Protein AF-A0A955AD64-F1 (afdb_monomer)

Structure (mmCIF, N/CA/C/O backbone):
data_AF-A0A955AD64-F1
#
_entry.id   AF-A0A955AD64-F1
#
loop_
_atom_site.group_PDB
_atom_site.id
_atom_site.type_symbol
_atom_site.label_atom_id
_atom_site.label_alt_id
_atom_site.label_comp_id
_atom_site.label_asym_id
_atom_site.label_entity_id
_atom_site.label_seq_id
_atom_site.pdbx_PDB_ins_code
_atom_site.Cartn_x
_atom_site.Cartn_y
_atom_site.Cartn_z
_atom_site.occupancy
_atom_site.B_iso_or_equiv
_atom_site.auth_seq_id
_atom_site.auth_comp_id
_atom_site.auth_asym_id
_atom_site.auth_atom_id
_atom_site.pdbx_PDB_model_num
ATOM 1 N N . MET A 1 1 ? -24.633 -19.913 -5.197 1.00 89.38 1 MET A N 1
ATOM 2 C CA . MET A 1 1 ? -23.916 -19.640 -3.929 1.00 89.38 1 MET A CA 1
ATOM 3 C C . MET A 1 1 ? -23.085 -20.818 -3.408 1.00 89.38 1 MET A C 1
ATOM 5 O O . MET A 1 1 ? -21.893 -20.613 -3.233 1.00 89.38 1 MET A O 1
ATOM 9 N N . GLN A 1 2 ? -23.619 -22.040 -3.221 1.00 94.00 2 GLN A N 1
ATOM 10 C CA . GLN A 1 2 ? -22.854 -23.173 -2.640 1.00 94.00 2 GLN A CA 1
ATOM 11 C C . GLN A 1 2 ? -21.481 -23.424 -3.293 1.00 94.00 2 GLN A C 1
ATOM 13 O O . GLN A 1 2 ? -20.473 -23.498 -2.600 1.00 94.00 2 GLN A O 1
ATOM 18 N N . ALA A 1 3 ? -21.430 -23.500 -4.629 1.00 95.69 3 ALA A N 1
ATOM 19 C CA . ALA A 1 3 ? -20.186 -23.744 -5.362 1.00 95.69 3 ALA A CA 1
ATOM 20 C C . ALA A 1 3 ? -19.136 -22.639 -5.137 1.00 95.69 3 ALA A C 1
ATOM 22 O O . ALA A 1 3 ? -17.955 -22.935 -4.972 1.00 95.69 3 ALA A O 1
ATOM 23 N N . ILE A 1 4 ? -19.573 -21.377 -5.058 1.00 96.75 4 ILE A N 1
ATOM 24 C CA . ILE A 1 4 ? -18.703 -20.229 -4.759 1.00 96.75 4 ILE A CA 1
ATOM 25 C C . ILE A 1 4 ? -18.163 -20.346 -3.334 1.00 96.75 4 ILE A C 1
ATOM 27 O O . ILE A 1 4 ? -16.969 -20.168 -3.123 1.00 96.75 4 ILE A O 1
ATOM 31 N N . ALA A 1 5 ? -19.009 -20.709 -2.369 1.00 96.12 5 ALA A N 1
ATOM 32 C CA . ALA A 1 5 ? -18.597 -20.883 -0.980 1.00 96.12 5 ALA A CA 1
ATOM 33 C C . ALA A 1 5 ? -17.554 -22.008 -0.831 1.00 96.12 5 ALA A C 1
ATOM 35 O O . ALA A 1 5 ? -16.532 -21.841 -0.163 1.00 96.12 5 ALA A O 1
ATOM 36 N N . THR A 1 6 ? -17.748 -23.133 -1.526 1.00 96.12 6 THR A N 1
ATOM 37 C CA . THR A 1 6 ? -16.769 -24.231 -1.582 1.00 96.12 6 THR A CA 1
ATOM 38 C C . THR A 1 6 ? -15.455 -23.809 -2.246 1.00 96.12 6 THR A C 1
ATOM 40 O O . THR A 1 6 ? -14.378 -24.136 -1.734 1.00 96.12 6 THR A O 1
ATOM 43 N N . ALA A 1 7 ? -15.518 -23.065 -3.353 1.00 97.25 7 ALA A N 1
ATOM 44 C CA . ALA A 1 7 ? -14.338 -22.541 -4.035 1.00 97.25 7 ALA A CA 1
ATOM 45 C C . ALA A 1 7 ? -13.564 -21.552 -3.151 1.00 97.25 7 ALA A C 1
ATOM 47 O O . ALA A 1 7 ? -12.343 -21.657 -3.040 1.00 97.25 7 ALA A O 1
ATOM 48 N N . LEU A 1 8 ? -14.271 -20.658 -2.456 1.00 95.88 8 LEU A N 1
ATOM 49 C CA . LEU A 1 8 ? -13.690 -19.693 -1.529 1.00 95.88 8 LEU A CA 1
ATOM 50 C C . LEU A 1 8 ? -12.982 -20.392 -0.363 1.00 95.88 8 LEU A C 1
ATOM 52 O O . LEU A 1 8 ? -11.832 -20.076 -0.073 1.00 95.88 8 LEU A O 1
ATOM 56 N N . ARG A 1 9 ? -13.609 -21.403 0.254 1.00 95.56 9 ARG A N 1
ATOM 57 C CA . ARG A 1 9 ? -12.956 -22.222 1.292 1.00 95.56 9 ARG A CA 1
ATOM 58 C C . ARG A 1 9 ? -11.695 -22.896 0.771 1.00 95.56 9 ARG A C 1
ATOM 60 O O . ARG A 1 9 ? -10.662 -22.842 1.429 1.00 95.56 9 ARG A O 1
ATOM 67 N N . SER A 1 10 ? -11.761 -23.490 -0.418 1.00 95.88 10 SER A N 1
ATOM 68 C CA . SER A 1 10 ? -10.614 -24.162 -1.038 1.00 95.88 10 SER A CA 1
ATOM 69 C C . SER A 1 10 ? -9.471 -23.183 -1.326 1.00 95.88 10 SER A C 1
ATOM 71 O O . SER A 1 10 ? -8.306 -23.502 -1.077 1.00 95.88 10 SER A O 1
ATOM 73 N N . TYR A 1 11 ? -9.798 -21.969 -1.779 1.00 95.62 11 TYR A N 1
ATOM 74 C CA . TYR A 1 11 ? -8.839 -20.879 -1.936 1.00 95.62 11 TYR A CA 1
ATOM 75 C C . TYR A 1 11 ? -8.204 -20.513 -0.593 1.00 95.62 11 TYR A C 1
ATOM 77 O O . TYR A 1 11 ? -6.979 -20.485 -0.491 1.00 95.62 11 TYR A O 1
ATOM 85 N N . VAL A 1 12 ? -9.005 -20.273 0.448 1.00 94.56 12 VAL A N 1
ATOM 86 C CA . VAL A 1 12 ? -8.507 -19.881 1.776 1.00 94.56 12 VAL A CA 1
ATOM 87 C C . VAL A 1 12 ? -7.628 -20.973 2.381 1.00 94.56 12 VAL A C 1
ATOM 89 O O . VAL A 1 12 ? -6.550 -20.673 2.885 1.00 94.56 12 VAL A O 1
ATOM 92 N N . THR A 1 13 ? -8.027 -22.243 2.281 1.00 91.94 13 THR A N 1
ATOM 93 C CA . THR A 1 13 ? -7.224 -23.383 2.748 1.00 91.94 13 THR A CA 1
ATOM 94 C C . THR A 1 13 ? -5.881 -23.464 2.027 1.00 91.94 13 THR A C 1
ATOM 96 O O . THR A 1 13 ? -4.865 -23.718 2.667 1.00 91.94 13 THR A O 1
ATOM 99 N N . LYS A 1 14 ? -5.853 -23.230 0.711 1.00 93.00 14 LYS A N 1
ATOM 100 C CA . LYS A 1 14 ? -4.620 -23.310 -0.081 1.00 93.00 14 LYS A CA 1
ATOM 101 C C . LYS A 1 14 ? -3.698 -22.104 0.112 1.00 93.00 14 LYS A C 1
ATOM 103 O O . LYS A 1 14 ? -2.484 -22.276 0.113 1.00 93.00 14 LYS A O 1
ATOM 108 N N . ASN A 1 15 ? -4.253 -20.900 0.248 1.00 90.00 15 ASN A N 1
ATOM 109 C CA . ASN A 1 15 ? -3.486 -19.648 0.250 1.00 90.00 15 ASN A CA 1
ATOM 110 C C . ASN A 1 15 ? -3.310 -19.034 1.649 1.00 90.00 15 ASN A C 1
ATOM 112 O O . ASN A 1 15 ? -2.595 -18.046 1.790 1.00 90.00 15 ASN A O 1
ATOM 116 N N . GLY A 1 16 ? -3.975 -19.571 2.679 1.00 91.06 16 GLY A N 1
ATOM 117 C CA . GLY A 1 16 ? -3.935 -19.060 4.056 1.00 91.06 16 GLY A CA 1
ATOM 118 C C . GLY A 1 16 ? -4.632 -17.707 4.262 1.00 91.06 16 GLY A C 1
ATOM 119 O O . GLY A 1 16 ? -4.536 -17.123 5.341 1.00 91.06 16 GLY A O 1
ATOM 120 N N . ARG A 1 17 ? -5.323 -17.195 3.239 1.00 92.56 17 ARG A N 1
ATOM 121 C CA . ARG A 1 17 ? -5.925 -15.856 3.187 1.00 92.56 17 ARG A CA 1
ATOM 122 C C . ARG A 1 17 ? -7.170 -15.845 2.305 1.00 92.56 17 ARG A C 1
ATOM 124 O O . ARG A 1 17 ? -7.273 -16.655 1.384 1.00 92.56 17 ARG A O 1
ATOM 131 N N . PHE A 1 18 ? -8.074 -14.904 2.549 1.00 92.38 18 PHE A N 1
ATOM 132 C CA . PHE A 1 18 ? -9.140 -14.566 1.609 1.00 92.38 18 PHE A CA 1
ATOM 133 C C . PHE A 1 18 ? -8.551 -13.951 0.323 1.00 92.38 18 PHE A C 1
ATOM 135 O O . PHE A 1 18 ? -7.449 -13.379 0.357 1.00 92.38 18 PHE A O 1
ATOM 142 N N . PRO A 1 19 ? -9.236 -14.094 -0.826 1.00 92.12 19 PRO A N 1
ATOM 143 C CA . PRO A 1 19 ? -8.871 -13.362 -2.033 1.00 92.12 19 PRO A CA 1
ATOM 144 C C . PRO A 1 19 ? -8.978 -11.851 -1.785 1.00 92.12 19 PRO A C 1
ATOM 146 O O . PRO A 1 19 ? -9.781 -11.395 -0.973 1.00 92.12 19 PRO A O 1
ATOM 149 N N . THR A 1 20 ? -8.145 -11.070 -2.468 1.00 89.19 20 THR A N 1
ATOM 150 C CA . THR A 1 20 ? -8.294 -9.609 -2.506 1.00 89.19 20 THR A CA 1
ATOM 151 C C . THR A 1 20 ? -9.495 -9.254 -3.376 1.00 89.19 20 THR A C 1
ATOM 153 O O . THR A 1 20 ? -9.855 -10.039 -4.245 1.00 89.19 20 THR A O 1
ATOM 156 N N . ALA A 1 21 ? -10.117 -8.085 -3.188 1.00 86.19 21 ALA A N 1
ATOM 157 C CA . ALA A 1 21 ? -11.249 -7.662 -4.029 1.00 86.19 21 ALA A CA 1
ATOM 158 C C . ALA A 1 21 ? -10.854 -7.593 -5.512 1.00 86.19 21 ALA A C 1
ATOM 160 O O . ALA A 1 21 ? -11.634 -7.940 -6.405 1.00 86.19 21 ALA A O 1
ATOM 161 N N . TRP A 1 22 ? -9.595 -7.230 -5.756 1.00 88.81 22 TRP A N 1
ATOM 162 C CA . TRP A 1 22 ? -8.979 -7.266 -7.067 1.00 88.81 22 TRP A CA 1
ATOM 163 C C . TRP A 1 22 ? -7.514 -7.676 -7.016 1.00 88.81 22 TRP A C 1
ATOM 165 O O . TRP A 1 22 ? -6.819 -7.463 -6.016 1.00 88.81 22 TRP A O 1
ATOM 175 N N . THR A 1 23 ? -7.021 -8.218 -8.125 1.00 86.38 23 THR A N 1
ATOM 176 C CA . THR A 1 23 ? -5.586 -8.240 -8.408 1.00 86.38 23 THR A CA 1
ATOM 177 C C . THR A 1 23 ? -5.122 -6.836 -8.774 1.00 86.38 23 THR A C 1
ATOM 179 O O . THR A 1 23 ? -5.902 -6.015 -9.256 1.00 86.38 23 THR A O 1
ATOM 182 N N . LYS A 1 24 ? -3.842 -6.539 -8.556 1.00 80.88 24 LYS A N 1
ATOM 183 C CA . LYS A 1 24 ? -3.245 -5.265 -8.960 1.00 80.88 24 LYS A CA 1
ATOM 184 C C . LYS A 1 24 ? -1.957 -5.469 -9.731 1.00 80.88 24 LYS A C 1
ATOM 186 O O . LYS A 1 24 ? -1.219 -6.421 -9.472 1.00 80.88 24 LYS A O 1
ATOM 191 N N . ASN A 1 25 ? -1.656 -4.535 -10.624 1.00 74.19 25 ASN A N 1
ATOM 192 C CA . ASN A 1 25 ? -0.320 -4.453 -11.197 1.00 74.19 25 ASN A CA 1
ATOM 193 C C . ASN A 1 25 ? 0.673 -3.847 -10.187 1.00 74.19 25 ASN A C 1
ATOM 195 O O . ASN A 1 25 ? 0.325 -3.432 -9.077 1.00 74.19 25 ASN A O 1
ATOM 199 N N . ARG A 1 26 ? 1.945 -3.768 -10.587 1.00 56.78 26 ARG A N 1
ATOM 200 C CA . ARG A 1 26 ? 3.026 -3.221 -9.750 1.00 56.78 26 ARG A CA 1
ATOM 201 C C . ARG A 1 26 ? 2.852 -1.733 -9.410 1.00 56.78 26 ARG A C 1
ATOM 203 O O . ARG A 1 26 ? 3.474 -1.275 -8.460 1.00 56.78 26 ARG A O 1
ATOM 210 N N . LEU A 1 27 ? 2.013 -1.007 -10.153 1.00 50.25 27 LEU A N 1
ATOM 211 C CA . LEU A 1 27 ? 1.676 0.402 -9.920 1.00 50.25 27 LEU A CA 1
ATOM 212 C C . LEU A 1 27 ? 0.470 0.575 -8.979 1.00 50.25 27 LEU A C 1
ATOM 214 O O . LEU A 1 27 ? 0.069 1.702 -8.703 1.00 50.25 27 LEU A O 1
ATOM 218 N N . GLY A 1 28 ? -0.116 -0.522 -8.487 1.00 62.97 28 GLY A N 1
ATOM 219 C CA . GLY A 1 28 ? -1.285 -0.485 -7.609 1.00 62.97 28 GLY A CA 1
ATOM 220 C C . GLY A 1 28 ? -2.625 -0.383 -8.336 1.00 62.97 28 GLY A C 1
ATOM 221 O O . GLY A 1 28 ? -3.652 -0.269 -7.674 1.00 62.97 28 GLY A O 1
ATOM 222 N N . GLN A 1 29 ? -2.647 -0.442 -9.671 1.00 75.44 29 GLN A N 1
ATOM 223 C CA . GLN A 1 29 ? -3.891 -0.335 -10.435 1.00 75.44 29 GLN A CA 1
ATOM 224 C C . GLN A 1 29 ? -4.688 -1.646 -10.352 1.00 75.44 29 GLN A C 1
ATOM 226 O O . GLN A 1 29 ? -4.092 -2.702 -10.582 1.00 75.44 29 GLN A O 1
ATOM 231 N N . PRO A 1 30 ? -6.003 -1.598 -10.061 1.00 83.94 30 PRO A N 1
ATOM 232 C CA . PRO A 1 30 ? -6.880 -2.767 -10.090 1.00 83.94 30 PRO A CA 1
ATOM 233 C C . PRO A 1 30 ? -6.927 -3.406 -11.479 1.00 83.94 30 PRO A C 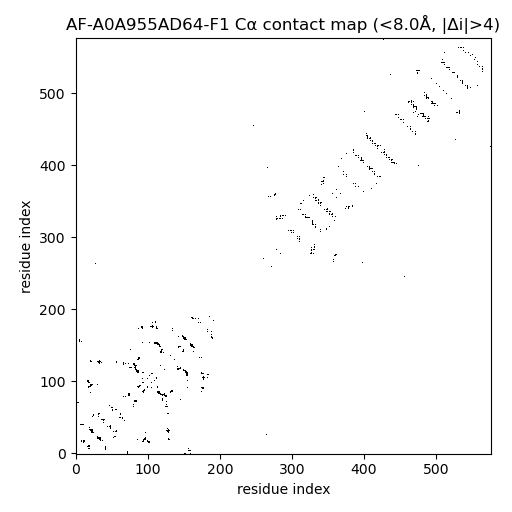1
ATOM 235 O O . PRO A 1 30 ? -7.071 -2.701 -12.477 1.00 83.94 30 PRO A O 1
ATOM 238 N N . LEU A 1 31 ? -6.839 -4.733 -11.538 1.00 92.12 31 LEU A N 1
ATOM 239 C CA . LEU A 1 31 ? -6.848 -5.494 -12.783 1.00 92.12 31 LEU A CA 1
ATOM 240 C C . LEU A 1 31 ? -8.118 -6.339 -12.909 1.00 92.12 31 LEU A C 1
ATOM 242 O O . LEU A 1 31 ? -9.046 -5.949 -13.617 1.00 92.12 31 LEU A O 1
ATOM 246 N N . LEU A 1 32 ? -8.181 -7.468 -12.199 1.00 93.62 32 LEU A N 1
ATOM 247 C CA . LEU A 1 32 ? -9.251 -8.462 -12.303 1.00 93.62 32 LEU A CA 1
ATOM 248 C C . LEU A 1 32 ? -9.930 -8.679 -10.951 1.00 93.62 32 LEU A C 1
ATOM 250 O O . LEU A 1 32 ? -9.285 -8.618 -9.908 1.00 93.62 32 LEU A O 1
ATOM 254 N N . SER A 1 33 ? -11.229 -8.969 -10.975 1.00 94.31 33 SER A N 1
ATOM 255 C CA . SER A 1 33 ? -12.006 -9.332 -9.784 1.00 94.31 33 SER A CA 1
ATOM 256 C C . SER A 1 33 ? -11.543 -10.647 -9.144 1.00 94.31 33 SER A C 1
ATOM 258 O O . SER A 1 33 ? -11.161 -11.590 -9.843 1.00 94.31 33 SER A O 1
ATOM 260 N N . TRP A 1 34 ? -11.731 -10.768 -7.825 1.00 94.00 34 TRP A N 1
ATOM 261 C CA . TRP A 1 34 ? -11.655 -12.032 -7.075 1.00 94.00 34 TRP A CA 1
ATOM 262 C C . TRP A 1 34 ? -12.422 -13.193 -7.727 1.00 94.00 34 TRP A C 1
ATOM 264 O O . TRP A 1 34 ? -12.023 -14.354 -7.609 1.00 94.00 34 TRP A O 1
ATOM 274 N N . ARG A 1 35 ? -13.508 -12.898 -8.455 1.00 95.38 35 ARG A N 1
ATOM 275 C CA . ARG A 1 35 ? -14.304 -13.906 -9.170 1.00 95.38 35 ARG A CA 1
ATOM 276 C C . ARG A 1 35 ? -13.475 -14.667 -10.204 1.00 95.38 35 ARG A C 1
ATOM 278 O O . ARG A 1 35 ? -13.696 -15.866 -10.391 1.00 95.38 35 ARG A O 1
ATOM 285 N N . VAL A 1 36 ? -12.506 -13.990 -10.830 1.00 95.75 36 VAL A N 1
ATOM 286 C CA . VAL A 1 36 ? -11.557 -14.580 -11.784 1.00 95.75 36 VAL A CA 1
ATOM 287 C C . VAL A 1 36 ? -10.531 -15.448 -11.053 1.00 95.75 36 VAL A C 1
ATOM 289 O O . VAL A 1 36 ? -10.261 -16.563 -11.490 1.00 95.75 36 VAL A O 1
ATOM 292 N N . GLU A 1 37 ? -10.022 -15.010 -9.896 1.00 93.12 37 GLU A N 1
ATOM 293 C CA . GLU A 1 37 ? -9.097 -15.809 -9.072 1.00 93.12 37 GLU A CA 1
ATOM 294 C C . GLU A 1 37 ? -9.699 -17.138 -8.584 1.00 93.12 37 GLU A C 1
ATOM 296 O O . GLU A 1 37 ? -8.968 -18.109 -8.372 1.00 93.12 37 GLU A O 1
ATOM 301 N N . LEU A 1 38 ? -11.023 -17.209 -8.416 1.00 96.44 38 LEU A N 1
ATOM 302 C CA . LEU A 1 38 ? -11.706 -18.436 -8.001 1.00 96.44 38 LEU A CA 1
ATOM 303 C C . LEU A 1 38 ? -11.948 -19.441 -9.136 1.00 96.44 38 LEU A C 1
ATOM 305 O O . LEU A 1 38 ? -12.275 -20.592 -8.843 1.00 96.44 38 LEU A O 1
ATOM 309 N N . LEU A 1 39 ? -11.763 -19.071 -10.410 1.00 97.00 39 LEU A N 1
ATOM 310 C CA . LEU A 1 39 ? -12.039 -19.958 -11.550 1.00 97.00 39 LEU A CA 1
ATOM 311 C C . LEU A 1 39 ? -11.355 -21.336 -11.453 1.00 97.00 39 LEU A C 1
ATOM 313 O O . LEU A 1 39 ? -12.047 -22.333 -11.675 1.00 97.00 39 LEU A O 1
ATOM 317 N N . PRO A 1 40 ? -10.067 -21.460 -11.065 1.00 97.38 40 PRO A N 1
ATOM 318 C CA . PRO A 1 40 ? -9.423 -22.767 -10.907 1.00 97.38 40 PRO A CA 1
ATOM 319 C C . PRO A 1 40 ? -10.110 -23.665 -9.868 1.00 97.38 40 PRO A C 1
ATOM 321 O O . PRO A 1 40 ? -10.189 -24.879 -10.044 1.00 97.38 40 PRO A O 1
ATOM 324 N N . TYR A 1 41 ? -10.650 -23.067 -8.803 1.00 96.75 41 TYR A N 1
ATOM 325 C CA . TYR A 1 41 ? -11.342 -23.764 -7.712 1.00 96.75 41 TYR A CA 1
ATOM 326 C C . TYR A 1 41 ? -12.797 -24.104 -8.058 1.00 96.75 41 TYR A C 1
ATOM 328 O O . TYR A 1 41 ? -13.401 -24.954 -7.411 1.00 96.75 41 TYR A O 1
ATOM 336 N N . LEU A 1 42 ? -13.340 -23.468 -9.098 1.00 96.12 42 LEU A N 1
ATOM 337 C CA . LEU A 1 42 ? -14.640 -23.764 -9.700 1.00 96.12 42 LEU A CA 1
ATOM 338 C C . LEU A 1 42 ? -14.536 -24.759 -10.871 1.00 96.12 42 LEU A C 1
ATOM 340 O O . LEU A 1 42 ? -15.539 -25.061 -11.507 1.00 96.12 42 LEU A O 1
ATOM 344 N N . GLY A 1 43 ? -13.334 -25.262 -11.179 1.00 95.25 43 GLY A N 1
ATOM 345 C CA . GLY A 1 43 ? -13.094 -26.190 -12.290 1.00 95.25 43 GLY A CA 1
ATOM 346 C C . GLY A 1 43 ? -12.876 -25.519 -13.652 1.00 95.25 43 GLY A C 1
ATOM 347 O O . GLY A 1 43 ? -12.687 -26.208 -14.650 1.00 95.25 43 GLY A O 1
ATOM 348 N N . HIS A 1 44 ? -12.820 -24.188 -13.713 1.00 96.25 44 HIS A N 1
ATOM 349 C CA . HIS A 1 44 ? -12.666 -23.407 -14.943 1.00 96.25 44 HIS A CA 1
ATOM 350 C C . HIS A 1 44 ? -11.197 -23.052 -15.250 1.00 96.25 44 HIS A C 1
ATOM 352 O O . HIS A 1 44 ? -10.880 -21.913 -15.592 1.00 96.25 44 HIS A O 1
ATOM 358 N N . ASN A 1 45 ? -10.285 -24.025 -15.143 1.00 95.19 45 ASN A N 1
ATOM 359 C CA . ASN A 1 45 ? -8.845 -23.815 -15.371 1.00 95.19 45 ASN A CA 1
ATOM 360 C C . ASN A 1 45 ? -8.533 -23.304 -16.787 1.00 95.19 45 ASN A C 1
ATOM 362 O O . ASN A 1 45 ? -7.705 -22.413 -16.954 1.00 95.19 45 ASN A O 1
ATOM 366 N N . GLU A 1 46 ? -9.220 -23.833 -17.802 1.00 95.75 46 GLU A N 1
ATOM 367 C CA . GLU A 1 46 ? -9.022 -23.418 -19.196 1.00 95.75 46 GLU A CA 1
ATOM 368 C C . GLU A 1 46 ? -9.476 -21.981 -19.451 1.00 95.75 46 GLU A C 1
ATOM 370 O O . GLU A 1 46 ? -8.838 -21.266 -20.217 1.00 95.75 46 GLU A O 1
ATOM 375 N N . LEU A 1 47 ? -10.568 -21.549 -18.814 1.00 94.50 47 LEU A N 1
ATOM 376 C CA . LEU A 1 47 ? -11.038 -20.170 -18.914 1.00 94.50 47 LEU A CA 1
ATOM 377 C C . LEU A 1 47 ? -10.096 -19.226 -18.162 1.00 94.50 47 LEU A C 1
ATOM 379 O O . LEU A 1 47 ? -9.743 -18.180 -18.695 1.00 94.50 47 LEU A O 1
ATOM 383 N N . TYR A 1 48 ? -9.648 -19.617 -16.965 1.00 96.50 48 TYR A N 1
ATOM 384 C CA . TYR A 1 48 ? -8.666 -18.854 -16.194 1.00 96.50 48 TYR A CA 1
ATOM 385 C C . TYR A 1 48 ? -7.378 -18.616 -16.990 1.00 96.50 48 TYR A C 1
ATOM 387 O O . TYR A 1 48 ? -6.902 -17.490 -17.059 1.00 96.50 48 TYR A O 1
ATOM 395 N N . ALA A 1 49 ? -6.865 -19.648 -17.666 1.00 94.88 49 ALA A N 1
ATOM 396 C CA . ALA A 1 49 ? -5.650 -19.564 -18.477 1.00 94.88 49 ALA A CA 1
ATOM 397 C C . ALA A 1 49 ? -5.762 -18.631 -19.699 1.00 94.88 49 ALA A C 1
ATOM 399 O O . ALA A 1 49 ? -4.742 -18.303 -20.299 1.00 94.88 49 ALA A O 1
ATOM 400 N N . ARG A 1 50 ? -6.976 -18.218 -20.093 1.00 96.12 50 ARG A N 1
ATOM 401 C CA . ARG A 1 50 ? -7.189 -17.260 -21.192 1.00 96.12 50 ARG A CA 1
ATOM 402 C C . ARG A 1 50 ? -7.105 -15.803 -20.742 1.00 96.12 50 ARG A C 1
ATOM 404 O O . ARG A 1 50 ? -6.928 -14.944 -21.600 1.00 96.12 50 ARG A O 1
ATOM 411 N N . PHE A 1 51 ? -7.261 -15.520 -19.447 1.00 95.06 51 PHE A N 1
ATOM 412 C CA . PHE A 1 51 ? -7.174 -14.156 -18.928 1.00 95.06 51 PHE A CA 1
ATOM 413 C C . PHE A 1 51 ? -5.733 -13.648 -18.949 1.00 95.06 51 PHE A C 1
ATOM 415 O O . PHE A 1 51 ? -4.818 -14.332 -18.490 1.00 95.06 51 PHE A O 1
ATOM 422 N N . GLN A 1 52 ? -5.555 -12.410 -19.407 1.00 94.19 52 GLN A N 1
ATOM 423 C CA . GLN A 1 52 ? -4.309 -11.667 -19.245 1.00 94.19 52 GLN A CA 1
ATOM 424 C C . GLN A 1 52 ? -4.300 -11.064 -17.841 1.00 94.19 52 GLN A C 1
ATOM 426 O O . GLN A 1 52 ? -4.949 -10.051 -17.575 1.00 94.19 52 GLN A O 1
ATOM 431 N N . THR A 1 53 ? -3.642 -11.748 -16.902 1.00 87.88 53 THR A N 1
ATOM 432 C CA . THR A 1 53 ? -3.709 -11.425 -15.463 1.00 87.88 53 THR A CA 1
ATOM 433 C C . THR A 1 53 ? -2.995 -10.135 -15.062 1.00 87.88 53 THR A C 1
ATOM 435 O O . THR A 1 53 ? -3.145 -9.688 -13.926 1.00 87.88 53 THR A O 1
ATOM 438 N N . ASP A 1 54 ? -2.207 -9.564 -15.967 1.00 84.75 54 ASP A N 1
ATOM 439 C CA . ASP A 1 54 ? -1.482 -8.299 -15.851 1.00 84.75 54 ASP A CA 1
ATOM 440 C C . ASP A 1 54 ? -2.192 -7.123 -16.548 1.00 84.75 54 ASP A C 1
ATOM 442 O O . ASP A 1 54 ? -1.783 -5.971 -16.379 1.00 84.75 54 ASP A O 1
ATOM 446 N N . GLU A 1 55 ? -3.286 -7.392 -17.262 1.00 88.12 55 GLU A N 1
ATOM 447 C CA . GLU A 1 55 ? -4.130 -6.396 -17.917 1.00 88.12 55 GLU A CA 1
ATOM 448 C C . GLU A 1 55 ? -5.431 -6.147 -17.136 1.00 88.12 55 GLU A C 1
ATOM 450 O O . GLU A 1 55 ? -5.920 -7.032 -16.424 1.00 88.12 55 GLU A O 1
ATOM 455 N N . PRO A 1 56 ? -6.035 -4.950 -17.254 1.00 92.75 56 PRO A N 1
ATOM 456 C CA . PRO A 1 56 ? -7.314 -4.675 -16.619 1.00 92.75 56 PRO A CA 1
ATOM 457 C C . PRO A 1 56 ? -8.447 -5.503 -17.236 1.00 92.75 56 PRO A C 1
ATOM 459 O O . PRO A 1 56 ? -8.361 -6.000 -18.361 1.00 92.75 56 PRO A O 1
ATOM 462 N N . TRP A 1 57 ? -9.534 -5.654 -16.484 1.00 93.81 57 TRP A N 1
ATOM 463 C CA . TRP A 1 57 ? -10.723 -6.409 -16.891 1.00 93.81 57 TRP A CA 1
ATOM 464 C C . TRP A 1 57 ? -11.352 -5.939 -18.215 1.00 93.81 57 TRP A C 1
ATOM 466 O O . TRP A 1 57 ? -12.008 -6.736 -18.886 1.00 93.81 57 TRP A O 1
ATOM 476 N N . ASP A 1 58 ? -11.175 -4.664 -18.570 1.00 91.06 58 ASP A N 1
ATOM 477 C CA . ASP A 1 58 ? -11.699 -4.006 -19.768 1.00 91.06 58 ASP A CA 1
ATOM 478 C C . ASP A 1 58 ? -10.660 -3.860 -20.889 1.00 91.06 58 ASP A C 1
ATOM 480 O O . ASP A 1 58 ? -10.919 -3.182 -21.885 1.00 91.06 58 ASP A O 1
ATOM 484 N N . SER A 1 59 ? -9.505 -4.528 -20.782 1.00 91.94 59 SER A N 1
ATOM 485 C CA . SER A 1 59 ? -8.593 -4.651 -21.919 1.00 91.94 59 SER A CA 1
ATOM 486 C C . SER A 1 59 ? -9.280 -5.389 -23.075 1.00 91.94 59 SER A C 1
ATOM 488 O O . SER A 1 59 ? -10.110 -6.264 -22.826 1.00 91.94 59 SER A O 1
ATOM 490 N N . PRO A 1 60 ? -8.936 -5.126 -24.349 1.00 93.06 60 PRO A N 1
ATOM 491 C CA . PRO A 1 60 ? -9.558 -5.829 -25.473 1.00 93.06 60 PRO A CA 1
ATOM 492 C C . PRO A 1 60 ? -9.483 -7.363 -25.366 1.00 93.06 60 PRO A C 1
ATOM 494 O O . PRO A 1 60 ? -10.422 -8.054 -25.765 1.00 93.06 60 PRO A O 1
ATOM 497 N N . ALA A 1 61 ? -8.394 -7.898 -24.796 1.00 90.69 61 ALA A N 1
ATOM 498 C CA . ALA A 1 61 ? -8.214 -9.332 -24.581 1.00 90.69 61 ALA A CA 1
ATOM 499 C C . ALA A 1 61 ? -9.154 -9.876 -23.492 1.00 90.69 61 ALA A C 1
ATOM 501 O O . ALA A 1 61 ? -9.862 -10.857 -23.724 1.00 90.69 61 ALA A O 1
ATOM 502 N N . ASN A 1 62 ? -9.208 -9.222 -22.327 1.00 95.12 62 ASN A N 1
ATOM 503 C CA . ASN A 1 62 ? -10.038 -9.660 -21.204 1.00 95.12 62 ASN A CA 1
ATOM 504 C C . ASN A 1 62 ? -11.529 -9.372 -21.431 1.00 95.12 62 ASN A C 1
ATOM 506 O O . ASN A 1 62 ? -12.381 -10.182 -21.060 1.00 95.12 62 ASN A O 1
ATOM 510 N N . GLN A 1 63 ? -11.859 -8.275 -22.114 1.00 92.75 63 GLN A N 1
ATOM 511 C CA . GLN A 1 63 ? -13.228 -7.877 -22.429 1.00 92.75 63 GLN A CA 1
ATOM 512 C C . GLN A 1 63 ? -13.934 -8.913 -23.320 1.00 92.75 63 GLN A C 1
ATOM 514 O O . GLN A 1 63 ? -15.119 -9.199 -23.133 1.00 92.75 63 GLN A O 1
ATOM 519 N N . ALA A 1 64 ? -13.204 -9.552 -24.242 1.00 92.00 64 ALA A N 1
ATOM 520 C CA . ALA A 1 64 ? -13.730 -10.635 -25.075 1.00 92.00 64 ALA A CA 1
ATOM 521 C C . ALA A 1 64 ? -14.122 -11.889 -24.266 1.00 92.00 64 ALA A C 1
ATOM 523 O O . ALA A 1 64 ? -14.890 -12.727 -24.754 1.00 92.00 64 ALA A O 1
ATOM 524 N N . LEU A 1 65 ? -13.619 -12.028 -23.033 1.00 94.12 65 LEU A N 1
ATOM 525 C CA . LEU A 1 65 ? -13.891 -13.168 -22.161 1.00 94.12 65 LEU A CA 1
ATOM 526 C C . LEU A 1 65 ? -15.163 -13.008 -21.319 1.00 94.12 65 LEU A C 1
ATOM 528 O O . LEU A 1 65 ? -15.652 -14.002 -20.783 1.00 94.12 65 LEU A O 1
ATOM 532 N N . LEU A 1 66 ? -15.751 -11.806 -21.244 1.00 92.00 66 LEU A N 1
ATOM 533 C CA . LEU A 1 66 ? -16.946 -11.541 -20.426 1.00 92.00 66 LEU A CA 1
ATOM 534 C C . LEU A 1 66 ? -18.135 -12.427 -20.817 1.00 92.00 66 LEU A C 1
ATOM 536 O O . LEU A 1 66 ? -18.898 -12.834 -19.944 1.00 92.00 66 LEU A O 1
ATOM 540 N N . GLN A 1 67 ? -18.250 -12.777 -22.102 1.00 91.31 67 GLN A N 1
ATOM 541 C CA . GLN A 1 67 ? -19.293 -13.669 -22.624 1.00 91.31 67 GLN A CA 1
ATOM 542 C C . GLN A 1 67 ? -19.234 -15.095 -22.043 1.00 91.31 67 GLN A C 1
ATOM 544 O O . GLN A 1 67 ? -20.236 -15.803 -22.064 1.00 91.31 67 GLN A O 1
ATOM 549 N N . TRP A 1 68 ? -18.086 -15.517 -21.502 1.00 93.19 68 TRP A N 1
ATOM 550 C CA . TRP A 1 68 ? -17.872 -16.846 -20.918 1.00 93.19 68 TRP A CA 1
ATOM 551 C C . TRP A 1 68 ? -18.113 -16.853 -19.405 1.00 93.19 68 TRP A C 1
ATOM 553 O O . TRP A 1 68 ? -17.383 -17.500 -18.658 1.00 93.19 68 TRP A O 1
ATOM 563 N N . ILE A 1 69 ? -19.119 -16.108 -18.941 1.00 94.06 69 ILE A N 1
ATOM 564 C CA . ILE A 1 69 ? -19.486 -16.043 -17.525 1.00 94.06 69 ILE A CA 1
ATOM 565 C C . ILE A 1 69 ? -19.871 -17.443 -16.992 1.00 94.06 69 ILE A C 1
ATOM 567 O O . ILE A 1 69 ? -20.813 -18.057 -17.507 1.00 94.06 69 ILE A O 1
ATOM 571 N N . PRO A 1 70 ? -19.184 -17.959 -15.952 1.00 95.12 70 PRO A N 1
ATOM 572 C CA . PRO A 1 70 ? -19.562 -19.209 -15.298 1.00 95.12 70 PRO A CA 1
ATOM 573 C C . PRO A 1 70 ? -21.005 -19.191 -14.791 1.00 95.12 70 PRO A C 1
ATOM 575 O O . PRO A 1 70 ? -21.441 -18.191 -14.220 1.00 95.12 70 PRO A O 1
ATOM 578 N N . GLU A 1 71 ? -21.719 -20.314 -14.917 1.00 92.88 71 GLU A N 1
ATOM 579 C CA . GLU A 1 71 ? -23.121 -20.455 -14.481 1.00 92.88 71 GLU A CA 1
ATOM 580 C C . GLU A 1 71 ? -23.324 -20.006 -13.026 1.00 92.88 71 GLU A C 1
ATOM 582 O O . GLU A 1 71 ? -24.292 -19.324 -12.708 1.00 92.88 71 GLU A O 1
ATOM 587 N N . VAL A 1 72 ? -22.356 -20.298 -12.153 1.00 94.25 72 VAL A N 1
ATOM 588 C CA . VAL A 1 72 ? -22.401 -19.935 -10.730 1.00 94.25 72 VAL A CA 1
ATOM 589 C C . VAL A 1 72 ? -22.443 -18.425 -10.465 1.00 94.25 72 VAL A C 1
ATOM 591 O O . VAL A 1 72 ? -22.901 -18.032 -9.394 1.00 94.25 72 VAL A O 1
ATOM 594 N N . TYR A 1 73 ? -21.971 -17.597 -11.405 1.00 94.44 73 TYR A N 1
ATOM 595 C CA . TYR A 1 73 ? -21.994 -16.132 -11.314 1.00 94.44 73 TYR A CA 1
ATOM 596 C C . TYR A 1 73 ? -23.130 -15.498 -12.119 1.00 94.44 73 TYR A C 1
ATOM 598 O O . TYR A 1 73 ? -23.388 -14.306 -11.947 1.00 94.44 73 TYR A O 1
ATOM 606 N N . GLN A 1 74 ? -23.811 -16.252 -12.983 1.00 90.69 74 GLN A N 1
ATOM 607 C CA . GLN A 1 74 ? -24.928 -15.721 -13.758 1.00 90.69 74 GLN A CA 1
ATOM 608 C C . GLN A 1 74 ? -26.086 -15.363 -12.829 1.00 90.69 74 GLN A C 1
ATOM 610 O O . GLN A 1 74 ? -26.457 -16.128 -11.940 1.00 90.69 74 GLN A O 1
ATOM 615 N N . SER A 1 75 ? -26.658 -14.177 -13.022 1.00 83.00 75 SER A N 1
ATOM 616 C CA . SER A 1 75 ? -27.737 -13.672 -12.174 1.00 83.00 75 SER A CA 1
ATOM 617 C C . SER A 1 75 ? -29.040 -13.543 -12.946 1.00 83.00 75 SER A C 1
ATOM 619 O O . SER A 1 75 ? -29.064 -13.199 -14.131 1.00 83.00 75 SER A O 1
ATOM 621 N N . ARG A 1 76 ? -30.151 -13.844 -12.268 1.00 72.19 76 ARG A N 1
ATOM 622 C CA . ARG A 1 76 ? -31.489 -13.726 -12.854 1.00 72.19 76 ARG A CA 1
ATOM 623 C C . ARG A 1 76 ? -31.757 -12.259 -13.188 1.00 72.19 76 ARG A C 1
ATOM 625 O O . ARG A 1 76 ? -31.631 -11.400 -12.328 1.00 72.19 76 ARG A O 1
ATOM 632 N N . GLY A 1 77 ? -32.120 -11.981 -14.439 1.00 67.44 77 GLY A N 1
ATOM 633 C CA . GLY A 1 77 ? -32.461 -10.629 -14.893 1.00 67.44 77 GLY A CA 1
ATOM 634 C C . GLY A 1 77 ? -31.281 -9.745 -15.320 1.00 67.44 77 GLY A C 1
ATOM 635 O O . GLY A 1 77 ? -31.531 -8.649 -15.808 1.00 67.44 77 GLY A O 1
ATOM 636 N N . ALA A 1 78 ? -30.027 -10.212 -15.221 1.00 72.56 78 ALA A N 1
ATOM 637 C CA . ALA A 1 78 ? -28.837 -9.429 -15.573 1.00 72.56 78 ALA A CA 1
ATOM 638 C C . ALA A 1 78 ? -27.911 -10.206 -16.537 1.00 72.56 78 ALA A C 1
ATOM 640 O O . ALA A 1 78 ? -26.948 -10.859 -16.136 1.00 72.56 78 ALA A O 1
ATOM 641 N N . VAL A 1 79 ? -28.227 -10.172 -17.838 1.00 70.94 79 VAL A N 1
ATOM 642 C CA . VAL A 1 79 ? -27.493 -10.924 -18.877 1.00 70.94 79 VAL A CA 1
ATOM 643 C C . VAL A 1 79 ? -26.055 -10.407 -19.007 1.00 70.94 79 VAL A C 1
ATOM 645 O O . VAL A 1 79 ? -25.842 -9.222 -19.243 1.00 70.94 79 VAL A O 1
ATOM 648 N N . GLY A 1 80 ? -25.065 -11.29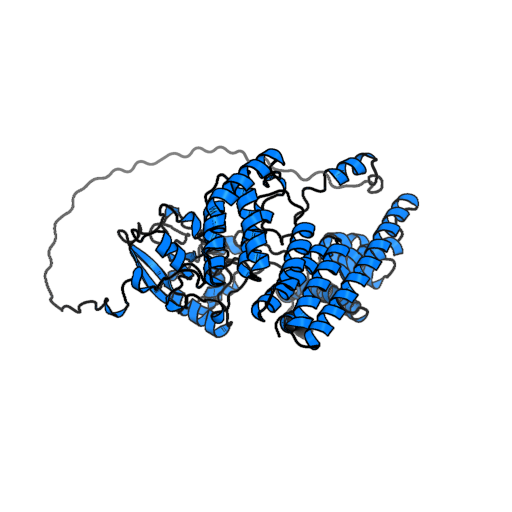7 -18.874 1.00 74.75 80 GLY A N 1
ATOM 649 C CA . GLY A 1 80 ? -23.634 -10.953 -18.965 1.00 74.75 80 GLY A CA 1
ATOM 650 C C . GLY A 1 80 ? -23.065 -10.223 -17.740 1.00 74.75 80 GLY A C 1
ATOM 651 O O . GLY A 1 80 ? -21.893 -9.845 -17.738 1.00 74.75 80 GLY A O 1
ATOM 652 N N . MET A 1 81 ? -23.874 -10.053 -16.695 1.00 90.19 81 MET A N 1
ATOM 653 C CA . MET A 1 81 ? -23.541 -9.348 -15.460 1.00 90.19 81 MET A CA 1
ATOM 654 C C . MET A 1 81 ? -23.736 -10.289 -14.263 1.00 90.19 81 MET A C 1
ATOM 656 O O . MET A 1 81 ? -24.306 -11.375 -14.390 1.00 90.19 81 MET A O 1
ATOM 660 N N . THR A 1 82 ? -23.258 -9.883 -13.091 1.00 94.81 82 THR A N 1
ATOM 661 C CA . THR A 1 82 ? -23.420 -10.637 -11.848 1.00 94.81 82 THR A CA 1
ATOM 662 C C . THR A 1 82 ? -23.927 -9.755 -10.712 1.00 94.81 82 THR A C 1
ATOM 664 O O . THR A 1 82 ? -23.451 -8.640 -10.492 1.00 94.81 82 THR A O 1
ATOM 667 N N . CYS A 1 83 ? -24.891 -10.292 -9.979 1.00 94.81 83 CYS A N 1
ATOM 668 C CA . CYS A 1 83 ? -25.408 -9.805 -8.708 1.00 94.81 83 CYS A CA 1
ATOM 669 C C . CYS A 1 83 ? -24.613 -10.358 -7.519 1.00 94.81 83 CYS A C 1
ATOM 671 O O . CYS A 1 83 ? -24.861 -9.964 -6.387 1.00 94.81 83 CYS A O 1
ATOM 673 N N . ILE A 1 84 ? -23.674 -11.283 -7.738 1.00 95.00 84 ILE A N 1
ATOM 674 C CA . ILE A 1 84 ? -22.881 -11.874 -6.659 1.00 95.00 84 ILE A CA 1
ATOM 675 C C . ILE A 1 84 ? -21.671 -10.984 -6.405 1.00 95.00 84 ILE A C 1
ATOM 677 O O . ILE A 1 84 ? -20.769 -10.942 -7.240 1.00 95.00 84 ILE A O 1
ATOM 681 N N . GLN A 1 85 ? -21.630 -10.270 -5.283 1.00 94.50 85 GLN A N 1
ATOM 682 C CA . GLN A 1 85 ? -20.589 -9.286 -4.968 1.00 94.50 85 GLN A CA 1
ATOM 683 C C . GLN A 1 85 ? -19.914 -9.554 -3.628 1.00 94.50 85 GLN A C 1
ATOM 685 O O . GLN A 1 85 ? -20.519 -10.105 -2.714 1.00 94.50 85 GLN A O 1
ATOM 690 N N . GLY A 1 86 ? -18.630 -9.211 -3.530 1.00 93.06 86 GLY A N 1
ATOM 691 C CA . GLY A 1 86 ? -17.913 -9.216 -2.259 1.00 93.06 86 GLY A CA 1
ATOM 692 C C . GLY A 1 86 ? -18.434 -8.105 -1.349 1.00 93.06 86 GLY A C 1
ATOM 693 O O . GLY A 1 86 ? -18.787 -7.029 -1.827 1.00 93.06 86 GLY A O 1
ATOM 694 N N . ALA A 1 87 ? -18.472 -8.343 -0.040 1.00 89.69 87 ALA A N 1
ATOM 695 C CA . ALA A 1 87 ? -18.701 -7.269 0.921 1.00 89.69 87 ALA A CA 1
ATOM 696 C C . ALA A 1 87 ? -17.441 -6.398 0.966 1.00 89.69 87 ALA A C 1
ATOM 698 O O . ALA A 1 87 ? -16.447 -6.799 1.569 1.00 89.69 87 ALA A O 1
ATOM 699 N N . PHE A 1 88 ? -17.452 -5.255 0.278 1.00 82.62 88 PHE A N 1
ATOM 700 C CA . PHE A 1 88 ? -16.285 -4.390 0.139 1.00 82.62 88 PHE A CA 1
ATOM 701 C C . PHE A 1 88 ? -16.284 -3.278 1.191 1.00 82.62 88 PHE A C 1
ATOM 703 O O . PHE A 1 88 ? -17.304 -2.651 1.480 1.00 82.62 88 PHE A O 1
ATOM 710 N N . GLY A 1 89 ? -15.106 -3.012 1.754 1.00 69.88 89 GLY A N 1
ATOM 711 C CA . GLY A 1 89 ? -14.897 -1.931 2.710 1.00 69.88 89 GLY A CA 1
ATOM 712 C C . GLY A 1 89 ? -13.646 -2.135 3.555 1.00 69.88 89 GLY A C 1
ATOM 713 O O . GLY A 1 89 ? -13.115 -3.238 3.671 1.00 69.88 89 GLY A O 1
ATOM 714 N N . THR A 1 90 ? -13.176 -1.065 4.188 1.00 65.56 90 THR A N 1
ATOM 715 C CA . THR A 1 90 ? -11.899 -1.034 4.928 1.00 65.56 90 THR A CA 1
ATOM 716 C C . THR A 1 90 ? -11.866 -1.948 6.152 1.00 65.56 90 THR A C 1
ATOM 718 O O . THR A 1 90 ? -10.788 -2.273 6.638 1.00 65.56 90 THR A O 1
ATOM 721 N N . MET A 1 91 ? -13.035 -2.376 6.632 1.00 73.00 91 MET A N 1
ATOM 722 C CA . MET A 1 91 ? -13.213 -3.260 7.786 1.00 73.00 91 MET A CA 1
ATOM 723 C C . MET A 1 91 ? -13.893 -4.582 7.407 1.00 73.00 91 MET A C 1
ATOM 725 O O . MET A 1 91 ? -14.509 -5.200 8.263 1.00 73.00 91 MET A O 1
ATOM 729 N N . THR A 1 92 ? -13.814 -5.008 6.146 1.00 83.00 92 THR A N 1
ATOM 730 C CA . THR A 1 92 ? -14.419 -6.258 5.642 1.00 83.00 92 THR A CA 1
ATOM 731 C C . THR A 1 92 ? -13.339 -7.297 5.323 1.00 83.00 92 THR A C 1
ATOM 733 O O . THR A 1 92 ? -12.149 -7.000 5.397 1.00 83.00 92 THR A O 1
ATOM 736 N N . ALA A 1 93 ? -13.706 -8.521 4.934 1.00 81.50 93 ALA A N 1
ATOM 737 C CA . ALA A 1 93 ? -12.719 -9.489 4.435 1.00 81.50 93 ALA A CA 1
ATOM 738 C C . ALA A 1 93 ? -12.134 -9.095 3.059 1.00 81.50 93 ALA A C 1
ATOM 740 O O . ALA A 1 93 ? -11.025 -9.513 2.722 1.00 81.50 93 ALA A O 1
ATOM 741 N N . PHE A 1 94 ? -12.847 -8.262 2.292 1.00 81.88 94 PHE A N 1
ATOM 742 C CA . PHE A 1 94 ? -12.442 -7.749 0.984 1.00 81.88 94 PHE A CA 1
ATOM 743 C C . PHE A 1 94 ? -12.034 -6.266 1.092 1.00 81.88 94 PHE A C 1
ATOM 745 O O . PHE 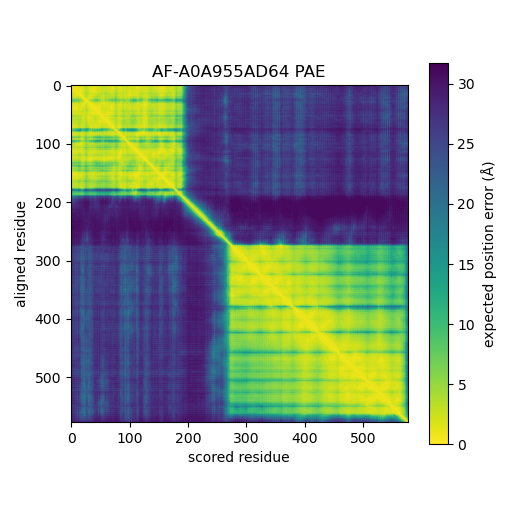A 1 94 ? -12.719 -5.364 0.615 1.00 81.88 94 PHE A O 1
ATOM 752 N N . THR A 1 95 ? -10.876 -5.996 1.705 1.00 67.56 95 THR A N 1
ATOM 753 C CA . THR A 1 95 ? -10.367 -4.623 1.958 1.00 67.56 95 THR A CA 1
ATOM 754 C C . THR A 1 95 ? -9.757 -3.904 0.741 1.00 67.56 95 THR A C 1
ATOM 756 O O . THR A 1 95 ? -9.002 -2.944 0.894 1.00 67.56 95 THR A O 1
ATOM 759 N N . GLY A 1 96 ? -10.051 -4.357 -0.479 1.00 70.62 96 GLY A N 1
ATOM 760 C CA . GLY A 1 96 ? -9.394 -3.888 -1.701 1.00 70.62 96 GLY A CA 1
ATOM 761 C C . GLY A 1 96 ? -8.196 -4.745 -2.072 1.00 70.62 96 GLY A C 1
ATOM 762 O O . GLY A 1 96 ? -8.360 -5.920 -2.402 1.00 70.62 96 GLY A O 1
ATOM 763 N N . ASP A 1 97 ? -6.998 -4.166 -2.025 1.00 64.38 97 ASP A N 1
ATOM 764 C CA . ASP A 1 97 ? -5.752 -4.798 -2.475 1.00 64.38 97 ASP A CA 1
ATOM 765 C C . ASP A 1 97 ? -4.963 -5.513 -1.360 1.00 64.38 97 ASP A C 1
ATOM 767 O O . ASP A 1 97 ? -3.915 -6.112 -1.626 1.00 64.38 97 ASP A O 1
ATOM 771 N N . ARG A 1 98 ? -5.455 -5.452 -0.117 1.00 72.50 98 ARG A N 1
ATOM 772 C CA . ARG A 1 98 ? -4.894 -6.155 1.040 1.00 72.50 98 ARG A CA 1
ATOM 773 C C . ARG A 1 98 ? -5.667 -7.446 1.288 1.00 72.50 98 ARG A C 1
ATOM 775 O O . ARG A 1 98 ? -6.894 -7.459 1.384 1.00 72.50 98 ARG A O 1
ATOM 782 N N . ALA A 1 99 ? -4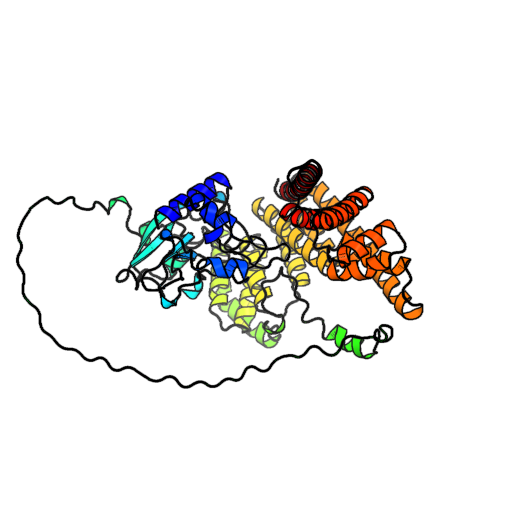.932 -8.549 1.388 1.00 82.69 99 ALA A N 1
ATOM 783 C CA . ALA A 1 99 ? -5.518 -9.843 1.694 1.00 82.69 99 ALA A CA 1
ATOM 784 C C . ALA A 1 99 ? -5.709 -10.000 3.206 1.00 82.69 99 ALA A C 1
ATOM 786 O O . ALA A 1 99 ? -4.790 -9.745 3.985 1.00 82.69 99 ALA A O 1
ATOM 787 N N . VAL A 1 100 ? -6.884 -10.470 3.616 1.00 85.44 100 VAL A N 1
ATOM 788 C CA . VAL A 1 100 ? -7.202 -10.731 5.024 1.00 85.44 100 VAL A CA 1
ATOM 789 C C . VAL A 1 100 ? -6.949 -12.204 5.336 1.00 85.44 100 VAL A C 1
ATOM 791 O O . VAL A 1 100 ? -7.387 -13.090 4.604 1.00 85.44 100 VAL A O 1
ATOM 794 N N . ILE A 1 101 ? -6.244 -12.492 6.430 1.00 89.81 101 ILE A N 1
ATOM 795 C CA . ILE A 1 101 ? -6.090 -13.865 6.933 1.00 89.81 101 ILE A CA 1
ATOM 796 C C . ILE A 1 101 ? -7.264 -14.225 7.860 1.00 89.81 101 ILE A C 1
ATOM 798 O O . ILE A 1 101 ? -7.701 -13.359 8.618 1.00 89.81 101 ILE A O 1
ATOM 802 N N . PRO A 1 102 ? -7.740 -15.487 7.901 1.00 89.69 102 PRO A N 1
ATOM 803 C CA . PRO A 1 102 ? -8.869 -15.884 8.753 1.00 89.69 102 PRO A CA 1
ATOM 804 C C . PRO A 1 102 ? -8.715 -15.509 10.233 1.00 89.69 102 PRO A C 1
ATOM 806 O O . PRO A 1 102 ? -9.680 -15.135 10.887 1.00 89.69 102 PRO A O 1
ATOM 809 N N . LYS A 1 103 ? -7.481 -15.524 10.755 1.00 84.31 103 LYS A N 1
ATOM 810 C CA . LYS A 1 103 ? -7.167 -15.134 12.141 1.00 84.31 103 LYS A CA 1
ATOM 811 C C . LYS A 1 103 ? -7.468 -13.655 12.455 1.00 84.31 103 LYS A C 1
ATOM 813 O O . LYS A 1 103 ? -7.561 -13.301 13.624 1.00 84.31 103 LYS A O 1
ATOM 818 N N . ARG A 1 104 ? -7.584 -12.790 11.441 1.00 82.25 104 ARG A N 1
ATOM 819 C CA . ARG A 1 104 ? -7.913 -11.359 11.588 1.00 82.25 104 ARG A CA 1
ATOM 820 C C . ARG A 1 104 ? -9.424 -11.084 11.566 1.00 82.25 104 ARG A C 1
ATOM 822 O O . ARG A 1 104 ? -9.799 -9.935 11.757 1.00 82.25 104 ARG A O 1
ATOM 829 N N . VAL A 1 105 ? -10.266 -12.101 11.356 1.00 85.56 105 VAL A N 1
ATOM 830 C CA . VAL A 1 105 ? -11.730 -11.990 11.449 1.00 85.56 105 VAL A CA 1
ATOM 831 C C . VAL A 1 105 ? -12.145 -12.134 12.912 1.00 85.56 105 VAL A C 1
ATOM 833 O O . VAL A 1 105 ? -12.380 -13.239 13.399 1.00 85.56 105 VAL A O 1
ATOM 836 N N . GLU A 1 106 ? -12.142 -11.018 13.645 1.00 79.12 106 GLU A N 1
ATOM 837 C CA . GLU A 1 106 ? -12.316 -11.006 15.104 1.00 79.12 106 GLU A CA 1
ATOM 838 C C . GLU A 1 106 ? -13.771 -11.264 15.545 1.00 79.12 106 GLU A C 1
ATOM 840 O O . GLU A 1 106 ? -13.978 -11.757 16.658 1.00 79.12 106 GLU A O 1
ATOM 845 N N . ASP A 1 107 ? -14.754 -10.993 14.679 1.00 75.81 107 ASP A N 1
ATOM 846 C CA . ASP A 1 107 ? -16.176 -11.317 14.900 1.00 75.81 107 ASP A CA 1
ATOM 847 C C . ASP A 1 107 ? -16.454 -12.825 14.875 1.00 75.81 107 ASP A C 1
ATOM 849 O O . ASP A 1 107 ? -17.425 -13.300 15.459 1.00 75.81 107 ASP A O 1
ATOM 853 N N . GLY A 1 108 ? -15.531 -13.596 14.296 1.00 84.12 108 GLY A N 1
ATOM 854 C CA . GLY A 1 108 ? -15.667 -15.027 14.080 1.00 84.12 108 GLY A CA 1
ATOM 855 C C . GLY A 1 108 ? -16.098 -15.336 12.650 1.00 84.12 108 GLY A C 1
ATOM 856 O O . GLY A 1 108 ? -16.947 -14.672 12.068 1.00 84.12 108 GLY A O 1
ATOM 857 N N . LEU A 1 109 ? -15.512 -16.384 12.067 1.00 88.50 109 LEU A N 1
ATOM 858 C CA . LEU A 1 109 ? -15.728 -16.706 10.654 1.00 88.50 109 LEU A CA 1
ATOM 859 C C . LEU A 1 109 ? -17.195 -17.028 10.316 1.00 88.50 109 LEU A C 1
ATOM 861 O O . LEU A 1 109 ? -17.650 -16.736 9.216 1.00 88.50 109 LEU A O 1
ATOM 865 N N . SER A 1 110 ? -17.930 -17.607 11.263 1.00 89.69 110 SER A N 1
ATOM 866 C CA . SER A 1 110 ? -19.353 -17.930 11.120 1.00 89.69 110 SER A CA 1
ATOM 867 C C . SER A 1 110 ? -20.279 -16.726 11.293 1.00 89.69 110 SER A C 1
ATOM 869 O O . SER A 1 110 ? -21.464 -16.846 11.020 1.00 89.69 110 SER A O 1
ATOM 871 N N . ASP A 1 111 ? -19.758 -15.595 11.775 1.00 88.81 111 ASP A N 1
ATOM 872 C CA . ASP A 1 111 ? -20.518 -14.380 12.085 1.00 88.81 111 ASP A CA 1
ATOM 873 C C . ASP A 1 111 ? -20.180 -13.221 11.120 1.00 88.81 111 ASP A C 1
ATOM 875 O O . ASP A 1 111 ? -20.737 -12.135 11.252 1.00 88.81 111 ASP A O 1
ATOM 879 N N . THR A 1 112 ? -19.321 -13.448 10.117 1.00 91.75 112 THR A N 1
ATOM 880 C CA . THR A 1 112 ? -18.918 -12.433 9.129 1.00 91.75 112 THR A CA 1
ATOM 881 C C . THR A 1 112 ? -19.333 -12.813 7.706 1.00 91.75 112 THR A C 1
ATOM 883 O O . THR A 1 112 ? -18.927 -13.852 7.196 1.00 91.75 112 THR A O 1
ATOM 886 N N . ILE A 1 113 ? -20.088 -11.957 7.027 1.00 93.50 113 ILE A N 1
ATOM 887 C CA . ILE A 1 113 ? -20.446 -12.024 5.610 1.00 93.50 113 ILE A CA 1
ATOM 888 C C . ILE A 1 113 ? -19.258 -11.565 4.768 1.00 93.50 113 ILE A C 1
ATOM 890 O O . ILE A 1 113 ? -18.684 -10.502 4.996 1.00 93.50 113 ILE A O 1
ATOM 894 N N . VAL A 1 114 ? -18.918 -12.350 3.747 1.00 93.56 114 VAL A N 1
ATOM 895 C CA . VAL A 1 114 ? -17.820 -12.038 2.819 1.00 93.56 114 VAL A CA 1
ATOM 896 C C . VAL A 1 114 ? -18.296 -11.866 1.379 1.00 93.56 114 VAL A C 1
ATOM 898 O O . VAL A 1 114 ? -17.704 -11.098 0.628 1.00 93.56 114 VAL A O 1
ATOM 901 N N . VAL A 1 115 ? -19.388 -12.523 0.991 1.00 95.62 115 VAL A N 1
ATOM 902 C CA . VAL A 1 115 ? -20.030 -12.369 -0.324 1.00 95.62 115 VAL A CA 1
ATOM 903 C C . VAL A 1 115 ? -21.538 -12.282 -0.117 1.00 95.62 115 VAL A C 1
ATOM 905 O O . VAL A 1 115 ? -22.080 -12.980 0.738 1.00 95.62 115 VAL A O 1
ATOM 908 N N . LEU A 1 116 ? -22.220 -11.468 -0.911 1.00 94.94 116 LEU A N 1
ATOM 909 C CA . LEU A 1 116 ? -23.669 -11.308 -0.897 1.00 94.94 116 LEU A CA 1
ATOM 910 C C . LEU A 1 116 ? -24.242 -11.204 -2.309 1.00 94.94 116 LEU A C 1
ATOM 912 O O . LEU A 1 116 ? -23.537 -10.926 -3.279 1.00 94.94 116 LEU A O 1
ATOM 916 N N . GLU A 1 117 ? -25.538 -11.451 -2.411 1.00 94.88 117 GLU A N 1
ATOM 917 C CA . GLU A 1 117 ? -26.335 -11.190 -3.601 1.00 94.88 117 GLU A CA 1
ATOM 918 C C . GLU A 1 117 ? -27.010 -9.815 -3.497 1.00 94.88 117 GLU A C 1
ATOM 920 O O . GLU A 1 117 ? -27.689 -9.524 -2.512 1.00 94.88 117 GLU A O 1
ATOM 925 N N . VAL A 1 118 ? -26.823 -8.981 -4.520 1.00 94.19 118 VAL A N 1
ATOM 926 C CA . VAL A 1 118 ? -27.498 -7.683 -4.678 1.00 94.19 118 VAL A CA 1
ATOM 927 C C . VAL A 1 118 ? -28.588 -7.755 -5.749 1.00 94.19 118 VAL A C 1
ATOM 929 O O . VAL A 1 118 ? -28.705 -8.739 -6.475 1.00 94.19 118 VAL A O 1
ATOM 932 N N . ASP A 1 119 ? -29.386 -6.704 -5.882 1.00 92.50 119 ASP A N 1
ATOM 933 C CA . ASP A 1 119 ? -30.422 -6.618 -6.910 1.00 92.50 119 ASP A CA 1
ATOM 934 C C . ASP A 1 119 ? -29.846 -6.444 -8.331 1.00 92.50 119 ASP A C 1
ATOM 936 O O . ASP A 1 119 ? -28.673 -6.114 -8.537 1.00 92.50 119 ASP A O 1
ATOM 940 N N . ALA A 1 120 ? -30.673 -6.709 -9.349 1.00 91.00 120 ALA A N 1
ATOM 941 C CA . ALA A 1 120 ? -30.249 -6.706 -10.754 1.00 91.00 120 ALA A CA 1
ATOM 942 C C . ALA A 1 120 ? -29.789 -5.327 -11.261 1.00 91.00 120 ALA A C 1
ATOM 944 O O . ALA A 1 120 ? -28.919 -5.251 -12.127 1.00 91.00 120 ALA A O 1
ATOM 945 N N . ASP A 1 121 ? -30.338 -4.243 -10.715 1.00 89.56 121 ASP A N 1
ATOM 946 C CA . ASP A 1 121 ? -29.960 -2.862 -11.037 1.00 89.56 121 ASP A CA 1
ATOM 947 C C . ASP A 1 121 ? -28.573 -2.474 -10.496 1.00 89.56 121 ASP A C 1
ATOM 949 O O . ASP A 1 121 ? -27.956 -1.530 -10.989 1.00 89.56 121 ASP A O 1
ATOM 953 N N . ARG A 1 122 ? -28.048 -3.242 -9.536 1.00 90.38 122 ARG A N 1
ATOM 954 C CA . ARG A 1 122 ? -26.693 -3.110 -8.986 1.00 90.38 122 ARG A CA 1
ATOM 955 C C . ARG A 1 122 ? -25.697 -4.106 -9.575 1.00 90.38 122 ARG A C 1
ATOM 957 O O . ARG A 1 122 ? -24.542 -4.126 -9.148 1.00 90.38 122 ARG A O 1
ATOM 964 N N . ALA A 1 123 ? -26.110 -4.936 -10.533 1.00 92.94 123 ALA A N 1
ATOM 965 C CA . ALA A 1 123 ? -25.242 -5.938 -11.138 1.00 92.94 123 ALA A CA 1
ATOM 966 C C . ALA A 1 123 ? -24.026 -5.303 -11.837 1.00 92.94 123 ALA A C 1
ATOM 968 O O . ALA A 1 123 ? -24.106 -4.229 -12.435 1.00 92.94 123 ALA A O 1
ATOM 969 N N . VAL A 1 124 ? -22.892 -6.002 -11.805 1.00 93.69 124 VAL A N 1
ATOM 970 C CA . VAL A 1 124 ? -21.618 -5.555 -12.399 1.00 93.69 124 VAL A CA 1
ATOM 971 C C . VAL A 1 124 ? -21.104 -6.573 -13.419 1.00 93.69 124 VAL A C 1
ATOM 973 O O . VAL A 1 124 ? -21.477 -7.746 -13.343 1.00 93.69 124 VAL A O 1
ATOM 976 N N . PRO A 1 125 ? -20.228 -6.193 -14.370 1.00 94.44 125 PRO A N 1
ATOM 977 C CA . PRO A 1 125 ? -19.536 -7.180 -15.192 1.00 94.44 125 PRO A CA 1
ATOM 978 C C . PRO A 1 125 ? -18.717 -8.108 -14.286 1.00 94.44 125 PRO A C 1
ATOM 980 O O . PRO A 1 125 ? -17.979 -7.634 -13.427 1.00 94.44 125 PRO A O 1
ATOM 983 N N . TRP A 1 126 ? -18.824 -9.425 -14.463 1.00 93.75 126 TRP A N 1
ATOM 984 C CA . TRP A 1 126 ? -18.283 -10.388 -13.489 1.00 93.75 126 TRP A CA 1
ATOM 985 C C . TRP A 1 126 ? -16.749 -10.377 -13.356 1.00 93.75 126 TRP A C 1
ATOM 987 O O . TRP A 1 126 ? -16.212 -10.828 -12.348 1.00 93.75 126 TRP A O 1
ATOM 997 N N . THR A 1 127 ? -16.029 -9.854 -14.347 1.00 94.06 127 THR A N 1
ATOM 998 C CA . THR A 1 127 ? -14.565 -9.708 -14.308 1.00 94.06 127 THR A CA 1
ATOM 999 C C . THR A 1 127 ? -14.116 -8.369 -13.725 1.00 94.06 127 THR A C 1
ATOM 1001 O O . THR A 1 127 ? -12.954 -8.241 -13.333 1.00 94.06 127 THR A O 1
ATOM 1004 N N . LYS A 1 128 ? -15.021 -7.383 -13.644 1.00 94.12 128 LYS A N 1
ATOM 1005 C CA . LYS A 1 128 ? -14.728 -6.026 -13.182 1.00 94.12 128 LYS A CA 1
ATOM 1006 C C . LYS A 1 128 ? -14.417 -6.031 -11.682 1.00 94.12 128 LYS A C 1
ATOM 1008 O O . LYS A 1 128 ? -15.196 -6.606 -10.920 1.00 94.12 128 LYS A O 1
ATOM 1013 N N . PRO A 1 129 ? -13.340 -5.360 -11.231 1.00 89.81 129 PRO A N 1
ATOM 1014 C CA . PRO A 1 129 ? -13.009 -5.182 -9.818 1.00 89.81 129 PRO A CA 1
ATOM 1015 C C . PRO A 1 129 ? -13.942 -4.149 -9.163 1.00 89.81 129 PRO A C 1
ATOM 1017 O O . PRO A 1 129 ? -13.517 -3.089 -8.714 1.00 89.81 129 PRO A O 1
ATOM 1020 N N . ALA A 1 130 ? -15.241 -4.430 -9.191 1.00 88.19 130 ALA A N 1
ATOM 1021 C CA . ALA A 1 130 ? -16.290 -3.647 -8.568 1.00 88.19 130 ALA A CA 1
ATOM 1022 C C . ALA A 1 130 ? -17.150 -4.592 -7.732 1.00 88.19 130 ALA A C 1
ATOM 1024 O O . ALA A 1 130 ? -17.586 -5.643 -8.206 1.00 88.19 130 ALA A O 1
ATOM 1025 N N . ASP A 1 131 ? -17.362 -4.201 -6.487 1.00 90.19 131 ASP A N 1
ATOM 1026 C CA . ASP A 1 131 ? -18.121 -4.928 -5.484 1.00 90.19 131 ASP A CA 1
ATOM 1027 C C . ASP A 1 131 ? -18.882 -3.904 -4.630 1.00 90.19 131 ASP A C 1
ATOM 1029 O O . ASP A 1 131 ? -18.594 -2.703 -4.682 1.00 90.19 131 ASP A O 1
ATOM 1033 N N . CYS A 1 132 ? -19.873 -4.357 -3.868 1.00 84.44 132 CYS A N 1
ATOM 1034 C CA . CYS A 1 132 ? -20.741 -3.460 -3.125 1.00 84.44 132 CYS A CA 1
ATOM 1035 C C . CYS A 1 132 ? -20.025 -2.930 -1.880 1.00 84.44 132 CYS A C 1
ATOM 1037 O O . CYS A 1 132 ? -19.633 -3.697 -0.997 1.00 84.44 132 CYS A O 1
ATOM 1039 N N . ASP A 1 133 ? -19.892 -1.605 -1.803 1.00 80.94 133 ASP A N 1
ATOM 1040 C CA . ASP A 1 133 ? -19.514 -0.923 -0.569 1.00 80.94 133 ASP A CA 1
ATOM 1041 C C . ASP A 1 133 ? -20.627 -1.145 0.454 1.00 80.94 133 ASP A C 1
ATOM 1043 O O . ASP A 1 133 ? -21.785 -0.811 0.181 1.00 80.94 133 ASP A O 1
ATOM 1047 N N . ALA A 1 134 ? -20.275 -1.695 1.615 1.00 71.38 134 ALA A N 1
ATOM 1048 C CA . ALA A 1 134 ? -21.214 -1.965 2.696 1.00 71.38 134 ALA A CA 1
ATOM 1049 C C . ALA A 1 134 ? -22.092 -0.736 3.017 1.00 71.38 134 ALA A C 1
ATOM 1051 O O . ALA A 1 134 ? -23.306 -0.856 3.155 1.00 71.38 134 ALA A O 1
ATOM 1052 N N . THR A 1 135 ? -21.517 0.472 3.024 1.00 72.12 135 THR A N 1
ATOM 1053 C CA . THR A 1 135 ? -22.261 1.716 3.300 1.00 72.12 135 THR A CA 1
ATOM 1054 C C . THR A 1 135 ? -23.241 2.102 2.188 1.00 72.12 135 THR A C 1
ATOM 1056 O O . THR A 1 135 ? -24.285 2.685 2.462 1.00 72.12 135 THR A O 1
ATOM 1059 N N . SER A 1 136 ? -22.972 1.716 0.937 1.00 77.31 136 SER A N 1
ATOM 1060 C CA . SER A 1 136 ? -23.836 2.018 -0.219 1.00 77.31 136 SER A CA 1
ATOM 1061 C C . SER A 1 136 ? -25.136 1.203 -0.266 1.00 77.31 136 SER A C 1
ATOM 1063 O O . SER A 1 136 ? -25.974 1.410 -1.153 1.00 77.31 136 SER A O 1
ATOM 1065 N N . LEU A 1 137 ? -25.278 0.242 0.647 1.00 81.38 137 LEU A N 1
ATOM 1066 C CA . LEU A 1 137 ? -26.457 -0.605 0.810 1.00 81.38 137 LEU A CA 1
ATOM 1067 C C . LEU A 1 137 ? -27.470 0.009 1.794 1.00 81.38 137 LEU A C 1
ATOM 1069 O O . LEU A 1 137 ? -28.557 -0.538 1.981 1.00 81.38 137 LEU A O 1
ATOM 1073 N N . GLU A 1 138 ? -27.154 1.162 2.395 1.00 76.88 138 GLU A N 1
ATOM 1074 C CA . GLU A 1 138 ? -28.099 1.916 3.218 1.00 76.88 138 GLU A CA 1
ATOM 1075 C C . GLU A 1 138 ? -29.271 2.388 2.342 1.00 76.88 138 GLU A C 1
ATOM 1077 O O . GLU A 1 138 ? -29.101 3.174 1.411 1.00 76.88 138 GLU A O 1
ATOM 1082 N N . GLY A 1 139 ? -30.470 1.859 2.603 1.00 75.06 139 GLY A N 1
ATOM 1083 C CA . GLY A 1 139 ? -31.665 2.114 1.786 1.00 75.06 139 GLY A CA 1
ATOM 1084 C C . GLY A 1 139 ? -32.028 1.009 0.785 1.00 75.06 139 GLY A C 1
ATOM 1085 O O . GLY A 1 139 ? -33.004 1.172 0.055 1.00 75.06 139 GLY A O 1
ATOM 1086 N N . GLY A 1 140 ? -31.306 -0.119 0.771 1.00 85.25 140 GLY A N 1
ATOM 1087 C CA . GLY A 1 140 ? -31.677 -1.332 0.030 1.00 85.25 140 GLY A CA 1
ATOM 1088 C C . GLY A 1 140 ? -30.819 -1.610 -1.210 1.00 85.25 140 GLY A C 1
ATOM 1089 O O . GLY A 1 140 ? -29.651 -1.226 -1.286 1.00 85.25 140 GLY A O 1
ATOM 1090 N N . GLY A 1 141 ? -31.402 -2.295 -2.200 1.00 86.56 141 GLY A N 1
ATOM 1091 C CA . GLY A 1 141 ? -30.681 -2.836 -3.363 1.00 86.56 141 GLY A CA 1
ATOM 1092 C C . GLY A 1 141 ? -30.254 -4.297 -3.197 1.00 86.56 141 GLY A C 1
ATOM 1093 O O . GLY A 1 141 ? -29.269 -4.738 -3.789 1.00 86.56 141 GLY A O 1
ATOM 1094 N N . TYR A 1 142 ? -30.974 -5.022 -2.351 1.00 89.75 142 TYR A N 1
ATOM 1095 C CA . TYR A 1 142 ? -30.891 -6.457 -2.139 1.00 89.75 142 TYR A CA 1
ATOM 1096 C C . TYR A 1 142 ? -32.288 -6.966 -1.758 1.00 89.75 142 TYR A C 1
ATOM 1098 O O . TYR A 1 142 ? -33.107 -6.232 -1.202 1.00 89.75 142 TYR A O 1
ATOM 1106 N N . GLY A 1 143 ? -32.557 -8.241 -2.035 1.00 88.19 143 GLY A N 1
ATOM 1107 C CA . GLY A 1 143 ? -33.804 -8.909 -1.657 1.00 88.19 143 GLY A CA 1
ATOM 1108 C C . GLY A 1 143 ? -34.890 -8.954 -2.733 1.00 88.19 143 GLY A C 1
ATOM 1109 O O . GLY A 1 143 ? -35.804 -9.774 -2.634 1.00 88.19 143 GLY A O 1
ATOM 1110 N N . SER A 1 144 ? -34.809 -8.144 -3.794 1.00 87.75 144 SER A N 1
ATOM 1111 C CA . SER A 1 144 ? -35.837 -8.132 -4.850 1.00 87.75 144 SER A CA 1
ATOM 1112 C C . SER A 1 144 ? -35.861 -9.428 -5.671 1.00 87.75 144 SER A C 1
ATOM 1114 O O . SER A 1 144 ? -36.907 -9.822 -6.188 1.00 87.75 144 SER A O 1
ATOM 1116 N N . LEU A 1 145 ? -34.719 -10.120 -5.761 1.00 86.12 145 LEU A N 1
ATOM 1117 C CA . LEU A 1 145 ? -34.563 -11.339 -6.556 1.00 86.12 145 LEU A CA 1
ATOM 1118 C C . LEU A 1 145 ? -35.240 -12.567 -5.931 1.00 86.12 145 LEU A C 1
ATOM 1120 O O . LEU A 1 145 ? -35.581 -13.501 -6.663 1.00 86.12 145 LEU A O 1
ATOM 1124 N N . HIS A 1 146 ? -35.466 -12.564 -4.611 1.00 87.62 146 HIS A N 1
ATOM 1125 C CA . HIS A 1 146 ? -36.083 -13.683 -3.886 1.00 87.62 146 HIS A CA 1
ATOM 1126 C C . HIS A 1 146 ? -37.145 -13.211 -2.886 1.00 87.62 146 HIS A C 1
ATOM 1128 O O . HIS A 1 146 ? -37.136 -13.603 -1.725 1.00 87.62 146 HIS A O 1
ATOM 1134 N N . ASN A 1 147 ? -38.099 -12.398 -3.353 1.00 86.50 147 ASN A N 1
ATOM 1135 C CA . ASN A 1 147 ? -39.305 -12.013 -2.600 1.00 86.50 147 ASN A CA 1
ATOM 1136 C C . ASN A 1 147 ? -39.029 -11.432 -1.199 1.00 86.50 147 ASN A C 1
ATOM 1138 O O . ASN A 1 147 ? -39.742 -11.740 -0.247 1.00 86.50 147 ASN A O 1
ATOM 1142 N N . GLY A 1 148 ? -38.012 -10.580 -1.080 1.00 87.44 148 GLY A N 1
ATOM 1143 C CA . GLY A 1 148 ? -37.626 -9.960 0.185 1.00 87.44 148 GLY A CA 1
ATOM 1144 C C . GLY A 1 148 ? -36.569 -10.736 0.968 1.00 87.44 148 GLY A C 1
ATOM 1145 O O . GLY A 1 148 ? -36.267 -10.344 2.084 1.00 87.44 148 GLY A O 1
ATOM 1146 N N . GLU A 1 149 ? -35.972 -11.788 0.408 1.00 92.31 149 GLU A N 1
ATOM 1147 C CA . GLU A 1 149 ? -34.788 -12.455 0.961 1.00 92.31 149 GLU A CA 1
ATOM 1148 C C . GLU A 1 149 ? -33.608 -12.376 -0.017 1.00 92.31 149 GLU A C 1
ATOM 1150 O O . GLU A 1 149 ? -33.788 -12.238 -1.227 1.00 92.31 149 GLU A O 1
ATOM 1155 N N . PHE A 1 150 ? -32.383 -12.495 0.491 1.00 92.56 150 PHE A N 1
ATOM 1156 C CA . PHE A 1 150 ? -31.175 -12.566 -0.333 1.00 92.56 150 PHE A CA 1
ATOM 1157 C C . PHE A 1 150 ? -30.150 -13.530 0.262 1.00 92.56 150 PHE A C 1
ATOM 1159 O O . PHE A 1 150 ? -30.155 -13.824 1.463 1.00 92.56 150 PHE A O 1
ATOM 1166 N N . PHE A 1 151 ? -29.278 -14.060 -0.596 1.00 94.44 151 PHE A N 1
ATOM 1167 C CA . PHE A 1 151 ? -28.255 -15.010 -0.175 1.00 94.44 151 PHE A CA 1
ATOM 1168 C C . PHE A 1 151 ? -26.935 -14.335 0.186 1.00 94.44 151 PHE A C 1
ATOM 1170 O O . PHE A 1 151 ? -26.497 -13.381 -0.456 1.00 94.44 151 PHE A O 1
ATOM 1177 N N . VAL A 1 152 ? -26.246 -14.918 1.165 1.00 95.69 152 VAL A N 1
ATOM 1178 C CA . VAL A 1 152 ? -24.900 -14.520 1.588 1.00 95.69 152 VAL A CA 1
ATOM 1179 C C . VAL A 1 152 ? -23.988 -15.731 1.745 1.00 95.69 152 VAL A C 1
ATOM 1181 O O . VAL A 1 152 ? -24.446 -16.867 1.859 1.00 95.69 152 VAL A O 1
ATOM 1184 N N . ILE A 1 153 ? -22.682 -15.492 1.752 1.00 96.25 153 ILE A N 1
ATOM 1185 C CA . ILE A 1 153 ? -21.657 -16.462 2.129 1.00 96.25 153 ILE A CA 1
ATOM 1186 C C . ILE A 1 153 ? -20.940 -15.906 3.355 1.00 96.25 153 ILE A C 1
ATOM 1188 O O . ILE A 1 153 ? -20.388 -14.804 3.304 1.00 96.25 153 ILE A O 1
ATOM 1192 N N . TRP A 1 154 ? -20.951 -16.680 4.436 1.00 94.88 154 TRP A N 1
ATOM 1193 C CA . TRP A 1 154 ? -20.196 -16.416 5.656 1.00 94.88 154 TRP A CA 1
ATOM 1194 C C . TRP A 1 154 ? -18.707 -16.736 5.449 1.00 94.88 154 TRP A C 1
ATOM 1196 O O . TRP A 1 154 ? -18.338 -17.501 4.555 1.00 94.88 154 TRP A O 1
ATOM 1206 N N . ALA A 1 155 ? -17.822 -16.157 6.255 1.00 92.62 155 ALA A N 1
ATOM 1207 C CA . ALA A 1 155 ? -16.373 -16.277 6.103 1.00 92.62 155 ALA A CA 1
ATOM 1208 C C . ALA A 1 155 ? -15.859 -17.707 6.367 1.00 92.62 155 ALA A C 1
ATOM 1210 O O . ALA A 1 155 ? -14.782 -18.080 5.898 1.00 92.62 155 ALA A O 1
ATOM 1211 N N . ASP A 1 156 ? -16.630 -18.533 7.076 1.00 90.94 156 ASP A N 1
ATOM 1212 C CA . ASP A 1 156 ? -16.401 -19.976 7.222 1.00 90.94 156 ASP A CA 1
ATOM 1213 C C . ASP A 1 156 ? -16.816 -20.793 5.978 1.00 90.94 156 ASP A C 1
ATOM 1215 O O . ASP A 1 156 ? -16.499 -21.982 5.865 1.00 90.94 156 ASP A O 1
ATOM 1219 N N . GLY A 1 157 ? -17.470 -20.139 5.014 1.00 90.75 157 GLY A N 1
ATOM 1220 C CA . GLY A 1 157 ? -17.966 -20.690 3.761 1.00 90.75 157 GLY A CA 1
ATOM 1221 C C . GLY A 1 157 ? -19.305 -21.414 3.870 1.00 90.75 157 GLY A C 1
ATOM 1222 O O . GLY A 1 157 ? -19.603 -22.252 3.015 1.00 90.75 157 GLY A O 1
ATOM 1223 N N . ILE A 1 158 ? -20.105 -21.122 4.894 1.00 91.62 158 ILE A N 1
ATOM 1224 C CA . ILE A 1 158 ? -21.517 -21.506 4.948 1.00 91.62 158 ILE A CA 1
ATOM 1225 C C . ILE A 1 158 ? -22.344 -20.494 4.143 1.00 91.62 158 ILE A C 1
ATOM 1227 O O . ILE A 1 158 ? -22.073 -19.295 4.150 1.00 91.62 158 ILE A O 1
ATOM 1231 N N . VAL A 1 159 ? -23.356 -20.973 3.418 1.00 94.56 159 VAL A N 1
ATOM 1232 C CA . VAL A 1 159 ? -24.320 -20.107 2.722 1.00 94.56 159 VAL A CA 1
ATOM 1233 C C . VAL A 1 159 ? -25.461 -19.779 3.679 1.00 94.56 159 VAL A C 1
ATOM 1235 O O . VAL A 1 159 ? -26.054 -20.689 4.253 1.00 94.56 159 VAL A O 1
ATOM 1238 N N . GLY A 1 160 ? -25.768 -18.494 3.833 1.00 91.38 160 GLY A N 1
ATOM 1239 C CA . GLY A 1 160 ? -26.900 -17.997 4.610 1.00 91.38 160 GLY A CA 1
ATOM 1240 C C . GLY A 1 160 ? -27.976 -17.375 3.725 1.00 91.38 160 GLY A C 1
ATOM 1241 O O . GLY A 1 160 ? -27.719 -17.004 2.577 1.00 91.38 160 GLY A O 1
ATOM 1242 N N . ARG A 1 161 ? -29.178 -17.232 4.283 1.00 93.81 161 ARG A N 1
ATOM 1243 C CA . ARG A 1 161 ? -30.277 -16.451 3.707 1.00 93.81 161 ARG A CA 1
ATOM 1244 C C . ARG A 1 161 ? -30.727 -15.418 4.736 1.00 93.81 161 ARG A C 1
ATOM 1246 O O . ARG A 1 161 ? -30.877 -15.770 5.907 1.00 93.81 161 ARG A O 1
ATOM 1253 N N . ILE A 1 162 ? -30.888 -14.172 4.304 1.00 92.56 162 ILE A N 1
ATOM 1254 C CA . ILE A 1 162 ? -31.206 -13.023 5.160 1.00 92.56 162 ILE A CA 1
ATOM 1255 C C . ILE A 1 162 ? -32.472 -12.343 4.628 1.00 92.56 162 ILE A C 1
ATOM 1257 O O . ILE A 1 162 ? -32.625 -12.185 3.416 1.00 92.56 162 ILE A O 1
ATOM 1261 N N . ASP A 1 163 ? -33.369 -11.947 5.533 1.00 91.12 163 ASP A N 1
ATOM 1262 C CA . ASP A 1 163 ? -34.537 -11.115 5.219 1.00 91.12 163 ASP A CA 1
ATOM 1263 C C . ASP A 1 163 ? -34.087 -9.673 4.929 1.00 91.12 163 ASP A C 1
ATOM 1265 O O . ASP A 1 163 ? -33.327 -9.079 5.695 1.00 91.12 163 ASP A O 1
ATOM 1269 N N . ALA A 1 164 ? -34.547 -9.087 3.828 1.00 89.88 164 ALA A N 1
ATOM 1270 C CA . ALA A 1 164 ? -34.167 -7.749 3.383 1.00 89.88 164 ALA A CA 1
ATOM 1271 C C . ALA A 1 164 ? -34.609 -6.635 4.348 1.00 89.88 164 ALA A C 1
ATOM 1273 O O . ALA A 1 164 ? -34.048 -5.541 4.307 1.00 89.88 164 ALA A O 1
ATOM 1274 N N . ASN A 1 165 ? -35.566 -6.910 5.242 1.00 87.38 165 ASN A N 1
ATOM 1275 C CA . ASN A 1 165 ? -36.019 -5.990 6.286 1.00 87.38 165 ASN A CA 1
ATOM 1276 C C . ASN A 1 165 ? -35.175 -6.063 7.566 1.00 87.38 165 ASN A C 1
ATOM 1278 O O . ASN A 1 165 ? -35.517 -5.411 8.558 1.00 87.38 165 ASN A O 1
ATOM 1282 N N . VAL A 1 166 ? -34.091 -6.850 7.579 1.00 87.81 166 VAL A N 1
ATOM 1283 C CA . VAL A 1 166 ? -33.130 -6.852 8.685 1.00 87.81 166 VAL A CA 1
ATOM 1284 C C . VAL A 1 166 ? -32.691 -5.413 9.002 1.00 87.81 166 VAL A C 1
ATOM 1286 O O . VAL A 1 166 ? -32.424 -4.634 8.080 1.00 87.81 166 VAL A O 1
ATOM 1289 N N . PRO A 1 167 ? -32.590 -5.021 10.288 1.00 85.69 167 PRO A N 1
ATOM 1290 C CA . PRO A 1 167 ? -32.066 -3.711 10.636 1.00 85.69 167 PRO A CA 1
ATOM 1291 C C . PRO A 1 167 ? -30.697 -3.496 9.989 1.00 85.69 167 PRO A C 1
ATOM 1293 O O . PRO A 1 167 ? -29.770 -4.271 10.226 1.00 85.69 167 PRO A O 1
ATOM 1296 N N . PHE A 1 168 ? -30.559 -2.425 9.202 1.00 82.31 168 PHE A N 1
ATOM 1297 C CA . PHE A 1 168 ? -29.345 -2.165 8.422 1.00 82.31 168 PHE A CA 1
ATOM 1298 C C . PHE A 1 168 ? -28.076 -2.175 9.284 1.00 82.31 168 PHE A C 1
ATOM 1300 O O . PHE A 1 168 ? -27.048 -2.691 8.865 1.00 82.31 168 PHE A O 1
ATOM 1307 N N . GLN A 1 169 ? -28.163 -1.707 10.534 1.00 78.56 169 GLN A N 1
ATOM 1308 C CA . GLN A 1 169 ? -27.052 -1.771 11.483 1.00 78.56 169 GLN A CA 1
ATOM 1309 C C . GLN A 1 169 ? -26.572 -3.208 11.752 1.00 78.56 169 GLN A C 1
ATOM 1311 O O . GLN A 1 169 ? -25.372 -3.435 11.823 1.00 78.56 169 GLN A O 1
ATOM 1316 N N . GLN A 1 170 ? -27.478 -4.182 11.880 1.00 82.88 170 GLN A N 1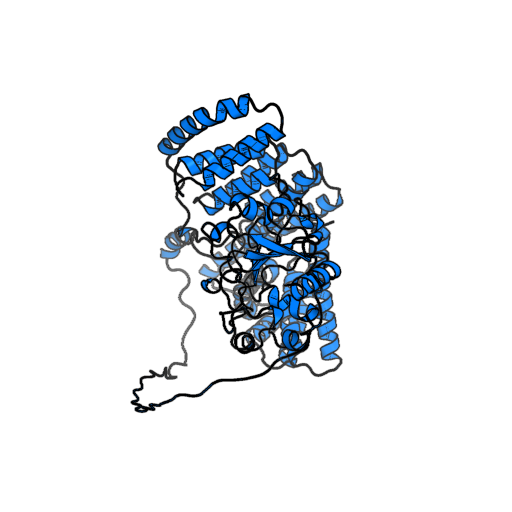
ATOM 1317 C CA . GLN A 1 170 ? -27.109 -5.588 12.087 1.00 82.88 170 GLN A CA 1
ATOM 1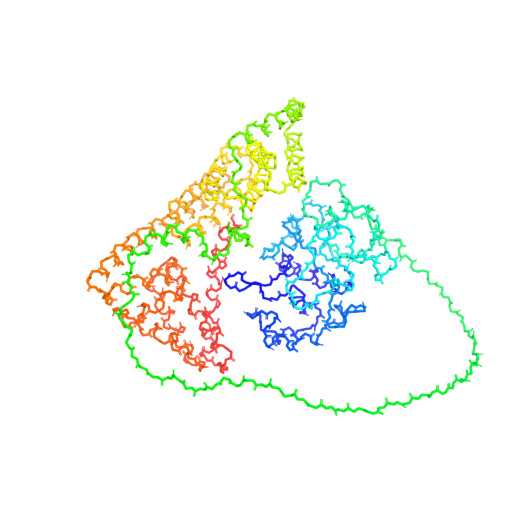318 C C . GLN A 1 170 ? -26.523 -6.207 10.816 1.00 82.88 170 GLN A C 1
ATOM 1320 O O . GLN A 1 170 ? -25.603 -7.014 10.889 1.00 82.88 170 GLN A O 1
ATOM 1325 N N . PHE A 1 171 ? -27.027 -5.809 9.648 1.00 85.88 171 PHE A N 1
ATOM 1326 C CA . PHE A 1 171 ? -26.475 -6.247 8.370 1.00 85.88 171 PHE A CA 1
ATOM 1327 C C . PHE A 1 171 ? -25.069 -5.686 8.125 1.00 85.88 171 PHE A C 1
ATOM 1329 O O . PHE A 1 171 ? -24.170 -6.423 7.728 1.00 85.88 171 PHE A O 1
ATOM 1336 N N . MET A 1 172 ? -24.860 -4.408 8.445 1.00 83.56 172 MET A N 1
ATOM 1337 C CA . MET A 1 172 ? -23.548 -3.767 8.425 1.00 83.56 172 MET A CA 1
ATOM 1338 C C . MET A 1 172 ? -22.576 -4.442 9.387 1.00 83.56 172 MET A C 1
ATOM 1340 O O . MET A 1 172 ? -21.464 -4.760 8.973 1.00 83.56 172 MET A O 1
ATOM 1344 N N . ALA A 1 173 ? -23.002 -4.711 10.627 1.00 82.88 173 ALA A N 1
ATOM 1345 C CA . ALA A 1 173 ? -22.211 -5.432 11.627 1.00 82.88 173 ALA A CA 1
ATOM 1346 C C . ALA A 1 173 ? -21.682 -6.756 11.067 1.00 82.88 173 ALA A C 1
ATOM 1348 O O . ALA A 1 173 ? -20.490 -7.052 11.152 1.00 82.88 173 ALA A O 1
ATOM 1349 N N . ALA A 1 174 ? -22.572 -7.506 10.413 1.00 88.12 174 ALA A N 1
ATOM 1350 C CA . ALA A 1 174 ? -22.270 -8.797 9.821 1.00 88.12 174 ALA A CA 1
ATOM 1351 C C . ALA A 1 174 ? -21.227 -8.722 8.700 1.00 88.12 174 ALA A C 1
ATOM 1353 O O . ALA A 1 174 ? -20.578 -9.719 8.438 1.00 88.12 174 ALA A O 1
ATOM 1354 N N . MET A 1 175 ? -21.026 -7.590 8.021 1.00 87.44 175 MET A N 1
ATOM 1355 C CA . MET A 1 175 ? -19.984 -7.465 6.986 1.00 87.44 175 MET A CA 1
ATOM 1356 C C . MET A 1 175 ? -18.607 -7.107 7.547 1.00 87.44 175 MET A C 1
ATOM 1358 O O . MET A 1 175 ? -17.615 -7.131 6.809 1.00 87.44 175 MET A O 1
ATOM 1362 N N . THR A 1 176 ? -18.527 -6.743 8.830 1.00 83.19 176 THR A N 1
ATOM 1363 C CA . THR A 1 176 ? -17.264 -6.338 9.444 1.00 83.19 176 THR A CA 1
ATOM 1364 C C . THR A 1 176 ? -16.443 -7.529 9.946 1.00 83.19 176 THR A C 1
ATOM 1366 O O . THR A 1 176 ? -16.955 -8.627 10.160 1.00 83.19 176 THR A O 1
ATOM 1369 N N . ILE A 1 177 ? -15.129 -7.319 10.058 1.00 80.50 177 ILE A N 1
ATOM 1370 C CA . ILE A 1 177 ? -14.167 -8.260 10.654 1.00 80.50 177 ILE A CA 1
ATOM 1371 C C . ILE A 1 177 ? -13.730 -7.826 12.068 1.00 80.50 177 ILE A C 1
ATOM 1373 O O . ILE A 1 177 ? -12.774 -8.389 12.608 1.00 80.50 177 ILE A O 1
ATOM 1377 N N . ASP A 1 178 ? -14.336 -6.774 12.632 1.00 70.25 178 ASP A N 1
ATOM 1378 C CA . ASP A 1 178 ? -13.946 -6.149 13.901 1.00 70.25 178 ASP A CA 1
ATOM 1379 C C . ASP A 1 178 ? -14.940 -6.444 15.018 1.00 70.25 178 ASP A C 1
ATOM 1381 O O . ASP A 1 178 ? -16.081 -5.997 14.955 1.00 70.25 178 ASP A O 1
ATOM 1385 N N . ARG A 1 179 ? -14.433 -7.002 16.124 1.00 50.88 179 ARG A N 1
ATOM 1386 C CA . ARG A 1 179 ? -15.165 -7.372 17.348 1.00 50.88 179 ARG A CA 1
ATOM 1387 C C . ARG A 1 179 ? -15.652 -6.184 18.185 1.00 50.88 179 ARG A C 1
ATOM 1389 O O . ARG A 1 179 ? -15.543 -6.178 19.415 1.00 50.88 179 ARG A O 1
ATOM 1396 N N . GLY A 1 180 ? -16.148 -5.141 17.530 1.00 46.75 180 GLY A N 1
ATOM 1397 C CA . GLY A 1 180 ? -16.676 -3.922 18.128 1.00 46.75 180 GLY A CA 1
ATOM 1398 C C . GLY A 1 180 ? -18.174 -3.971 18.436 1.00 46.75 180 GLY A C 1
ATOM 1399 O O . GLY A 1 180 ? -18.652 -3.098 19.163 1.00 46.75 180 GLY A O 1
ATOM 1400 N N . GLU A 1 181 ? -18.906 -4.962 17.919 1.00 54.03 181 GLU A N 1
ATOM 1401 C CA . GLU A 1 181 ? -20.372 -5.016 17.963 1.00 54.03 181 GLU A CA 1
ATOM 1402 C C . GLU A 1 181 ? -20.862 -6.369 18.514 1.00 54.03 181 GLU A C 1
ATOM 1404 O O . GLU A 1 181 ? -20.265 -7.416 18.279 1.00 54.03 181 GLU A O 1
ATOM 1409 N N . ALA A 1 182 ? -21.938 -6.369 19.308 1.00 53.75 182 ALA A N 1
ATOM 1410 C CA . ALA A 1 182 ? -22.535 -7.600 19.829 1.00 53.75 182 ALA A CA 1
ATOM 1411 C C . ALA A 1 182 ? -23.415 -8.247 18.746 1.00 53.75 182 ALA A C 1
ATOM 1413 O O . ALA A 1 182 ? -24.638 -8.140 18.798 1.00 53.75 182 ALA A O 1
ATOM 1414 N N . PHE A 1 183 ? -22.788 -8.878 17.753 1.00 68.88 183 PHE A N 1
ATOM 1415 C CA . PHE A 1 183 ? -23.464 -9.512 16.622 1.00 68.88 183 PHE A CA 1
ATOM 1416 C C . PHE A 1 183 ? -23.259 -11.038 16.609 1.00 68.88 183 PHE A C 1
ATOM 1418 O O . PHE A 1 183 ? -22.232 -11.543 17.063 1.00 68.88 183 PHE A O 1
ATOM 1425 N N . ARG A 1 184 ? -24.261 -11.777 16.114 1.00 72.81 184 ARG A N 1
ATOM 1426 C CA . ARG A 1 184 ? -24.196 -13.210 15.782 1.00 72.81 184 ARG A CA 1
ATOM 1427 C C . ARG A 1 184 ? -24.988 -13.463 14.505 1.00 72.81 184 ARG A C 1
ATOM 1429 O O . ARG A 1 184 ? -26.083 -12.923 14.369 1.00 72.81 184 ARG A O 1
ATOM 1436 N N . ALA A 1 185 ? -24.514 -14.351 13.634 1.00 74.69 185 ALA A N 1
ATOM 1437 C CA . ALA A 1 185 ? -25.197 -14.717 12.392 1.00 74.69 185 ALA A CA 1
ATOM 1438 C C . ALA A 1 185 ? -26.637 -15.202 12.613 1.00 74.69 185 ALA A C 1
ATOM 1440 O O . ALA A 1 185 ? -27.522 -14.911 11.806 1.00 74.69 185 ALA A O 1
ATOM 1441 N N . SER A 1 186 ? -26.899 -15.874 13.738 1.00 75.31 186 SER A N 1
ATOM 1442 C CA . SER A 1 186 ? -28.240 -16.325 14.133 1.00 75.31 186 SER A CA 1
ATOM 1443 C C . SER A 1 186 ? -29.235 -15.189 14.397 1.00 75.31 186 SER A C 1
ATOM 1445 O O . SER A 1 186 ? -30.432 -15.442 14.476 1.00 75.31 186 SER A O 1
ATOM 1447 N N . MET A 1 187 ? -28.772 -13.941 14.533 1.00 76.25 187 MET A N 1
ATOM 1448 C CA . MET A 1 187 ? -29.647 -12.776 14.689 1.00 76.25 187 MET A CA 1
ATOM 1449 C C . MET A 1 187 ? -30.323 -12.371 13.377 1.00 76.25 187 MET A C 1
ATOM 1451 O O . MET A 1 187 ? -31.376 -11.742 13.424 1.00 76.25 187 MET A O 1
ATOM 1455 N N . ILE A 1 188 ? -29.723 -12.700 12.226 1.00 76.75 188 ILE A N 1
ATOM 1456 C CA . ILE A 1 188 ? -30.178 -12.210 10.911 1.00 76.75 188 ILE A CA 1
ATOM 1457 C C . ILE A 1 188 ? -30.338 -13.306 9.858 1.00 76.75 188 ILE A C 1
ATOM 1459 O O . ILE A 1 188 ? -30.843 -13.038 8.771 1.00 76.75 188 ILE A O 1
ATOM 1463 N N . SER A 1 189 ? -29.912 -14.533 10.156 1.00 77.94 189 SER A N 1
ATOM 1464 C CA . SER A 1 189 ? -30.049 -15.679 9.260 1.00 77.94 189 SER A CA 1
ATOM 1465 C C . SER A 1 189 ? -30.672 -16.870 9.977 1.00 77.94 189 SER A C 1
ATOM 1467 O O . SER A 1 189 ? -30.378 -17.137 11.145 1.00 77.94 189 SER A O 1
ATOM 1469 N N . ALA A 1 190 ? -31.543 -17.590 9.270 1.00 64.62 190 ALA A N 1
ATOM 1470 C CA . ALA A 1 190 ? -32.090 -18.852 9.755 1.00 64.62 190 ALA A CA 1
ATOM 1471 C C . ALA A 1 190 ? -30.981 -19.919 9.814 1.00 64.62 190 ALA A C 1
ATOM 1473 O O . ALA A 1 190 ? -30.137 -19.990 8.914 1.00 64.62 190 ALA A O 1
ATOM 1474 N N . SER A 1 191 ? -30.971 -20.748 10.865 1.00 46.03 191 SER A N 1
ATOM 1475 C CA . SER A 1 191 ? -29.963 -21.806 11.014 1.00 46.03 191 SER A CA 1
ATOM 1476 C C . SER A 1 191 ? -30.101 -22.864 9.907 1.00 46.03 191 SER A C 1
ATOM 1478 O O . SER A 1 191 ? -31.222 -23.175 9.501 1.00 46.03 191 SER A O 1
ATOM 1480 N N . PRO A 1 192 ? -28.997 -23.499 9.461 1.00 44.09 192 PRO A N 1
ATOM 1481 C CA . PRO A 1 192 ? -29.047 -24.594 8.485 1.00 44.09 192 PRO A CA 1
ATOM 1482 C C . PRO A 1 192 ? -29.924 -25.785 8.915 1.00 44.09 192 PRO A C 1
ATOM 1484 O O . PRO A 1 192 ? -30.343 -26.573 8.072 1.00 44.09 192 PRO A O 1
ATOM 1487 N N . GLU A 1 193 ? -30.208 -25.931 10.215 1.00 38.69 193 GLU A N 1
ATOM 1488 C CA . GLU A 1 193 ? -31.060 -26.998 10.761 1.00 38.69 193 GLU A CA 1
ATOM 1489 C C . GLU A 1 193 ? -32.564 -26.780 10.506 1.00 38.69 193 GLU A C 1
ATOM 1491 O O . GLU A 1 193 ? -33.309 -27.757 10.445 1.00 38.69 193 GLU A O 1
ATOM 1496 N N . ASP A 1 194 ? -33.010 -25.544 10.252 1.00 36.56 194 ASP A N 1
ATOM 1497 C CA . ASP A 1 194 ? -34.425 -25.229 9.987 1.00 36.56 194 ASP A CA 1
ATOM 1498 C C . ASP A 1 194 ? -34.847 -25.511 8.533 1.00 36.56 194 ASP A C 1
ATOM 1500 O O . ASP A 1 194 ? -36.014 -25.367 8.167 1.00 36.56 194 ASP A O 1
ATOM 1504 N N . THR A 1 195 ? -33.916 -25.954 7.680 1.00 38.00 195 THR A N 1
ATOM 1505 C CA . THR A 1 195 ? -34.182 -26.303 6.275 1.00 38.00 195 THR A CA 1
ATOM 1506 C C . THR A 1 195 ? -34.286 -27.818 6.066 1.00 38.00 195 THR A C 1
ATOM 1508 O O . THR A 1 195 ? -33.682 -28.388 5.158 1.00 38.00 195 THR A O 1
ATOM 1511 N N . GLN A 1 196 ? -35.101 -28.507 6.872 1.00 29.56 196 GLN A N 1
ATOM 1512 C CA . GLN A 1 196 ? -35.629 -29.807 6.449 1.00 29.56 196 GLN A CA 1
ATOM 1513 C C . GLN A 1 196 ? -36.705 -29.581 5.385 1.00 29.56 196 GLN A C 1
ATOM 1515 O O . GLN A 1 196 ? -37.862 -29.295 5.683 1.00 29.56 196 GLN A O 1
ATOM 1520 N N . VAL A 1 197 ? -36.316 -29.720 4.118 1.00 33.84 197 VAL A N 1
ATOM 1521 C CA . VAL A 1 197 ? -37.270 -29.865 3.015 1.00 33.84 197 VAL A CA 1
ATOM 1522 C C . VAL A 1 197 ? -38.105 -31.127 3.283 1.00 33.84 197 VAL A C 1
ATOM 1524 O O . VAL A 1 197 ? -37.525 -32.213 3.382 1.00 33.84 197 VAL A O 1
ATOM 1527 N N . PRO A 1 198 ? -39.444 -31.043 3.391 1.00 27.41 198 PRO A N 1
ATOM 1528 C CA . PRO A 1 198 ? -40.270 -32.229 3.542 1.00 27.41 198 PRO A CA 1
ATOM 1529 C C . PRO A 1 198 ? -40.209 -33.040 2.249 1.00 27.41 198 PRO A C 1
ATOM 1531 O O . PRO A 1 198 ? -40.654 -32.589 1.193 1.00 27.41 198 PRO A O 1
ATOM 1534 N N . ILE A 1 199 ? -39.684 -34.261 2.328 1.00 36.47 199 ILE A N 1
ATOM 1535 C CA . ILE A 1 199 ? -39.878 -35.262 1.281 1.00 36.47 199 ILE A CA 1
ATOM 1536 C C . ILE A 1 199 ? -41.320 -35.768 1.413 1.00 36.47 199 ILE A C 1
ATOM 1538 O O . ILE A 1 199 ? -41.602 -36.712 2.145 1.00 36.47 199 ILE A O 1
ATOM 1542 N N . ALA A 1 200 ? -42.239 -35.127 0.699 1.00 30.14 200 ALA A N 1
ATOM 1543 C CA . ALA A 1 200 ? -43.492 -35.731 0.261 1.00 30.14 200 ALA A CA 1
ATOM 1544 C C . ALA A 1 200 ? -43.362 -35.881 -1.262 1.00 30.14 200 ALA A C 1
ATOM 1546 O O . ALA A 1 200 ? -43.044 -34.929 -1.959 1.00 30.14 200 ALA A O 1
ATOM 1547 N N . GLY A 1 201 ? -43.470 -37.057 -1.860 1.00 25.69 201 GLY A N 1
ATOM 1548 C CA . GLY A 1 201 ? -44.467 -38.077 -1.592 1.00 25.69 201 GLY A CA 1
ATOM 1549 C C . GLY A 1 201 ? -45.111 -38.356 -2.943 1.00 25.69 201 GLY A C 1
ATOM 1550 O O . GLY A 1 201 ? -45.968 -37.616 -3.408 1.00 25.69 201 GLY A O 1
ATOM 1551 N N . ASN A 1 202 ? -44.589 -39.380 -3.602 1.00 30.47 202 ASN A N 1
ATOM 1552 C CA . ASN A 1 202 ? -44.965 -39.871 -4.918 1.00 30.47 202 ASN A CA 1
ATOM 1553 C C . ASN A 1 202 ? -46.498 -40.016 -5.057 1.00 30.47 202 ASN A C 1
ATOM 1555 O O . ASN A 1 202 ? -47.075 -40.831 -4.344 1.00 30.47 202 ASN A O 1
ATOM 1559 N N . THR A 1 203 ? -47.150 -39.303 -5.984 1.00 27.69 203 THR A N 1
ATOM 1560 C CA . THR A 1 203 ? -48.410 -39.758 -6.606 1.00 27.69 203 THR A CA 1
ATOM 1561 C C . THR A 1 203 ? -48.531 -39.277 -8.054 1.00 27.69 203 THR A C 1
ATOM 1563 O O . THR A 1 203 ? -48.287 -38.123 -8.390 1.00 27.69 203 THR A O 1
ATOM 1566 N N . ASN A 1 204 ? -48.876 -40.243 -8.903 1.00 26.00 204 ASN A N 1
ATOM 1567 C CA . ASN A 1 204 ? -49.122 -40.163 -10.338 1.00 26.00 204 ASN A CA 1
ATOM 1568 C C . ASN A 1 204 ? -50.496 -39.552 -10.676 1.00 26.00 204 ASN A C 1
ATOM 1570 O O . ASN A 1 204 ? -51.431 -39.675 -9.889 1.00 26.00 204 ASN A O 1
ATOM 1574 N N . ALA A 1 205 ? -50.608 -39.128 -11.946 1.00 25.55 205 ALA A N 1
ATOM 1575 C CA . ALA A 1 205 ? -51.814 -38.818 -12.738 1.00 25.55 205 ALA A CA 1
ATOM 1576 C C . ALA A 1 205 ? -52.460 -37.438 -12.463 1.00 25.55 205 ALA A C 1
ATOM 1578 O O . ALA A 1 205 ? -52.607 -37.029 -11.326 1.00 25.55 205 ALA A O 1
ATOM 1579 N N . MET A 1 206 ? -52.884 -36.650 -13.460 1.00 24.73 206 MET A N 1
ATOM 1580 C CA . MET A 1 206 ? -53.524 -37.042 -14.718 1.00 24.73 206 MET A CA 1
ATOM 1581 C C . MET A 1 206 ? -53.468 -35.898 -15.757 1.00 24.73 206 MET A C 1
ATOM 1583 O O . MET A 1 206 ? -53.579 -34.725 -15.414 1.00 24.73 206 MET A O 1
ATOM 1587 N N . LEU A 1 207 ? -53.314 -36.264 -17.034 1.00 24.64 207 LEU A N 1
ATOM 1588 C CA . LEU A 1 207 ? -53.445 -35.409 -18.223 1.00 24.64 207 LEU A CA 1
ATOM 1589 C C . LEU A 1 207 ? -54.885 -34.891 -18.404 1.00 24.64 207 LEU A C 1
ATOM 1591 O O . LEU A 1 207 ? -55.823 -35.664 -18.219 1.00 24.64 207 LEU A O 1
ATOM 1595 N N . THR A 1 208 ? -55.071 -33.664 -18.909 1.00 24.97 208 THR A N 1
ATOM 1596 C CA . THR A 1 208 ? -55.573 -33.372 -20.282 1.00 24.97 208 THR A CA 1
ATOM 1597 C C . THR A 1 208 ? -55.807 -31.864 -20.535 1.00 24.97 208 THR A C 1
ATOM 1599 O O . THR A 1 208 ? -55.860 -31.094 -19.578 1.00 24.97 208 THR A O 1
ATOM 1602 N N . PRO A 1 209 ? -55.870 -31.426 -21.816 1.00 33.38 209 PRO A N 1
ATOM 1603 C CA . PRO A 1 209 ? -55.542 -30.070 -22.260 1.00 33.38 209 PRO A CA 1
ATOM 1604 C C . PRO A 1 209 ? -56.731 -29.278 -22.836 1.00 33.38 209 PRO A C 1
ATOM 1606 O O . PRO A 1 209 ? -57.758 -29.845 -23.197 1.00 33.38 209 PRO A O 1
ATOM 1609 N N . ALA A 1 210 ? -56.535 -27.971 -23.015 1.00 22.22 210 ALA A N 1
ATOM 1610 C CA . ALA A 1 210 ? -57.368 -27.069 -23.819 1.00 22.22 210 ALA A CA 1
ATOM 1611 C C . ALA A 1 210 ? -56.595 -25.744 -23.993 1.00 22.22 210 ALA A C 1
ATOM 1613 O O . ALA A 1 210 ? -55.985 -25.298 -23.028 1.00 22.22 210 ALA A O 1
ATOM 1614 N N . THR A 1 211 ? -56.555 -24.994 -25.093 1.00 23.33 211 THR A N 1
ATOM 1615 C CA . THR A 1 211 ? -56.845 -25.130 -26.534 1.00 23.33 211 THR A CA 1
ATOM 1616 C C . THR A 1 211 ? -56.324 -23.818 -27.147 1.00 23.33 211 THR A C 1
ATOM 1618 O O . THR A 1 211 ? -56.257 -22.797 -26.463 1.00 23.33 211 THR A O 1
ATOM 1621 N N . GLU A 1 212 ? -55.948 -23.851 -28.422 1.00 24.44 212 GLU A N 1
ATOM 1622 C CA . GLU A 1 212 ? -55.460 -22.714 -29.213 1.00 24.44 212 GLU A CA 1
ATOM 1623 C C . GLU A 1 212 ? -56.484 -21.580 -29.396 1.00 24.44 212 GLU A C 1
ATOM 1625 O O . GLU A 1 212 ? -57.686 -21.824 -29.481 1.00 24.44 212 GLU A O 1
ATOM 1630 N N . SER A 1 213 ? -55.974 -20.355 -29.578 1.00 23.53 213 SER A N 1
ATOM 1631 C CA . SER A 1 213 ? -56.492 -19.299 -30.474 1.00 23.53 213 SER A CA 1
ATOM 1632 C C . SER A 1 213 ? -55.616 -18.048 -30.295 1.00 23.53 213 SER A C 1
ATOM 1634 O O . SER A 1 213 ? -55.309 -17.705 -29.162 1.00 23.53 213 SER A O 1
ATOM 1636 N N . ALA A 1 214 ? -55.222 -17.218 -31.257 1.00 23.94 214 ALA A N 1
ATOM 1637 C CA . ALA A 1 214 ? -55.092 -17.196 -32.710 1.00 23.94 214 ALA A CA 1
ATOM 1638 C C . ALA A 1 214 ? -54.524 -15.788 -33.036 1.00 23.94 214 ALA A C 1
ATOM 1640 O O . ALA A 1 214 ? -54.701 -14.857 -32.254 1.00 23.94 214 ALA A O 1
ATOM 1641 N N . ALA A 1 215 ? -53.934 -15.642 -34.228 1.00 24.53 215 ALA A N 1
ATOM 1642 C CA . ALA A 1 215 ? -53.679 -14.391 -34.971 1.00 24.53 215 ALA A CA 1
ATOM 1643 C C . ALA A 1 215 ? -52.599 -13.423 -34.415 1.00 24.53 215 ALA A C 1
ATOM 1645 O O . ALA A 1 215 ? -52.781 -12.746 -33.416 1.00 24.53 215 ALA A O 1
ATOM 1646 N N . ALA A 1 216 ? -51.389 -13.371 -34.984 1.00 22.83 216 ALA A N 1
ATOM 1647 C CA . ALA A 1 216 ? -50.994 -12.764 -36.269 1.00 22.83 216 ALA A CA 1
ATOM 1648 C C . ALA A 1 216 ? -50.989 -11.220 -36.292 1.00 22.83 216 ALA A C 1
ATOM 1650 O O . ALA A 1 216 ? -52.041 -10.597 -36.390 1.00 22.83 216 ALA A O 1
ATOM 1651 N N . LYS A 1 217 ? -49.789 -10.624 -36.401 1.00 24.09 217 LYS A N 1
ATOM 1652 C CA . LYS A 1 217 ? -49.412 -9.773 -37.549 1.00 24.09 217 LYS A CA 1
ATOM 1653 C C . LYS A 1 217 ? -47.922 -9.416 -37.546 1.00 24.09 217 LYS A C 1
ATOM 1655 O O . LYS A 1 217 ? -47.406 -8.810 -36.617 1.00 24.09 217 LYS A O 1
ATOM 1660 N N . LYS A 1 218 ? -47.268 -9.797 -38.647 1.00 22.22 218 LYS A N 1
ATOM 1661 C CA . LYS A 1 218 ? -45.982 -9.284 -39.127 1.00 22.22 218 LYS A CA 1
ATOM 1662 C C . LYS A 1 218 ? -46.160 -7.853 -39.634 1.00 22.22 218 LYS A C 1
ATOM 1664 O O . LYS A 1 218 ? -47.086 -7.624 -40.409 1.00 22.22 218 LYS A O 1
ATOM 1669 N N . THR A 1 219 ? -45.204 -6.984 -39.330 1.00 22.95 219 THR A N 1
ATOM 1670 C CA . THR A 1 219 ? -44.810 -5.848 -40.179 1.00 22.95 219 THR A CA 1
ATOM 1671 C C . THR A 1 219 ? -43.330 -5.540 -39.942 1.00 22.95 219 THR A C 1
ATOM 1673 O O . THR A 1 219 ? -42.963 -4.928 -38.946 1.00 22.95 219 THR A O 1
ATOM 1676 N N . GLU A 1 220 ? -42.494 -5.997 -40.865 1.00 20.53 220 GLU A N 1
ATOM 1677 C CA . GLU A 1 220 ? -41.285 -5.300 -41.333 1.00 20.53 220 GLU A CA 1
ATOM 1678 C C . GLU A 1 220 ? -41.703 -4.381 -42.511 1.00 20.53 220 GLU A C 1
ATOM 1680 O O . GLU A 1 220 ? -42.847 -4.521 -42.964 1.00 20.53 220 GLU A O 1
ATOM 1685 N N . PRO A 1 221 ? -40.838 -3.539 -43.123 1.00 34.66 221 PRO A N 1
ATOM 1686 C CA . PRO A 1 221 ? -39.450 -3.167 -42.799 1.00 34.66 221 PRO A CA 1
ATOM 1687 C C . PRO A 1 221 ? -39.221 -1.633 -42.877 1.00 34.66 221 PRO A C 1
ATOM 1689 O O . PRO A 1 221 ? -40.122 -0.878 -43.229 1.00 34.66 221 PRO A O 1
ATOM 1692 N N . THR A 1 222 ? -38.000 -1.145 -42.625 1.00 23.36 222 THR A N 1
ATOM 1693 C CA . THR A 1 222 ? -37.198 -0.385 -43.620 1.00 23.36 222 THR A CA 1
ATOM 1694 C C . THR A 1 222 ? -35.931 0.199 -42.997 1.00 23.36 222 THR A C 1
ATOM 1696 O O . THR A 1 222 ? -35.958 0.938 -42.019 1.00 23.36 222 THR A O 1
ATOM 1699 N N . ALA A 1 223 ? -34.805 -0.128 -43.626 1.00 22.83 223 ALA A N 1
ATOM 1700 C CA . ALA A 1 223 ? -33.509 0.485 -43.400 1.00 22.83 223 ALA A CA 1
ATOM 1701 C C . ALA A 1 223 ? -33.427 1.860 -44.079 1.00 22.83 223 ALA A C 1
ATOM 1703 O O . ALA A 1 223 ? -33.888 2.008 -45.212 1.00 22.83 223 ALA A O 1
ATOM 1704 N N . ARG A 1 224 ? -32.734 2.814 -43.445 1.00 22.83 224 ARG A N 1
ATOM 1705 C CA . ARG A 1 224 ? -31.985 3.880 -44.127 1.00 22.83 224 ARG A CA 1
ATOM 1706 C C . ARG A 1 224 ? -30.702 4.204 -43.363 1.00 22.83 224 ARG A C 1
ATOM 1708 O O . ARG A 1 224 ? -30.708 4.390 -42.154 1.00 22.83 224 ARG A O 1
ATOM 1715 N N . SER A 1 225 ? -29.623 4.222 -44.133 1.00 22.41 225 SER A N 1
ATOM 1716 C CA . SER A 1 225 ? -28.242 4.545 -43.796 1.00 22.41 225 SER A CA 1
ATOM 1717 C C . SER A 1 225 ? -27.984 6.050 -43.691 1.00 22.41 225 SER A C 1
ATOM 1719 O O . SER A 1 225 ? -28.518 6.802 -44.504 1.00 22.41 225 SER A O 1
ATOM 1721 N N . SER A 1 226 ? -27.041 6.434 -42.829 1.00 24.33 226 SER A N 1
ATOM 1722 C CA . SER A 1 226 ? -26.057 7.519 -43.036 1.00 24.33 226 SER A CA 1
ATOM 1723 C C . SER A 1 226 ? -25.074 7.464 -41.855 1.00 24.33 226 SER A C 1
ATOM 1725 O O . SER A 1 226 ? -25.487 7.679 -40.721 1.00 24.33 226 SER A O 1
ATOM 1727 N N . SER A 1 227 ? -23.883 6.873 -41.980 1.00 23.92 227 SER A N 1
ATOM 1728 C CA . SER A 1 227 ? -22.633 7.512 -42.434 1.00 23.92 227 SER A CA 1
ATOM 1729 C C . SER A 1 227 ? -22.353 8.864 -41.768 1.00 23.92 227 SER A C 1
ATOM 1731 O O . SER A 1 227 ? -22.925 9.865 -42.180 1.00 23.92 227 SER A O 1
ATOM 1733 N N . ASP A 1 228 ? -21.442 8.882 -40.794 1.00 24.83 228 ASP A N 1
ATOM 1734 C CA . ASP A 1 228 ? -20.252 9.734 -40.883 1.00 24.83 228 ASP A CA 1
ATOM 1735 C C . ASP A 1 228 ? -19.170 9.263 -39.905 1.00 24.83 228 ASP A C 1
ATOM 1737 O O . ASP A 1 228 ? -19.313 9.296 -38.685 1.00 24.83 228 ASP A O 1
ATOM 1741 N N . ALA A 1 229 ? -18.081 8.776 -40.495 1.00 23.62 229 ALA A N 1
ATOM 1742 C CA . ALA A 1 229 ? -16.824 8.455 -39.850 1.00 23.62 229 ALA A CA 1
ATOM 1743 C C . ALA A 1 229 ? -15.804 9.490 -40.331 1.00 23.62 229 ALA A C 1
ATOM 1745 O O . ALA A 1 229 ? -15.505 9.553 -41.524 1.00 23.62 229 ALA A O 1
ATOM 1746 N N . SER A 1 230 ? -15.256 10.294 -39.423 1.00 25.75 230 SER A N 1
ATOM 1747 C CA . SER A 1 230 ? -14.127 11.173 -39.727 1.00 25.75 230 SER A CA 1
ATOM 1748 C C . SER A 1 230 ? -12.814 10.467 -39.395 1.00 25.75 230 SER A C 1
ATOM 1750 O O . SER A 1 230 ? -12.487 10.208 -38.237 1.00 25.75 230 SER A O 1
ATOM 1752 N N . VAL A 1 231 ? -12.095 10.149 -40.466 1.00 24.56 231 VAL A N 1
ATOM 1753 C CA . VAL A 1 231 ? -10.774 9.526 -40.548 1.00 24.56 231 VAL A CA 1
ATOM 1754 C C . VAL A 1 231 ? -9.684 10.492 -40.068 1.00 24.56 231 VAL A C 1
ATOM 1756 O O . VAL A 1 231 ? -9.598 11.618 -40.550 1.00 24.56 231 VAL A O 1
ATOM 1759 N N . LEU A 1 232 ? -8.803 10.026 -39.177 1.00 22.61 232 LEU A N 1
ATOM 1760 C CA . LEU A 1 232 ? -7.496 10.637 -38.915 1.00 22.61 232 LEU A CA 1
ATOM 1761 C C . LEU A 1 232 ? -6.513 10.187 -40.005 1.00 22.61 232 LEU A C 1
ATOM 1763 O O . LEU A 1 232 ? -6.250 8.992 -40.157 1.00 22.61 232 LEU A O 1
ATOM 1767 N N . THR A 1 233 ? -5.964 11.128 -40.773 1.00 24.91 233 THR A N 1
ATOM 1768 C CA . THR A 1 233 ? -4.943 10.848 -41.790 1.00 24.91 233 THR A CA 1
ATOM 1769 C C . THR A 1 233 ? -3.528 10.968 -41.235 1.00 24.91 233 THR A C 1
ATOM 1771 O O . THR A 1 233 ? -3.191 11.905 -40.518 1.00 24.91 233 THR A O 1
ATOM 1774 N N . ARG A 1 234 ? -2.680 10.019 -41.647 1.00 27.56 234 ARG A N 1
ATOM 1775 C CA . ARG A 1 234 ? -1.221 10.038 -41.514 1.00 27.56 234 ARG A CA 1
ATOM 1776 C C . ARG A 1 234 ? -0.609 11.102 -42.431 1.00 27.56 234 ARG A C 1
ATOM 1778 O O . ARG A 1 234 ? -0.398 10.840 -43.611 1.00 27.56 234 ARG A O 1
ATOM 1785 N N . SER A 1 235 ? -0.240 12.242 -41.872 1.00 26.09 235 SER A N 1
ATOM 1786 C CA . SER A 1 235 ? 0.841 13.087 -42.384 1.00 26.09 235 SER A CA 1
ATOM 1787 C C . SER A 1 235 ? 1.277 14.002 -41.251 1.00 26.09 235 SER A C 1
ATOM 1789 O O . SER A 1 235 ? 0.502 14.868 -40.882 1.00 26.09 235 SER A O 1
ATOM 1791 N N . ASP A 1 236 ? 2.431 13.704 -40.647 1.00 25.06 236 ASP A N 1
ATOM 1792 C CA . ASP A 1 236 ? 3.388 14.660 -40.057 1.00 25.06 236 ASP A CA 1
ATOM 1793 C C . ASP A 1 236 ? 4.435 13.886 -39.237 1.00 25.06 236 ASP A C 1
ATOM 1795 O O . ASP A 1 236 ? 4.521 13.943 -38.014 1.00 25.06 236 ASP A O 1
ATOM 1799 N N . ILE A 1 237 ? 5.255 13.106 -39.947 1.00 24.97 237 ILE A N 1
ATOM 1800 C CA . ILE A 1 237 ? 6.545 12.625 -39.446 1.00 24.97 237 ILE A CA 1
ATOM 1801 C C . ILE A 1 237 ? 7.606 13.206 -40.376 1.00 24.97 237 ILE A C 1
ATOM 1803 O O . ILE A 1 237 ? 7.821 12.660 -41.457 1.00 24.97 237 ILE A O 1
ATOM 1807 N N . ARG A 1 238 ? 8.278 14.287 -39.948 1.00 23.12 238 ARG A N 1
ATOM 1808 C CA . ARG A 1 238 ? 9.753 14.355 -39.885 1.00 23.12 238 ARG A CA 1
ATOM 1809 C C . ARG A 1 238 ? 10.303 15.707 -39.403 1.00 23.12 238 ARG A C 1
ATOM 1811 O O . ARG A 1 238 ? 10.084 16.738 -40.021 1.00 23.12 238 ARG A O 1
ATOM 1818 N N . THR A 1 239 ? 11.149 15.593 -38.371 1.00 22.77 239 THR A N 1
ATOM 1819 C CA . THR A 1 239 ? 12.358 16.387 -38.052 1.00 22.77 239 THR A CA 1
ATOM 1820 C C . THR A 1 239 ? 12.240 17.904 -37.889 1.00 22.77 239 THR A C 1
ATOM 1822 O O . THR A 1 239 ? 12.238 18.624 -38.877 1.00 22.77 239 THR A O 1
ATOM 1825 N N . ALA A 1 240 ? 12.390 18.390 -36.648 1.00 20.47 240 ALA A N 1
ATOM 1826 C CA . ALA A 1 240 ? 13.625 19.060 -36.208 1.00 20.47 240 ALA A CA 1
ATOM 1827 C C . ALA A 1 240 ? 13.572 19.516 -34.730 1.00 20.47 240 ALA A C 1
ATOM 1829 O O . ALA A 1 240 ? 12.659 20.214 -34.309 1.00 20.47 240 ALA A O 1
ATOM 1830 N N . SER A 1 241 ? 14.656 19.198 -34.012 1.00 22.58 241 SER A N 1
ATOM 1831 C CA . SER A 1 241 ? 15.280 19.993 -32.942 1.00 22.58 241 SER A CA 1
ATOM 1832 C C . SER A 1 241 ? 14.657 20.028 -31.535 1.00 22.58 241 SER A C 1
ATOM 1834 O O . SER A 1 241 ? 14.109 21.029 -31.082 1.00 22.58 241 SER A O 1
ATOM 1836 N N . ALA A 1 242 ? 14.922 18.965 -30.775 1.00 27.66 242 ALA A N 1
ATOM 1837 C CA . ALA A 1 242 ? 14.914 18.967 -29.315 1.00 27.66 242 ALA A CA 1
ATOM 1838 C C . ALA A 1 242 ? 16.231 19.554 -28.772 1.00 27.66 242 ALA A C 1
ATOM 1840 O O . ALA A 1 242 ? 17.240 18.856 -28.819 1.00 27.66 242 ALA A O 1
ATOM 1841 N N . THR A 1 243 ? 16.254 20.811 -28.292 1.00 26.52 243 THR A N 1
ATOM 1842 C CA . THR A 1 243 ? 17.308 21.320 -27.362 1.00 26.52 243 THR A CA 1
ATOM 1843 C C . THR A 1 243 ? 17.067 22.719 -26.750 1.00 26.52 243 THR A C 1
ATOM 1845 O O . THR A 1 243 ? 18.028 23.406 -26.413 1.00 26.52 243 THR A O 1
ATOM 1848 N N . LYS A 1 244 ? 15.827 23.214 -26.584 1.00 25.16 244 LYS A N 1
ATOM 1849 C CA . LYS A 1 244 ? 15.656 24.595 -26.070 1.00 25.16 244 LYS A CA 1
ATOM 1850 C C . LYS A 1 244 ? 14.368 24.905 -25.303 1.00 25.16 244 LYS A C 1
ATOM 1852 O O . LYS A 1 244 ? 13.736 25.923 -25.561 1.00 25.16 244 LYS A O 1
ATOM 1857 N N . GLN A 1 245 ? 13.971 24.051 -24.361 1.00 27.19 245 GLN A N 1
ATOM 1858 C CA . GLN A 1 245 ? 12.795 24.344 -23.533 1.00 27.19 245 GLN A CA 1
ATOM 1859 C C . GLN A 1 245 ? 12.893 23.747 -22.127 1.00 27.19 245 GLN A C 1
ATOM 1861 O O . GLN A 1 245 ? 12.037 22.979 -21.714 1.00 27.19 245 GLN A O 1
ATOM 1866 N N . TRP A 1 246 ? 13.963 24.059 -21.402 1.00 24.73 246 TRP A N 1
ATOM 1867 C CA . TRP A 1 246 ? 14.040 23.822 -19.960 1.00 24.73 246 TRP A CA 1
ATOM 1868 C C . TRP A 1 246 ? 14.601 25.092 -19.324 1.00 24.73 246 TRP A C 1
ATOM 1870 O O . TRP A 1 246 ? 15.660 25.555 -19.736 1.00 24.73 246 TRP A O 1
ATOM 1880 N N . MET A 1 247 ? 13.859 25.633 -18.354 1.00 28.81 247 MET A N 1
ATOM 1881 C CA . MET A 1 247 ? 13.999 26.943 -17.700 1.00 28.81 247 MET A CA 1
ATOM 1882 C C . MET A 1 247 ? 13.326 28.112 -18.419 1.00 28.81 247 MET A C 1
ATOM 1884 O O . MET A 1 247 ? 13.993 28.981 -18.981 1.00 28.81 247 MET A O 1
ATOM 1888 N N . ASP A 1 248 ? 12.001 28.188 -18.280 1.00 26.55 248 ASP A N 1
ATOM 1889 C CA . ASP A 1 248 ? 11.348 29.492 -18.232 1.00 26.55 248 ASP A CA 1
ATOM 1890 C C . ASP A 1 248 ? 11.096 29.901 -16.776 1.00 26.55 248 ASP A C 1
ATOM 1892 O O . ASP A 1 248 ? 10.865 29.082 -15.882 1.00 26.55 248 ASP A O 1
ATOM 1896 N N . ARG A 1 249 ? 11.225 31.198 -16.516 1.00 31.48 249 ARG A N 1
ATOM 1897 C CA . ARG A 1 249 ? 11.334 31.788 -15.170 1.00 31.48 249 ARG A CA 1
ATOM 1898 C C . ARG A 1 249 ? 10.021 31.735 -14.367 1.00 31.48 249 ARG A C 1
ATOM 1900 O O . ARG A 1 249 ? 10.037 32.007 -13.165 1.00 31.48 249 ARG A O 1
ATOM 1907 N N . ASP A 1 250 ? 8.937 31.313 -15.012 1.00 31.41 250 ASP A N 1
ATOM 1908 C CA . ASP A 1 250 ? 7.603 31.111 -14.438 1.00 31.41 250 ASP A CA 1
ATOM 1909 C C . ASP A 1 250 ? 7.467 29.800 -13.642 1.00 31.41 250 ASP A C 1
ATOM 1911 O O . ASP A 1 250 ? 6.551 29.652 -12.825 1.00 31.41 250 ASP A O 1
ATOM 1915 N N . ASP A 1 251 ? 8.436 28.884 -13.753 1.00 34.12 251 ASP A N 1
ATOM 1916 C CA . ASP A 1 251 ? 8.381 27.606 -13.042 1.00 34.12 251 ASP A CA 1
ATOM 1917 C C . ASP A 1 251 ? 8.572 27.726 -11.525 1.00 34.12 251 ASP A C 1
ATOM 1919 O O . ASP A 1 251 ? 8.194 26.816 -10.801 1.00 34.12 251 ASP A O 1
ATOM 1923 N N . ARG A 1 252 ? 9.073 28.844 -10.976 1.00 34.53 252 ARG A N 1
ATOM 1924 C CA . ARG A 1 252 ? 9.135 29.027 -9.505 1.00 34.53 252 ARG A CA 1
ATOM 1925 C C . ARG A 1 252 ? 7.773 29.344 -8.879 1.00 34.53 252 ARG A C 1
ATOM 1927 O O . ARG A 1 252 ? 7.545 29.000 -7.719 1.00 34.53 252 ARG A O 1
ATOM 1934 N N . GLU A 1 253 ? 6.873 29.967 -9.637 1.00 30.72 253 GLU A N 1
ATOM 1935 C CA . GLU A 1 253 ? 5.461 30.135 -9.268 1.00 30.72 253 GLU A CA 1
ATOM 1936 C C . GLU A 1 253 ? 4.681 28.845 -9.565 1.00 30.72 253 GLU A C 1
ATOM 1938 O O . GLU A 1 253 ? 3.872 28.413 -8.740 1.00 30.72 253 GLU A O 1
ATOM 1943 N N . ALA A 1 254 ? 4.991 28.161 -10.675 1.00 28.86 254 ALA A N 1
ATOM 1944 C CA . ALA A 1 254 ? 4.396 26.866 -10.997 1.00 28.86 254 ALA A CA 1
ATOM 1945 C C . ALA A 1 254 ? 4.818 25.754 -10.022 1.00 28.86 254 ALA A C 1
ATOM 1947 O O . ALA A 1 254 ? 3.995 24.903 -9.723 1.00 28.86 254 ALA A O 1
ATOM 1948 N N . LEU A 1 255 ? 6.024 25.779 -9.437 1.00 30.45 255 LEU A N 1
ATOM 1949 C CA . LEU A 1 255 ? 6.467 24.824 -8.405 1.00 30.45 255 LEU A CA 1
ATOM 1950 C C . LEU A 1 255 ? 5.757 25.046 -7.060 1.00 30.45 255 LEU A C 1
ATOM 1952 O O . LEU A 1 255 ? 5.546 24.097 -6.309 1.00 30.45 255 LEU A O 1
ATOM 1956 N N . LYS A 1 256 ? 5.340 26.286 -6.764 1.00 33.09 256 LYS A N 1
ATOM 1957 C CA . LYS A 1 256 ? 4.467 26.578 -5.614 1.00 33.09 256 LYS A CA 1
ATOM 1958 C C . LYS A 1 256 ? 3.026 26.122 -5.861 1.00 33.09 256 LYS A C 1
ATOM 1960 O O . LYS A 1 256 ? 2.363 25.726 -4.909 1.00 33.09 256 LYS A O 1
ATOM 1965 N N . ARG A 1 257 ? 2.564 26.127 -7.119 1.00 28.50 257 ARG A N 1
ATOM 1966 C CA . ARG A 1 257 ? 1.235 25.628 -7.525 1.00 28.50 257 ARG A CA 1
ATOM 1967 C C . ARG A 1 257 ? 1.203 24.116 -7.812 1.00 28.50 257 ARG A C 1
ATOM 1969 O O . ARG A 1 257 ? 0.161 23.510 -7.643 1.00 28.50 257 ARG A O 1
ATOM 1976 N N . ARG A 1 258 ? 2.334 23.477 -8.137 1.00 28.05 258 ARG A N 1
ATOM 1977 C CA . ARG A 1 258 ? 2.509 22.018 -8.340 1.00 28.05 258 ARG A CA 1
ATOM 1978 C C . ARG A 1 258 ? 2.680 21.214 -7.050 1.00 28.05 258 ARG A C 1
ATOM 1980 O O . ARG A 1 258 ? 2.972 20.023 -7.099 1.00 28.05 258 ARG A O 1
ATOM 1987 N N . ARG A 1 259 ? 2.459 21.831 -5.886 1.00 31.64 259 ARG A N 1
ATOM 1988 C CA . ARG A 1 259 ? 2.186 21.081 -4.650 1.00 31.64 259 ARG A CA 1
ATOM 1989 C C . ARG A 1 259 ? 0.826 20.375 -4.679 1.00 31.64 259 ARG A C 1
ATOM 1991 O O . ARG A 1 259 ? 0.568 19.541 -3.820 1.00 31.64 259 ARG A O 1
ATOM 1998 N N . THR A 1 260 ? 0.000 20.637 -5.690 1.00 30.41 260 THR A N 1
ATOM 1999 C CA . THR A 1 260 ? -1.191 19.857 -6.012 1.00 30.41 260 THR A CA 1
ATOM 2000 C C . THR A 1 260 ? -0.975 19.108 -7.331 1.00 30.41 260 THR A C 1
ATOM 2002 O O . THR A 1 260 ? -0.568 19.677 -8.339 1.00 30.41 260 THR A O 1
ATOM 2005 N N . SER A 1 261 ? -1.263 17.807 -7.309 1.00 30.20 261 SER A N 1
ATOM 2006 C CA . SER A 1 261 ? -1.222 16.875 -8.444 1.00 30.20 261 SER A CA 1
ATOM 2007 C C . SER A 1 261 ? 0.162 16.373 -8.885 1.00 30.20 261 SER A C 1
ATOM 2009 O O . SER A 1 261 ? 0.774 16.825 -9.852 1.00 30.20 261 SER A O 1
ATOM 2011 N N . THR A 1 262 ? 0.624 15.317 -8.212 1.00 24.03 262 THR A N 1
ATOM 2012 C CA . THR A 1 262 ? 1.319 14.207 -8.880 1.00 24.03 262 THR A CA 1
ATOM 2013 C C . THR A 1 262 ? 0.925 12.904 -8.177 1.00 24.03 262 THR A C 1
ATOM 2015 O O . THR A 1 262 ? 1.398 12.590 -7.086 1.00 24.03 262 THR A O 1
ATOM 2018 N N . ASN A 1 263 ? -0.013 12.187 -8.799 1.00 32.06 263 ASN A N 1
ATOM 2019 C CA . ASN A 1 263 ? -0.579 10.913 -8.356 1.00 32.06 263 ASN A CA 1
ATOM 2020 C C . ASN A 1 263 ? 0.490 9.821 -8.260 1.00 32.06 263 ASN A C 1
ATOM 2022 O O . ASN A 1 263 ? 1.054 9.453 -9.283 1.00 32.06 263 ASN A O 1
ATOM 2026 N N . HIS A 1 264 ? 0.710 9.276 -7.061 1.00 27.72 264 HIS A N 1
ATOM 2027 C CA . HIS A 1 264 ? 1.216 7.919 -6.811 1.00 27.72 264 HIS A CA 1
ATOM 2028 C C . HIS A 1 264 ? 0.486 7.402 -5.562 1.00 27.72 264 HIS A C 1
ATOM 2030 O O . HIS A 1 264 ? 0.491 8.074 -4.528 1.00 27.72 264 HIS A O 1
ATOM 2036 N N . ALA A 1 265 ? -0.209 6.272 -5.703 1.00 30.36 265 ALA A N 1
ATOM 2037 C CA . ALA A 1 265 ? -1.168 5.724 -4.746 1.00 30.36 265 ALA A CA 1
ATOM 2038 C C . ALA A 1 265 ? -0.511 5.258 -3.432 1.00 30.36 265 ALA A C 1
ATOM 2040 O O . ALA A 1 265 ? 0.558 4.654 -3.445 1.00 30.36 265 ALA A O 1
ATOM 2041 N N . GLY A 1 266 ? -1.179 5.570 -2.320 1.00 28.86 266 GLY A N 1
ATOM 2042 C CA . GLY A 1 266 ? -0.760 5.351 -0.923 1.00 28.86 266 GLY A CA 1
ATOM 2043 C C . GLY A 1 266 ? -1.597 6.199 0.050 1.00 28.86 266 GLY A C 1
ATOM 2044 O O . GLY A 1 266 ? -1.913 5.803 1.166 1.00 28.86 266 GLY A O 1
ATOM 2045 N N . ILE A 1 267 ? -2.146 7.305 -0.462 1.00 32.19 267 ILE A N 1
ATOM 2046 C CA . ILE A 1 267 ? -3.356 7.937 0.066 1.00 32.19 267 ILE A CA 1
ATOM 2047 C C . ILE A 1 267 ? -4.516 7.487 -0.830 1.00 32.19 267 ILE A C 1
ATOM 2049 O O . ILE A 1 267 ? -4.351 7.468 -2.053 1.00 32.19 267 ILE A O 1
ATOM 2053 N N . ARG A 1 268 ? -5.668 7.103 -0.253 1.00 39.66 268 ARG A N 1
ATOM 2054 C CA . ARG A 1 268 ? -6.913 6.901 -1.020 1.00 39.66 268 ARG A CA 1
ATOM 2055 C C . ARG A 1 268 ? -7.072 8.085 -1.970 1.00 39.66 268 ARG A C 1
ATOM 2057 O O . ARG A 1 268 ? -6.976 9.226 -1.523 1.00 39.66 268 ARG A O 1
ATOM 2064 N N . SER A 1 269 ? -7.230 7.813 -3.262 1.00 31.81 269 SER A N 1
ATOM 2065 C CA . SER A 1 269 ? -7.330 8.834 -4.302 1.00 31.81 269 SER A CA 1
ATOM 2066 C C . SER A 1 269 ? -8.635 9.617 -4.155 1.00 31.81 269 SER A C 1
ATOM 2068 O O . SER A 1 269 ? -9.620 9.339 -4.829 1.00 31.81 269 SER A O 1
ATOM 2070 N N . TYR A 1 270 ? -8.621 10.584 -3.252 1.00 35.06 270 TYR A N 1
ATOM 2071 C CA . TYR A 1 270 ? -9.381 11.813 -3.363 1.00 35.06 270 TYR A CA 1
ATOM 2072 C C . TYR A 1 270 ? -8.329 12.861 -3.700 1.00 35.06 270 TYR A C 1
ATOM 2074 O O . TYR A 1 270 ? -7.316 12.969 -2.995 1.00 35.06 270 TYR A O 1
ATOM 2082 N N . GLU A 1 271 ? -8.476 13.531 -4.841 1.00 37.38 271 GLU A N 1
ATOM 2083 C CA . GLU A 1 271 ? -7.541 14.580 -5.233 1.00 37.38 271 GLU A CA 1
ATOM 2084 C C . GLU A 1 271 ? -7.432 15.589 -4.081 1.00 37.38 271 GLU A C 1
ATOM 2086 O O . GLU A 1 271 ? -8.407 15.852 -3.381 1.00 37.38 271 GLU A O 1
ATOM 2091 N N . ALA A 1 272 ? -6.257 16.191 -3.866 1.00 47.72 272 ALA A N 1
ATOM 2092 C CA . ALA A 1 272 ? -6.122 17.275 -2.884 1.00 47.72 272 ALA A CA 1
ATOM 2093 C C . ALA A 1 272 ? -7.140 18.418 -3.125 1.00 47.72 272 ALA A C 1
ATOM 2095 O O . ALA A 1 272 ? -7.414 19.187 -2.213 1.00 47.72 272 ALA A O 1
ATOM 2096 N N . ALA A 1 273 ? -7.715 18.495 -4.333 1.00 46.25 273 ALA A N 1
ATOM 2097 C CA . ALA A 1 273 ? -8.783 19.408 -4.720 1.00 46.25 273 ALA A CA 1
ATOM 2098 C C . ALA A 1 273 ? -10.136 19.157 -4.017 1.00 46.25 273 ALA A C 1
ATOM 2100 O O . ALA A 1 273 ? -10.914 20.100 -3.906 1.00 46.25 273 ALA A O 1
ATOM 2101 N N . ASP A 1 274 ? -10.397 17.945 -3.512 1.00 67.31 274 ASP A N 1
ATOM 2102 C CA . ASP A 1 274 ? -11.665 17.587 -2.852 1.00 67.31 274 ASP A CA 1
ATOM 2103 C C . ASP A 1 274 ? -11.607 17.709 -1.320 1.00 67.31 274 ASP A C 1
ATOM 2105 O O . ASP A 1 274 ? -12.627 17.572 -0.642 1.00 67.31 274 ASP A O 1
ATOM 2109 N N . ARG A 1 275 ? -10.423 17.968 -0.748 1.00 82.56 275 ARG A N 1
ATOM 2110 C CA . ARG A 1 275 ? -10.266 18.096 0.704 1.00 82.56 275 ARG A CA 1
ATOM 2111 C C . ARG A 1 275 ? -10.732 19.457 1.188 1.00 82.56 275 ARG A C 1
ATOM 2113 O O . ARG A 1 275 ? -10.435 20.495 0.599 1.00 82.56 275 ARG A O 1
ATOM 2120 N N . MET A 1 276 ? -11.425 19.452 2.316 1.00 88.19 276 MET A N 1
ATOM 2121 C CA . MET A 1 276 ? -11.944 20.665 2.926 1.00 88.19 276 MET A CA 1
ATOM 2122 C C . MET A 1 276 ? -10.805 21.459 3.573 1.00 88.19 276 MET A C 1
ATOM 2124 O O . MET A 1 276 ? -9.939 20.865 4.225 1.00 88.19 276 MET A O 1
ATOM 2128 N N . PRO A 1 277 ? -10.777 22.796 3.448 1.00 91.62 277 PRO A N 1
ATOM 2129 C CA . PRO A 1 277 ? -9.805 23.591 4.182 1.00 91.62 277 PRO A CA 1
ATOM 2130 C C . PRO A 1 277 ? -9.996 23.375 5.683 1.00 91.62 277 PRO A C 1
ATOM 2132 O O . PRO A 1 277 ? -11.113 23.160 6.162 1.00 91.62 277 PRO A O 1
ATOM 2135 N N . VAL A 1 278 ? -8.906 23.467 6.444 1.00 93.56 278 VAL A N 1
ATOM 2136 C CA . VAL A 1 278 ? -9.002 23.446 7.905 1.00 93.56 278 VAL A CA 1
ATOM 2137 C C . VAL A 1 278 ? -9.916 24.602 8.351 1.00 93.56 278 VAL A C 1
ATOM 2139 O O . VAL A 1 278 ? -9.627 25.752 8.006 1.00 93.56 278 VAL A O 1
ATOM 2142 N N . PRO A 1 279 ? -10.993 24.333 9.118 1.00 94.50 279 PRO A N 1
ATOM 2143 C CA . PRO A 1 279 ? -11.908 25.371 9.591 1.00 94.50 279 PRO A CA 1
ATOM 2144 C C . PRO A 1 279 ? -11.169 26.463 10.362 1.00 94.50 279 PRO A C 1
ATOM 2146 O O . PRO A 1 279 ? -10.194 26.159 11.048 1.00 94.50 279 PRO A O 1
ATOM 2149 N N . ASP A 1 280 ? -11.623 27.714 10.296 1.00 95.00 280 ASP A N 1
ATOM 2150 C CA . ASP A 1 280 ? -10.947 28.837 10.953 1.00 95.00 280 ASP A CA 1
ATOM 2151 C C . ASP A 1 280 ? -10.924 28.716 12.488 1.00 95.00 280 ASP A C 1
ATOM 2153 O O . ASP A 1 280 ? -11.719 28.006 13.109 1.00 95.00 280 ASP A O 1
ATOM 2157 N N . ASP A 1 281 ? -9.991 29.427 13.120 1.00 94.19 281 ASP A N 1
ATOM 2158 C CA . ASP A 1 281 ? -9.740 29.349 14.560 1.00 94.19 281 ASP A CA 1
ATOM 2159 C C . ASP A 1 281 ? -10.978 29.669 15.416 1.00 94.19 281 ASP A C 1
ATOM 2161 O O . ASP A 1 281 ? -11.158 29.069 16.479 1.00 94.19 281 ASP A O 1
ATOM 2165 N N . ASP A 1 282 ? -11.850 30.580 14.977 1.00 94.00 282 ASP A N 1
ATOM 2166 C CA . ASP A 1 282 ? -13.058 30.947 15.717 1.00 94.00 282 ASP A CA 1
ATOM 2167 C C . ASP A 1 282 ? -14.111 29.847 15.625 1.00 94.00 282 ASP A C 1
ATOM 2169 O O . ASP A 1 282 ? -14.725 29.488 16.635 1.00 94.00 282 ASP A O 1
ATOM 2173 N N . ALA A 1 283 ? -14.297 29.279 14.432 1.00 94.88 283 ALA A N 1
ATOM 2174 C CA . ALA A 1 283 ? -15.168 28.133 14.219 1.00 94.88 283 ALA A CA 1
ATOM 2175 C C . ALA A 1 283 ? -14.699 26.921 15.034 1.00 94.88 283 ALA A C 1
ATOM 2177 O O . ALA A 1 283 ? -15.504 26.313 15.741 1.00 94.88 283 ALA A O 1
ATOM 2178 N N . ARG A 1 284 ? -13.389 26.633 15.042 1.00 97.12 284 ARG A N 1
ATOM 2179 C CA . ARG A 1 284 ? -12.822 25.542 15.852 1.00 97.12 284 ARG A CA 1
ATOM 2180 C C . ARG A 1 284 ? -12.989 25.778 17.351 1.00 97.12 284 ARG A C 1
ATOM 2182 O O . ARG A 1 284 ? -13.277 24.835 18.082 1.00 97.12 284 ARG A O 1
ATOM 2189 N N . ARG A 1 285 ? -12.842 27.018 17.834 1.00 95.69 285 ARG A N 1
ATOM 2190 C CA . ARG A 1 285 ? -13.072 27.347 19.252 1.00 95.69 285 ARG A CA 1
ATOM 2191 C C . ARG A 1 285 ? -14.529 27.146 19.662 1.00 95.69 285 ARG A C 1
ATOM 2193 O O . ARG A 1 285 ? -14.773 26.570 20.717 1.00 95.69 285 ARG A O 1
ATOM 2200 N N . ARG A 1 286 ? -15.489 27.575 18.833 1.00 95.50 286 ARG A N 1
ATOM 2201 C CA . ARG A 1 286 ? -16.924 27.348 19.090 1.00 95.50 286 ARG A CA 1
ATOM 2202 C C . ARG A 1 286 ? -17.266 25.857 19.118 1.00 95.50 286 ARG A C 1
ATOM 2204 O O . ARG A 1 286 ? -17.897 25.410 20.073 1.00 95.50 286 ARG A O 1
ATOM 2211 N N . ALA A 1 287 ? -16.793 25.105 18.125 1.00 96.31 287 ALA A N 1
ATOM 2212 C CA . ALA A 1 287 ? -16.971 23.658 18.053 1.00 96.31 287 ALA A CA 1
ATOM 2213 C C . ALA A 1 287 ? -16.340 22.942 19.262 1.00 96.31 287 ALA A C 1
ATOM 2215 O O . ALA A 1 287 ? -16.961 22.061 19.851 1.00 96.31 287 ALA A O 1
ATOM 2216 N N . MET A 1 288 ? -15.148 23.363 19.708 1.00 96.44 288 MET A N 1
ATOM 2217 C CA . MET A 1 288 ? -14.487 22.784 20.886 1.00 96.44 288 MET A CA 1
ATOM 2218 C C . MET A 1 288 ? -15.317 22.962 22.158 1.00 96.44 288 MET A C 1
ATOM 2220 O O . MET A 1 288 ? -15.508 21.994 22.888 1.00 96.44 288 MET A O 1
ATOM 2224 N N . SER A 1 289 ? -15.865 24.157 22.401 1.00 94.81 289 SER A N 1
ATOM 2225 C CA . SER A 1 289 ? -16.742 24.393 23.556 1.00 94.81 289 SER A CA 1
ATOM 2226 C C . SER A 1 289 ? -17.969 23.474 23.545 1.00 94.81 289 SER A C 1
ATOM 2228 O O . SER A 1 289 ? -18.390 22.983 24.594 1.00 94.81 289 SER A O 1
ATOM 2230 N N . LEU A 1 290 ? -18.532 23.205 22.361 1.00 94.75 290 LEU A N 1
ATOM 2231 C CA . LEU A 1 290 ? -19.657 22.285 22.216 1.00 94.75 290 LEU A CA 1
ATOM 2232 C C . LEU A 1 290 ? -19.232 20.838 22.505 1.00 94.75 290 LEU A C 1
ATOM 2234 O O . LEU A 1 290 ? -19.872 20.169 23.318 1.00 94.75 290 LEU A O 1
ATOM 2238 N N . VAL A 1 291 ? -18.118 20.379 21.925 1.00 94.50 291 VAL A N 1
ATOM 2239 C CA . VAL A 1 291 ? -17.551 19.046 22.192 1.00 94.50 291 VAL A CA 1
ATOM 2240 C C . VAL A 1 291 ? -17.274 18.852 23.687 1.00 94.50 291 VAL A C 1
ATOM 2242 O O . VAL A 1 291 ? -17.642 17.817 24.245 1.00 94.50 291 VAL A O 1
ATOM 2245 N N . GLU A 1 292 ? -16.693 19.843 24.366 1.00 90.81 292 GLU A N 1
ATOM 2246 C CA . GLU A 1 292 ? -16.470 19.795 25.814 1.00 90.81 292 GLU A CA 1
ATOM 2247 C C . GLU A 1 292 ? -17.789 19.640 26.582 1.00 90.81 292 GLU A C 1
ATOM 2249 O O . GLU A 1 292 ? -17.893 18.758 27.433 1.00 90.81 292 GLU A O 1
ATOM 2254 N N . SER A 1 293 ? -18.822 20.419 26.249 1.00 92.94 293 SER A N 1
ATOM 2255 C CA . SER A 1 293 ? -20.122 20.330 26.931 1.00 92.94 293 SER A CA 1
ATOM 2256 C C . SER A 1 293 ? -20.840 18.985 26.749 1.00 92.94 293 SER A C 1
ATOM 2258 O O . SER A 1 293 ? -21.556 18.554 27.650 1.00 92.94 293 SER A O 1
ATOM 2260 N N . ILE A 1 294 ? -20.626 18.296 25.622 1.00 93.12 294 ILE A N 1
ATOM 2261 C CA . ILE A 1 294 ? -21.271 17.008 25.317 1.00 93.12 294 ILE A CA 1
ATOM 2262 C C . ILE A 1 294 ? -20.496 15.830 25.925 1.00 93.12 294 ILE A C 1
ATOM 2264 O O . ILE A 1 294 ? -21.093 14.893 26.468 1.00 93.12 294 ILE A O 1
ATOM 2268 N N . TYR A 1 295 ? -19.165 15.845 25.816 1.00 94.38 295 TYR A N 1
ATOM 2269 C CA . TYR A 1 295 ? -18.341 14.666 26.095 1.00 94.38 295 TYR A CA 1
ATOM 2270 C C . TYR A 1 295 ? -17.570 14.735 27.419 1.00 94.38 295 TYR A C 1
ATOM 2272 O O . TYR A 1 295 ? -17.117 13.690 27.892 1.00 94.38 295 TYR A O 1
ATOM 2280 N N . ALA A 1 296 ? -17.437 15.902 28.067 1.00 91.56 296 ALA A N 1
ATOM 2281 C CA . ALA A 1 296 ? -16.665 16.014 29.311 1.00 91.56 296 ALA A CA 1
ATOM 2282 C C . ALA A 1 296 ? -17.201 15.103 30.427 1.00 91.56 296 ALA A C 1
ATOM 2284 O O . ALA A 1 296 ? -16.421 14.398 31.073 1.00 91.56 296 ALA A O 1
ATOM 2285 N N . ASP A 1 297 ? -18.520 15.069 30.633 1.00 87.62 297 ASP A N 1
ATOM 2286 C CA . ASP A 1 297 ? -19.131 14.210 31.652 1.00 87.62 297 ASP A CA 1
ATOM 2287 C C . ASP A 1 297 ? -19.025 12.725 31.287 1.00 87.62 297 ASP A C 1
ATOM 2289 O O . ASP A 1 297 ? -18.778 11.896 32.163 1.00 87.62 297 ASP A O 1
ATOM 2293 N N . GLN A 1 298 ? -19.110 12.377 29.998 1.00 92.50 298 GLN A N 1
ATOM 2294 C CA . GLN A 1 298 ? -18.922 10.998 29.534 1.00 92.50 298 GLN A CA 1
ATOM 2295 C C . GLN A 1 298 ? -17.506 10.500 29.848 1.00 92.50 298 GLN A C 1
ATOM 2297 O O . GLN A 1 298 ? -17.346 9.430 30.435 1.00 92.50 298 GLN A O 1
ATOM 2302 N N . PHE A 1 299 ? -16.476 11.300 29.554 1.00 89.31 299 PHE A N 1
ATOM 2303 C CA . PHE A 1 299 ? -15.096 10.964 29.911 1.00 89.31 299 PHE A CA 1
ATOM 2304 C C . PHE A 1 299 ? -14.857 10.947 31.428 1.00 89.31 299 PHE A C 1
ATOM 2306 O O . PHE A 1 299 ? -14.108 10.098 31.909 1.00 89.31 299 PHE A O 1
ATOM 2313 N N . ARG A 1 300 ? -15.502 11.834 32.202 1.00 91.75 300 ARG A N 1
ATOM 2314 C CA . ARG A 1 300 ? -15.415 11.837 33.677 1.00 91.75 300 ARG A CA 1
ATOM 2315 C C . ARG A 1 300 ? -16.048 10.584 34.294 1.00 91.75 300 ARG A C 1
ATOM 2317 O O . ARG A 1 300 ? -15.570 10.066 35.314 1.00 91.75 300 ARG A O 1
ATOM 2324 N N . ASN A 1 301 ? -17.124 10.099 33.684 1.00 90.62 301 ASN A N 1
ATOM 2325 C CA . ASN A 1 301 ? -17.866 8.928 34.137 1.00 90.62 301 ASN A CA 1
ATOM 2326 C C . ASN A 1 301 ? -17.252 7.610 33.646 1.00 90.62 301 ASN A C 1
ATOM 2328 O O . ASN A 1 301 ? -17.397 6.607 34.338 1.00 90.62 301 ASN A O 1
ATOM 2332 N N . ALA A 1 302 ? -16.504 7.615 32.541 1.00 92.19 302 ALA A N 1
ATOM 2333 C CA . ALA A 1 302 ? -15.775 6.459 32.023 1.00 92.19 302 ALA A CA 1
ATOM 2334 C C . ALA A 1 302 ? -14.626 6.030 32.962 1.00 92.19 302 ALA A C 1
ATOM 2336 O O . ALA A 1 302 ? -13.550 6.642 32.995 1.00 92.19 302 ALA A O 1
ATOM 2337 N N . LYS A 1 303 ? -14.839 4.963 33.744 1.00 89.75 303 LYS A N 1
ATOM 2338 C CA . LYS A 1 303 ? -13.895 4.522 34.787 1.00 89.75 303 LYS A CA 1
ATOM 2339 C C . LYS A 1 303 ? -12.837 3.567 34.247 1.00 89.75 303 LYS A C 1
ATOM 2341 O O . LYS A 1 303 ? -11.686 3.633 34.683 1.00 89.75 303 LYS A O 1
ATOM 2346 N N . SER A 1 304 ? -13.185 2.736 33.272 1.00 87.19 304 SER A N 1
ATOM 2347 C CA . SER A 1 304 ? -12.274 1.768 32.662 1.00 87.19 304 SER A CA 1
ATOM 2348 C C . SER A 1 304 ? -11.667 2.267 31.339 1.00 87.19 304 SER A C 1
ATOM 2350 O O . SER A 1 304 ? -12.140 3.229 30.729 1.00 87.19 304 SER A O 1
ATOM 2352 N N . ALA A 1 305 ? -10.602 1.604 30.871 1.00 83.88 305 ALA A N 1
ATOM 2353 C CA . ALA A 1 305 ? -10.055 1.848 29.533 1.00 83.88 305 ALA A CA 1
ATOM 2354 C C . ALA A 1 305 ? -11.068 1.492 28.427 1.00 83.88 305 ALA A C 1
ATOM 2356 O O . ALA A 1 305 ? -11.142 2.196 27.421 1.00 83.88 305 ALA A O 1
ATOM 2357 N N . ASN A 1 306 ? -11.895 0.463 28.646 1.00 87.38 306 ASN A N 1
ATOM 2358 C CA . ASN A 1 306 ? -12.965 0.073 27.726 1.00 87.38 306 ASN A CA 1
ATOM 2359 C C . ASN A 1 306 ? -14.083 1.121 27.673 1.00 87.38 306 ASN A C 1
ATOM 2361 O O . ASN A 1 306 ? -14.557 1.436 26.586 1.00 87.38 306 ASN A O 1
ATOM 2365 N N . ASP A 1 307 ? -14.448 1.722 28.809 1.00 88.50 307 ASP A N 1
ATOM 2366 C CA . ASP A 1 307 ? -15.459 2.786 28.849 1.00 88.50 307 ASP A CA 1
ATOM 2367 C C . ASP A 1 307 ? -14.973 3.994 28.042 1.00 88.50 307 ASP A C 1
ATOM 2369 O O . ASP A 1 307 ? -15.694 4.532 27.205 1.00 88.50 307 ASP A O 1
ATOM 2373 N N . ARG A 1 308 ? -13.707 4.390 28.238 1.00 89.38 308 ARG A N 1
ATOM 2374 C CA . ARG A 1 308 ? -13.099 5.495 27.485 1.00 89.38 308 ARG A CA 1
ATOM 2375 C C . ARG A 1 308 ? -12.998 5.174 25.993 1.00 89.38 308 ARG A C 1
ATOM 2377 O O . ARG A 1 308 ? -13.273 6.046 25.174 1.00 89.38 308 ARG A O 1
ATOM 2384 N N . ARG A 1 309 ? -12.667 3.929 25.633 1.00 91.50 309 ARG A N 1
ATOM 2385 C CA . ARG A 1 309 ? -12.678 3.447 24.242 1.00 91.50 309 ARG A CA 1
ATOM 2386 C C . ARG A 1 309 ? -14.069 3.585 23.616 1.00 91.50 309 ARG A C 1
ATOM 2388 O O . ARG A 1 309 ? -14.169 4.072 22.493 1.00 91.50 309 ARG A O 1
ATOM 2395 N N . ALA A 1 310 ? -15.124 3.203 24.336 1.00 91.62 310 ALA A N 1
ATOM 2396 C CA . ALA A 1 310 ? -16.502 3.301 23.858 1.00 91.62 310 ALA A CA 1
ATOM 2397 C C . ALA A 1 310 ? -16.927 4.758 23.606 1.00 91.62 310 ALA A C 1
ATOM 2399 O O . ALA A 1 310 ? -17.573 5.034 22.593 1.00 91.62 310 ALA A O 1
ATOM 2400 N N . VAL A 1 311 ? -16.504 5.697 24.465 1.00 92.94 311 VAL A N 1
ATOM 2401 C CA . VAL A 1 311 ? -16.726 7.139 24.245 1.00 92.94 311 VAL A CA 1
ATOM 2402 C C . VAL A 1 311 ? -16.058 7.594 22.944 1.00 92.94 311 VAL A C 1
ATOM 2404 O O . VAL A 1 311 ? -16.724 8.178 22.093 1.00 92.94 311 VAL A O 1
ATOM 2407 N N . VAL A 1 312 ? -14.778 7.263 22.730 1.00 94.19 312 VAL A N 1
ATOM 2408 C CA . VAL A 1 312 ? -14.043 7.645 21.505 1.00 94.19 312 VAL A CA 1
ATOM 2409 C C . VAL A 1 312 ? -14.654 7.019 20.244 1.00 94.19 312 VAL A C 1
ATOM 2411 O O . VAL A 1 312 ? -14.801 7.696 19.229 1.00 94.19 312 VAL A O 1
ATOM 2414 N N . GLN A 1 313 ? -15.080 5.754 20.302 1.00 93.50 313 GLN A N 1
ATOM 2415 C CA . GLN A 1 313 ? -15.818 5.111 19.206 1.00 93.50 313 GLN A CA 1
ATOM 2416 C C . GLN A 1 313 ? -17.139 5.827 18.903 1.00 93.50 313 GLN A C 1
ATOM 2418 O O . GLN A 1 313 ? -17.500 5.992 17.738 1.00 93.50 313 GLN A O 1
ATOM 2423 N N . GLY A 1 314 ? -17.854 6.265 19.943 1.00 93.06 314 GLY A N 1
ATOM 2424 C CA . GLY A 1 314 ? -19.054 7.087 19.813 1.00 93.06 314 GLY A CA 1
ATOM 2425 C C . GLY A 1 314 ? -18.772 8.410 19.104 1.00 93.06 314 GLY A C 1
ATOM 2426 O O . GLY A 1 314 ? -19.479 8.741 18.159 1.00 93.06 314 GLY A O 1
ATOM 2427 N N . MET A 1 315 ? -17.706 9.113 19.496 1.00 95.81 315 MET A N 1
ATOM 2428 C CA . MET A 1 315 ? -17.280 10.359 18.846 1.00 95.81 315 MET A CA 1
ATOM 2429 C C . MET A 1 315 ? -16.972 10.153 17.361 1.00 95.81 315 MET A C 1
ATOM 2431 O O . MET A 1 315 ? -17.447 10.920 16.532 1.00 95.81 315 MET A O 1
ATOM 2435 N N . LEU A 1 316 ? -16.232 9.097 17.006 1.00 90.75 316 LEU A N 1
ATOM 2436 C CA . LEU A 1 316 ? -15.903 8.805 15.609 1.00 90.75 316 LEU A CA 1
ATOM 2437 C C . LEU A 1 316 ? -17.151 8.464 14.778 1.00 90.75 316 LEU A C 1
ATOM 2439 O O . LEU A 1 316 ? -17.264 8.900 13.635 1.00 90.75 316 LEU A O 1
ATOM 2443 N N . ARG A 1 317 ? -18.102 7.700 15.337 1.00 92.62 317 ARG A N 1
ATOM 2444 C CA . ARG A 1 317 ? -19.387 7.419 14.672 1.00 92.62 317 ARG A CA 1
ATOM 2445 C C . ARG A 1 317 ? -20.225 8.675 14.486 1.00 92.62 317 ARG A C 1
ATOM 2447 O O . ARG A 1 317 ? -20.888 8.795 13.465 1.00 92.62 317 ARG A O 1
ATOM 2454 N N . GLU A 1 318 ? -20.214 9.576 15.460 1.00 93.94 318 GLU A N 1
ATOM 2455 C CA . GLU A 1 318 ? -20.988 10.809 15.380 1.00 93.94 318 GLU A CA 1
ATOM 2456 C C . GLU A 1 318 ? -20.376 11.788 14.378 1.00 93.94 318 GLU A C 1
ATOM 2458 O O . GLU A 1 318 ? -21.101 12.315 13.543 1.00 93.94 318 GLU A O 1
ATOM 2463 N N . ALA A 1 319 ? -19.046 11.928 14.355 1.00 92.75 319 ALA A N 1
ATOM 2464 C CA . ALA A 1 319 ? -18.346 12.731 13.353 1.00 92.75 319 ALA A CA 1
ATOM 2465 C C . ALA A 1 319 ? -18.705 12.307 11.919 1.00 92.75 319 ALA A C 1
ATOM 2467 O O . ALA A 1 319 ? -18.984 13.156 11.083 1.00 92.75 319 ALA A O 1
ATOM 2468 N N . LYS A 1 320 ? -18.805 10.996 11.650 1.00 87.06 320 LYS A N 1
ATOM 2469 C CA . LYS A 1 320 ? -19.190 10.462 10.328 1.00 87.06 320 LYS A CA 1
ATOM 2470 C C . LYS A 1 320 ? -20.607 10.828 9.871 1.00 87.06 320 LYS A C 1
ATOM 2472 O O . LYS A 1 320 ? -20.897 10.700 8.688 1.00 87.06 320 LYS A O 1
ATOM 2477 N N . LYS A 1 321 ? -21.494 11.228 10.786 1.00 90.88 321 LYS A N 1
ATOM 2478 C CA . LYS A 1 321 ? -22.865 11.664 10.465 1.00 90.88 321 LYS A CA 1
ATOM 2479 C C . LYS A 1 321 ? -22.976 13.177 10.301 1.00 90.88 321 LYS A C 1
ATOM 2481 O O . LYS A 1 321 ? -24.021 13.666 9.875 1.00 90.88 321 LYS A O 1
ATOM 2486 N N . MET A 1 322 ? -21.952 13.923 10.714 1.00 92.12 322 MET A N 1
ATOM 2487 C CA . MET A 1 322 ? -21.961 15.377 10.642 1.00 92.12 322 MET A CA 1
ATOM 2488 C C . MET A 1 322 ? -21.848 15.845 9.195 1.00 92.12 322 MET A C 1
ATOM 2490 O O . MET A 1 322 ? -21.430 15.111 8.300 1.00 92.12 322 MET A O 1
ATOM 2494 N N . GLN A 1 323 ? -22.225 17.102 8.967 1.00 90.50 323 GLN A N 1
ATOM 2495 C CA . GLN A 1 323 ? -22.020 17.727 7.672 1.00 90.50 323 GLN A CA 1
ATOM 2496 C C . GLN A 1 323 ? -20.525 17.727 7.337 1.00 90.50 323 GLN A C 1
ATOM 2498 O O . GLN A 1 323 ? -19.727 18.318 8.072 1.00 90.50 323 GLN A O 1
ATOM 2503 N N . HIS A 1 324 ? -20.187 17.102 6.210 1.00 86.75 324 HIS A N 1
ATOM 2504 C CA . HIS A 1 324 ? -18.812 16.990 5.754 1.00 86.75 324 HIS A CA 1
ATOM 2505 C C . HIS A 1 324 ? -18.161 18.370 5.569 1.00 86.75 324 HIS A C 1
ATOM 2507 O O . HIS A 1 324 ? -18.759 19.268 4.970 1.00 86.75 324 HIS A O 1
ATOM 2513 N N . GLY A 1 325 ? -16.955 18.550 6.105 1.00 84.12 325 GLY A N 1
ATOM 2514 C CA . GLY A 1 325 ? -16.205 19.807 6.067 1.00 84.12 325 GLY A CA 1
ATOM 2515 C C . GLY A 1 325 ? -16.589 20.819 7.144 1.00 84.12 325 GLY A C 1
ATOM 2516 O O . GLY A 1 325 ? -16.002 21.900 7.205 1.00 84.12 325 GLY A O 1
ATOM 2517 N N . SER A 1 326 ? -17.542 20.493 8.021 1.00 92.25 326 SER A N 1
ATOM 2518 C CA . SER A 1 326 ? -17.926 21.380 9.122 1.00 92.25 326 SER A CA 1
ATOM 2519 C C . SER A 1 326 ? -16.823 21.508 10.183 1.00 92.25 326 SER A C 1
ATOM 2521 O O . SER A 1 326 ? -15.963 20.637 10.347 1.00 92.25 326 SER A O 1
ATOM 2523 N N . ALA A 1 327 ? -16.860 22.610 10.942 1.00 95.00 327 ALA A N 1
ATOM 2524 C CA . ALA A 1 327 ? -15.974 22.808 12.089 1.00 95.00 327 ALA A CA 1
ATOM 2525 C C . ALA A 1 327 ? -16.230 21.792 13.211 1.00 95.00 327 ALA A C 1
ATOM 2527 O O . ALA A 1 327 ? -15.286 21.388 13.891 1.00 95.00 327 ALA A O 1
ATOM 2528 N N . ASP A 1 328 ? -17.483 21.363 13.367 1.00 95.56 328 ASP A N 1
ATOM 2529 C CA . ASP A 1 328 ? -17.891 20.384 14.371 1.00 95.56 328 ASP A CA 1
ATOM 2530 C C . ASP A 1 328 ? -17.309 19.001 14.062 1.00 95.56 328 ASP A C 1
ATOM 2532 O O . ASP A 1 328 ? -16.685 18.404 14.941 1.00 95.56 328 ASP A O 1
ATOM 2536 N N . GLU A 1 329 ? -17.406 18.538 12.807 1.00 95.81 329 GLU A N 1
ATOM 2537 C CA . GLU A 1 329 ? -16.779 17.286 12.358 1.00 95.81 329 GLU A CA 1
ATOM 2538 C C . GLU A 1 329 ? -15.265 17.326 12.605 1.00 95.81 329 GLU A C 1
ATOM 2540 O O . GLU A 1 329 ? -14.716 16.433 13.258 1.00 95.81 329 GLU A O 1
ATOM 2545 N N . TYR A 1 330 ? -14.593 18.391 12.150 1.00 95.88 330 TYR A N 1
ATOM 2546 C CA . TYR A 1 330 ? -13.139 18.518 12.259 1.00 95.88 330 TYR A CA 1
ATOM 2547 C C . TYR A 1 330 ? -12.676 18.448 13.713 1.00 95.88 330 TYR A C 1
ATOM 2549 O O . TYR A 1 330 ? -11.758 17.699 14.058 1.00 95.88 330 TYR A O 1
ATOM 2557 N N . VAL A 1 331 ? -13.305 19.239 14.587 1.00 97.69 331 VAL A N 1
ATOM 2558 C CA . VAL A 1 331 ? -12.917 19.300 15.996 1.00 97.69 331 VAL A CA 1
ATOM 2559 C C . VAL A 1 331 ? -13.254 17.998 16.707 1.00 97.69 331 VAL A C 1
ATOM 2561 O O . VAL A 1 331 ? -12.434 17.522 17.494 1.00 97.69 331 VAL A O 1
A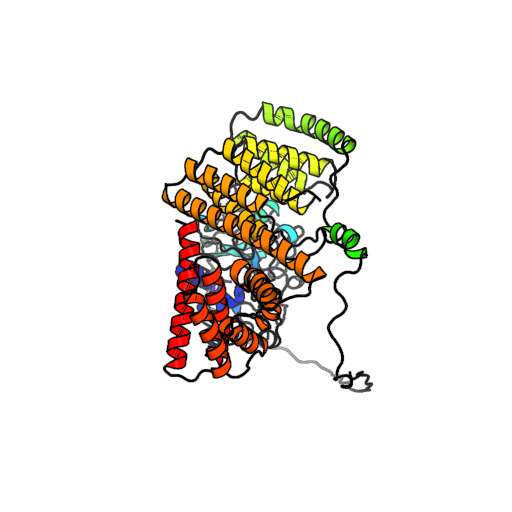TOM 2564 N N . LEU A 1 332 ? -14.395 17.374 16.407 1.00 97.44 332 LEU A N 1
ATOM 2565 C CA . LEU A 1 332 ? -14.753 16.100 17.015 1.00 97.44 332 LEU A CA 1
ATOM 2566 C C . LEU A 1 332 ? -13.751 14.997 16.645 1.00 97.44 332 LEU A C 1
ATOM 2568 O O . LEU A 1 332 ? -13.300 14.271 17.534 1.00 97.44 332 LEU A O 1
ATOM 2572 N N . LEU A 1 333 ? -13.328 14.927 15.377 1.00 96.44 333 LEU A N 1
ATOM 2573 C CA . LEU A 1 333 ? -12.277 14.010 14.923 1.00 96.44 333 LEU A CA 1
ATOM 2574 C C . LEU A 1 333 ? -10.933 14.282 15.611 1.00 96.44 333 LEU A C 1
ATOM 2576 O O . LEU A 1 333 ? -10.275 13.344 16.059 1.00 96.44 333 LEU A O 1
ATOM 2580 N N . GLN A 1 334 ? -10.530 15.549 15.753 1.00 96.56 334 GLN A N 1
ATOM 2581 C CA . GLN A 1 334 ? -9.283 15.925 16.437 1.00 96.56 334 GLN A CA 1
ATOM 2582 C C . GLN A 1 334 ? -9.289 15.525 17.920 1.00 96.56 334 GLN A C 1
ATOM 2584 O O . GLN A 1 334 ? -8.297 14.998 18.435 1.00 96.56 334 GLN A O 1
ATOM 2589 N N . VAL A 1 335 ? -10.403 15.746 18.625 1.00 96.50 335 VAL A N 1
ATOM 2590 C CA . VAL A 1 335 ? -10.530 15.354 20.037 1.00 96.50 335 VAL A CA 1
ATOM 2591 C C . VAL A 1 335 ? -10.574 13.830 20.169 1.00 96.50 335 VAL A C 1
ATOM 2593 O O . VAL A 1 335 ? -9.901 13.287 21.049 1.00 96.50 335 VAL A O 1
ATOM 2596 N N . ALA A 1 336 ? -11.289 13.134 19.278 1.00 96.94 336 ALA A N 1
ATOM 2597 C CA . ALA A 1 336 ? -11.325 11.674 19.236 1.00 96.94 336 ALA A CA 1
ATOM 2598 C C . ALA A 1 336 ? -9.929 11.080 18.995 1.00 96.94 336 ALA A C 1
ATOM 2600 O O . ALA A 1 336 ? -9.509 10.199 19.745 1.00 96.94 336 ALA A O 1
ATOM 2601 N N . LEU A 1 337 ? -9.170 11.618 18.033 1.00 96.00 337 LEU A N 1
ATOM 2602 C CA . LEU A 1 337 ? -7.794 11.210 17.751 1.00 96.00 337 LEU A CA 1
ATOM 2603 C C . LEU A 1 337 ? -6.891 11.396 18.975 1.00 96.00 337 LEU A C 1
ATOM 2605 O O . LEU A 1 337 ? -6.212 10.464 19.397 1.00 96.00 337 LEU A O 1
ATOM 2609 N N . LYS A 1 338 ? -6.925 12.573 19.609 1.00 94.75 338 LYS A N 1
ATOM 2610 C CA . LYS A 1 338 ? -6.123 12.852 20.810 1.00 94.75 338 LYS A CA 1
ATOM 2611 C C . LYS A 1 338 ? -6.485 11.931 21.979 1.00 94.75 338 LYS A C 1
ATOM 2613 O O . LYS A 1 338 ? -5.617 11.532 22.756 1.00 94.75 338 LYS A O 1
ATOM 2618 N N . ALA A 1 339 ? -7.766 11.607 22.133 1.00 93.50 339 ALA A N 1
ATOM 2619 C CA . ALA A 1 339 ? -8.221 10.655 23.136 1.00 93.50 339 ALA A CA 1
ATOM 2620 C C . ALA A 1 339 ? -7.764 9.223 22.805 1.00 93.50 339 ALA A C 1
ATOM 2622 O O . ALA A 1 339 ? -7.289 8.532 23.703 1.00 93.50 339 ALA A O 1
ATOM 2623 N N . ALA A 1 340 ? -7.833 8.803 21.538 1.00 92.81 340 ALA A N 1
ATOM 2624 C CA . ALA A 1 340 ? -7.340 7.506 21.076 1.00 92.81 340 ALA A CA 1
ATOM 2625 C C . ALA A 1 340 ? -5.835 7.336 21.336 1.00 92.81 340 ALA A C 1
ATOM 2627 O O . ALA A 1 340 ? -5.428 6.313 21.890 1.00 92.81 340 ALA A O 1
ATOM 2628 N N . VAL A 1 341 ? -5.039 8.367 21.028 1.00 92.69 341 VAL A N 1
ATOM 2629 C CA . VAL A 1 341 ? -3.591 8.396 21.286 1.00 92.69 341 VAL A CA 1
ATOM 2630 C C . VAL A 1 341 ? -3.319 8.240 22.776 1.00 92.69 341 VAL A C 1
ATOM 2632 O O . VAL A 1 341 ? -2.554 7.370 23.166 1.00 92.69 341 VAL A O 1
ATOM 2635 N N . ARG A 1 342 ? -4.001 8.988 23.650 1.00 90.19 342 ARG A N 1
ATOM 2636 C CA . ARG A 1 342 ? -3.833 8.850 25.112 1.00 90.19 342 ARG A CA 1
ATOM 2637 C C . ARG A 1 342 ? -4.235 7.484 25.659 1.00 90.19 342 ARG A C 1
ATOM 2639 O O . ARG A 1 342 ? -3.735 7.083 26.704 1.00 90.19 342 ARG A O 1
ATOM 2646 N N . LEU A 1 343 ? -5.166 6.802 24.997 1.00 88.25 343 LEU A N 1
ATOM 2647 C CA . LEU A 1 343 ? -5.554 5.438 25.348 1.00 88.25 343 LEU A CA 1
ATOM 2648 C C . LEU A 1 343 ? -4.546 4.391 24.858 1.00 88.25 343 LEU A C 1
ATOM 2650 O O . LEU A 1 343 ? -4.704 3.227 25.215 1.00 88.25 343 LEU A O 1
ATOM 2654 N N . GLY A 1 344 ? -3.567 4.777 24.034 1.00 87.19 344 GLY A N 1
ATOM 2655 C CA . GLY A 1 344 ? -2.639 3.852 23.389 1.00 87.19 344 GLY A CA 1
ATOM 2656 C C . GLY A 1 344 ? -3.335 2.915 22.402 1.00 87.19 344 GLY A C 1
ATOM 2657 O O . GLY A 1 344 ? -2.828 1.837 22.135 1.00 87.19 344 GLY A O 1
ATOM 2658 N N . ASN A 1 345 ? -4.526 3.271 21.899 1.00 86.88 345 ASN A N 1
ATOM 2659 C CA . ASN A 1 345 ? -5.318 2.377 21.057 1.00 86.88 345 ASN A CA 1
ATOM 2660 C C . ASN A 1 345 ? -5.008 2.617 19.575 1.00 86.88 345 ASN A C 1
ATOM 2662 O O . ASN A 1 345 ? -5.613 3.489 18.945 1.00 86.88 345 ASN A O 1
ATOM 2666 N N . SER A 1 346 ? -4.087 1.823 19.028 1.00 85.00 346 SER A N 1
ATOM 2667 C CA . SER A 1 346 ? -3.627 1.895 17.632 1.00 85.00 346 SER A CA 1
ATOM 2668 C C . SER A 1 346 ? -4.761 1.964 16.601 1.00 85.00 346 SER A C 1
ATOM 2670 O O . SER A 1 346 ? -4.793 2.869 15.770 1.00 85.00 346 SER A O 1
ATOM 2672 N N . ARG A 1 347 ? -5.752 1.071 16.708 1.00 83.38 347 ARG A N 1
ATOM 2673 C CA . ARG A 1 347 ? -6.882 0.984 15.765 1.00 83.38 347 ARG A CA 1
ATOM 2674 C C . ARG A 1 347 ? -7.751 2.243 15.745 1.00 83.38 347 ARG A C 1
ATOM 2676 O O . ARG A 1 347 ? -8.157 2.704 14.681 1.00 83.38 347 ARG A O 1
ATOM 2683 N N . LEU A 1 348 ? -8.062 2.802 16.916 1.00 87.50 348 LEU A N 1
ATOM 2684 C CA . LEU A 1 348 ? -8.820 4.054 16.985 1.00 87.50 348 LEU A CA 1
ATOM 2685 C C . LEU A 1 348 ? -8.001 5.243 16.491 1.00 87.50 348 LEU A C 1
ATOM 2687 O O . LEU A 1 348 ? -8.572 6.134 15.864 1.00 87.50 348 LEU A O 1
ATOM 2691 N N . CYS A 1 349 ? -6.689 5.248 16.744 1.00 90.25 349 CYS A N 1
ATOM 2692 C CA . CYS A 1 349 ? -5.801 6.272 16.203 1.00 90.25 349 CYS A CA 1
ATOM 2693 C C . CYS A 1 349 ? -5.822 6.249 14.677 1.00 90.25 349 CYS A C 1
ATOM 2695 O O . CYS A 1 349 ? -6.054 7.292 14.076 1.00 90.25 349 CYS A O 1
ATOM 2697 N N . GLU A 1 350 ? -5.660 5.071 14.067 1.00 84.50 350 GLU A N 1
ATOM 2698 C CA . GLU A 1 350 ? -5.716 4.898 12.613 1.00 84.50 350 GLU A CA 1
ATOM 2699 C C . GLU A 1 350 ? -7.050 5.386 12.045 1.00 84.50 350 GLU A C 1
ATOM 2701 O O . GLU A 1 350 ? -7.066 6.241 11.166 1.00 84.50 350 GLU A O 1
ATOM 2706 N N . GLY A 1 351 ? -8.176 4.931 12.603 1.00 85.06 351 GLY A N 1
ATOM 2707 C CA . GLY A 1 351 ? -9.499 5.320 12.113 1.00 85.06 351 GLY A CA 1
ATOM 2708 C C . GLY A 1 351 ? -9.774 6.826 12.194 1.00 85.06 351 GLY A C 1
ATOM 2709 O O . GLY A 1 351 ? -10.389 7.383 11.285 1.00 85.06 351 GLY A O 1
ATOM 2710 N N . CYS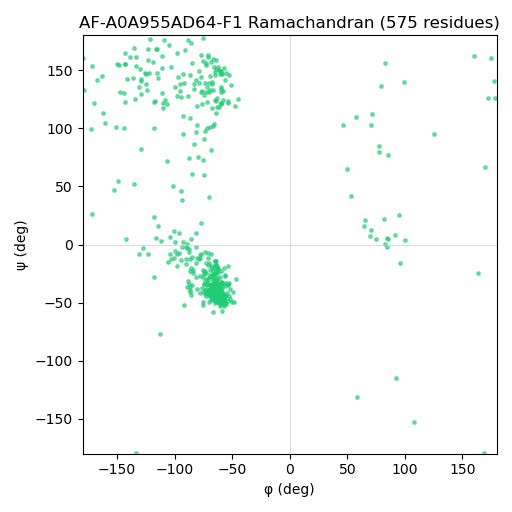 A 1 352 ? -9.320 7.498 13.259 1.00 90.25 352 CYS A N 1
ATOM 2711 C CA . CYS A 1 352 ? -9.474 8.950 13.388 1.00 90.25 352 CYS A CA 1
ATOM 2712 C C . CYS A 1 352 ? -8.495 9.709 12.481 1.00 90.25 352 CYS A C 1
ATOM 2714 O O . CYS A 1 352 ? -8.880 10.701 11.862 1.00 90.25 352 CYS A O 1
ATOM 2716 N N . LEU A 1 353 ? -7.243 9.248 12.391 1.00 89.44 353 LEU A N 1
ATOM 2717 C CA . LEU A 1 353 ? -6.221 9.847 11.538 1.00 89.44 353 LEU A CA 1
ATOM 2718 C C . LEU A 1 353 ? -6.633 9.762 10.066 1.00 89.44 353 LEU A C 1
ATOM 2720 O O . LEU A 1 353 ? -6.644 10.783 9.390 1.00 89.44 353 LEU A O 1
ATOM 2724 N N . ASP A 1 354 ? -7.055 8.591 9.592 1.00 84.62 354 ASP A N 1
ATOM 2725 C CA . ASP A 1 354 ? -7.523 8.389 8.218 1.00 84.62 354 ASP A CA 1
ATOM 2726 C C . ASP A 1 354 ? -8.712 9.289 7.875 1.00 84.62 354 ASP A C 1
ATOM 2728 O O . ASP A 1 354 ? -8.751 9.871 6.790 1.00 84.62 354 ASP A O 1
ATOM 2732 N N . ALA A 1 355 ? -9.672 9.440 8.794 1.00 86.25 355 ALA A N 1
ATOM 2733 C CA . ALA A 1 355 ? -10.802 10.346 8.602 1.00 86.25 355 ALA A CA 1
ATOM 2734 C C . ALA A 1 355 ? -10.328 11.799 8.436 1.00 86.25 355 ALA A C 1
ATOM 2736 O O . ALA A 1 355 ? -10.750 12.485 7.515 1.00 86.25 355 ALA A O 1
ATOM 2737 N N . ILE A 1 356 ? -9.381 12.256 9.260 1.00 89.12 356 ILE A N 1
ATOM 2738 C CA . ILE A 1 356 ? -8.825 13.610 9.136 1.00 89.12 356 ILE A CA 1
ATOM 2739 C C . ILE A 1 356 ? -8.066 13.779 7.813 1.00 89.12 356 ILE A C 1
ATOM 2741 O O . ILE A 1 356 ? -8.292 14.757 7.103 1.00 89.12 356 ILE A O 1
ATOM 2745 N N . LEU A 1 357 ? -7.181 12.837 7.475 1.00 84.75 357 LEU A N 1
ATOM 2746 C CA . LEU A 1 357 ? -6.316 12.921 6.294 1.00 84.75 357 LEU A CA 1
ATOM 2747 C C . LEU A 1 357 ? -7.079 12.796 4.969 1.00 84.75 357 LEU A C 1
ATOM 2749 O O . LEU A 1 357 ? -6.592 13.275 3.944 1.00 84.75 357 LEU A O 1
ATOM 2753 N N . SER A 1 358 ? -8.237 12.132 4.973 1.00 83.50 358 SER A N 1
ATOM 2754 C CA . SER A 1 358 ? -9.103 12.016 3.794 1.00 83.50 358 SER A CA 1
ATOM 2755 C C . SER A 1 358 ? -10.046 13.206 3.633 1.00 83.50 358 SER A C 1
ATOM 2757 O O . SER A 1 358 ? -10.282 13.616 2.501 1.00 83.50 358 SER A O 1
ATOM 2759 N N . SER A 1 359 ? -10.529 13.786 4.735 1.00 84.19 359 SER A N 1
ATOM 2760 C CA . SER A 1 359 ? -11.522 14.864 4.706 1.00 84.19 359 SER A CA 1
ATOM 2761 C C . SER A 1 359 ? -10.927 16.271 4.605 1.00 84.19 359 SER A C 1
ATOM 2763 O O . SER A 1 359 ? -11.560 17.151 4.025 1.00 84.19 359 SER A O 1
ATOM 2765 N N . TYR A 1 360 ? -9.735 16.517 5.165 1.00 88.00 360 TYR A N 1
ATOM 2766 C CA . TYR A 1 360 ? -9.210 17.877 5.346 1.00 88.00 360 TYR A CA 1
ATOM 2767 C C . TYR A 1 360 ? -7.831 18.095 4.722 1.00 88.00 360 TYR A C 1
ATOM 2769 O O . TYR A 1 360 ? -6.979 17.204 4.708 1.00 88.00 360 TYR A O 1
ATOM 2777 N N . ASP A 1 361 ? -7.597 19.316 4.236 1.00 88.75 361 ASP A N 1
ATOM 2778 C CA . ASP A 1 361 ? -6.316 19.776 3.698 1.00 88.75 361 ASP A CA 1
ATOM 2779 C C . ASP A 1 361 ? -5.322 20.043 4.839 1.00 88.75 361 ASP A C 1
ATOM 2781 O O . ASP A 1 361 ? -5.051 21.174 5.246 1.00 88.75 361 ASP A O 1
ATOM 2785 N N . VAL A 1 362 ? -4.839 18.948 5.423 1.00 86.94 362 VAL A N 1
ATOM 2786 C CA . VAL A 1 362 ? -3.788 18.925 6.439 1.00 86.94 362 VAL A CA 1
ATOM 2787 C C . VAL A 1 362 ? -2.520 18.301 5.868 1.00 86.94 362 VAL A C 1
ATOM 2789 O O . VAL A 1 362 ? -2.566 17.423 5.001 1.00 86.94 362 VAL A O 1
ATOM 2792 N N . ASP A 1 363 ? -1.367 18.705 6.402 1.00 84.12 363 ASP A N 1
ATOM 2793 C CA . ASP A 1 363 ? -0.096 18.061 6.074 1.00 84.12 363 ASP A CA 1
ATOM 2794 C C . ASP A 1 363 ? -0.109 16.617 6.593 1.00 84.12 363 ASP A C 1
ATOM 2796 O O . ASP A 1 363 ? 0.015 16.362 7.797 1.00 84.12 363 ASP A O 1
ATOM 2800 N N . ALA A 1 364 ? -0.293 15.670 5.673 1.00 84.31 364 ALA A N 1
ATOM 2801 C CA . ALA A 1 364 ? -0.456 14.266 6.008 1.00 84.31 364 ALA A CA 1
ATOM 2802 C C . ALA A 1 364 ? 0.779 13.677 6.691 1.00 84.31 364 ALA A C 1
ATOM 2804 O O . ALA A 1 364 ? 0.640 12.893 7.632 1.00 84.31 364 ALA A O 1
ATOM 2805 N N . TYR A 1 365 ? 1.978 14.079 6.269 1.00 83.50 365 TYR A N 1
ATOM 2806 C CA . TYR A 1 365 ? 3.213 13.571 6.845 1.00 83.50 365 TYR A CA 1
ATOM 2807 C C . TYR A 1 365 ? 3.475 14.178 8.213 1.00 83.50 365 TYR A C 1
ATOM 2809 O O . TYR A 1 365 ? 3.672 13.428 9.167 1.00 83.50 365 TYR A O 1
ATOM 2817 N N . ALA A 1 366 ? 3.400 15.503 8.346 1.00 83.06 366 ALA A N 1
ATOM 2818 C CA . ALA A 1 366 ? 3.608 16.156 9.636 1.00 83.06 366 ALA A CA 1
ATOM 2819 C C . ALA A 1 366 ? 2.583 15.678 10.679 1.00 83.06 366 ALA A C 1
ATOM 2821 O O . ALA A 1 366 ? 2.939 15.402 11.827 1.00 83.06 366 ALA A O 1
ATOM 2822 N N . THR A 1 367 ? 1.320 15.513 10.270 1.00 86.38 367 THR A N 1
ATOM 2823 C CA . THR A 1 367 ? 0.260 14.991 11.142 1.00 86.38 367 THR A CA 1
ATOM 2824 C C . THR A 1 367 ? 0.537 13.542 11.540 1.00 86.38 367 THR A C 1
ATOM 2826 O O . THR A 1 367 ? 0.462 13.215 12.724 1.00 86.38 367 THR A O 1
ATOM 2829 N N . SER A 1 368 ? 0.921 12.684 10.590 1.00 87.88 368 SER A N 1
ATOM 2830 C CA . SER A 1 368 ? 1.218 11.273 10.871 1.00 87.88 368 SER A CA 1
ATOM 2831 C C . SER A 1 368 ? 2.445 11.104 11.769 1.00 87.88 368 SER A C 1
ATOM 2833 O O . SER A 1 368 ? 2.372 10.351 12.736 1.00 87.88 368 SER A O 1
ATOM 2835 N N . VAL A 1 369 ? 3.543 11.835 11.516 1.00 88.00 369 VAL A N 1
ATOM 2836 C CA . VAL A 1 369 ? 4.757 11.797 12.358 1.00 88.00 369 VAL A CA 1
ATOM 2837 C C . VAL A 1 369 ? 4.398 12.155 13.792 1.00 88.00 369 VAL A C 1
ATOM 2839 O O . VAL A 1 369 ? 4.782 11.444 14.719 1.00 88.00 369 VAL A O 1
ATOM 2842 N N . LYS A 1 370 ? 3.631 13.234 13.982 1.00 90.31 370 LYS A N 1
ATOM 2843 C CA . LYS A 1 370 ? 3.204 13.677 15.309 1.00 90.31 370 LYS A CA 1
ATOM 2844 C C . LYS A 1 370 ? 2.371 12.607 16.016 1.00 90.31 370 LYS A C 1
ATOM 2846 O O . LYS A 1 370 ? 2.698 12.220 17.132 1.00 90.31 370 LYS A O 1
ATOM 2851 N N . VAL A 1 371 ? 1.318 12.120 15.363 1.00 91.81 371 VAL A N 1
ATOM 2852 C CA . VAL A 1 371 ? 0.372 11.160 15.952 1.00 91.81 371 VAL A CA 1
ATOM 2853 C C . VAL A 1 371 ? 1.049 9.839 16.291 1.00 91.81 371 VAL A C 1
ATOM 2855 O O . VAL A 1 371 ? 0.855 9.326 17.387 1.00 91.81 371 VAL A O 1
ATOM 2858 N N . LEU A 1 372 ? 1.855 9.295 15.377 1.00 91.81 372 LEU A N 1
ATOM 2859 C CA . LEU A 1 372 ? 2.538 8.022 15.595 1.00 91.81 372 LEU A CA 1
ATOM 2860 C C . LEU A 1 372 ? 3.654 8.149 16.642 1.00 91.81 372 LEU A C 1
ATOM 2862 O O . LEU A 1 372 ? 3.858 7.213 17.410 1.00 91.81 372 LEU A O 1
ATOM 2866 N N . SER A 1 373 ? 4.319 9.307 16.737 1.00 91.50 373 SER A N 1
ATOM 2867 C CA . SER A 1 373 ? 5.274 9.578 17.823 1.00 91.50 373 SER A CA 1
ATOM 2868 C C . SER A 1 373 ? 4.582 9.596 19.186 1.00 91.50 373 SER A C 1
ATOM 2870 O O . SER A 1 373 ? 5.034 8.918 20.101 1.00 91.50 373 SER A O 1
ATOM 2872 N N . GLU A 1 374 ? 3.463 10.317 19.318 1.00 92.19 374 GLU A N 1
ATOM 2873 C CA . GLU A 1 374 ? 2.693 10.360 20.570 1.00 92.19 374 GLU A CA 1
ATOM 2874 C C . GLU A 1 374 ? 2.095 8.981 20.916 1.00 92.19 374 GLU A C 1
ATOM 2876 O O . GLU A 1 374 ? 2.058 8.598 22.084 1.00 92.19 374 GLU A O 1
ATOM 2881 N N . LEU A 1 375 ? 1.659 8.207 19.913 1.00 90.69 375 LEU A N 1
ATOM 2882 C CA . LEU A 1 375 ? 1.159 6.844 20.108 1.00 90.69 375 LEU A CA 1
ATOM 2883 C C . LEU A 1 375 ? 2.261 5.888 20.582 1.00 90.69 375 LEU A C 1
ATOM 2885 O O . LEU A 1 375 ? 1.992 5.031 21.416 1.00 90.69 375 LEU A O 1
ATOM 2889 N N . ALA A 1 376 ? 3.493 6.041 20.090 1.00 89.88 376 ALA A N 1
ATOM 2890 C CA . ALA A 1 376 ? 4.629 5.241 20.545 1.00 89.88 376 ALA A CA 1
ATOM 2891 C C . ALA A 1 376 ? 4.986 5.488 22.021 1.00 89.88 376 ALA A C 1
ATOM 2893 O O . ALA A 1 376 ? 5.564 4.618 22.665 1.00 89.88 376 ALA A O 1
ATOM 2894 N N . GLU A 1 377 ? 4.638 6.652 22.576 1.00 89.25 377 GLU A N 1
ATOM 2895 C CA . GLU A 1 377 ? 4.841 6.954 23.999 1.00 89.25 377 GLU A CA 1
ATOM 2896 C C . GLU A 1 377 ? 3.738 6.375 24.898 1.00 89.25 377 GLU A C 1
ATOM 2898 O O . GLU A 1 377 ? 3.977 6.098 26.075 1.00 89.25 377 GLU A O 1
ATOM 2903 N N . SER A 1 378 ? 2.523 6.209 24.370 1.00 85.94 378 SER A N 1
ATOM 2904 C CA . SER A 1 378 ? 1.348 5.760 25.128 1.00 85.94 378 SER A CA 1
ATOM 2905 C C . SER A 1 378 ? 0.975 4.295 24.902 1.00 85.94 378 SER A C 1
ATOM 2907 O O . SER A 1 378 ? 0.141 3.756 25.639 1.00 85.94 378 SER A O 1
ATOM 2909 N N . SER A 1 379 ? 1.551 3.647 23.889 1.00 79.44 379 SER A N 1
ATOM 2910 C CA . SER A 1 379 ? 1.307 2.243 23.578 1.00 79.44 379 SER A CA 1
ATOM 2911 C C . SER A 1 379 ? 1.683 1.348 24.760 1.00 79.44 379 SER A C 1
ATOM 2913 O O . SER A 1 379 ? 2.607 1.625 25.529 1.00 79.44 379 SER A O 1
ATOM 2915 N N . SER A 1 380 ? 0.968 0.233 24.925 1.00 74.56 380 SER A N 1
ATOM 2916 C CA . SER A 1 380 ? 1.194 -0.681 26.057 1.00 74.56 380 SER A CA 1
ATOM 2917 C C . SER A 1 380 ? 1.056 -2.165 25.715 1.00 74.56 380 SER A C 1
ATOM 2919 O O . SER A 1 380 ? 1.178 -3.000 26.610 1.00 74.56 380 SER A O 1
ATOM 2921 N N . SER A 1 381 ? 0.843 -2.512 24.442 1.00 74.94 381 SER A N 1
ATOM 2922 C CA . SER A 1 381 ? 0.673 -3.899 24.004 1.00 74.94 381 SER A CA 1
ATOM 2923 C C . SER A 1 381 ? 1.502 -4.235 22.766 1.00 74.94 381 SER A C 1
ATOM 2925 O O . SER A 1 381 ? 1.751 -3.367 21.930 1.00 74.94 381 SER A O 1
ATOM 2927 N N . ASP A 1 382 ? 1.857 -5.514 22.612 1.00 72.50 382 ASP A N 1
ATOM 2928 C CA . ASP A 1 382 ? 2.576 -6.018 21.431 1.00 72.50 382 ASP A CA 1
ATOM 2929 C C . ASP A 1 382 ? 1.827 -5.703 20.127 1.00 72.50 382 ASP A C 1
ATOM 2931 O O . ASP A 1 382 ? 2.437 -5.342 19.127 1.00 72.50 382 ASP A O 1
ATOM 2935 N N . ARG A 1 383 ? 0.485 -5.747 20.157 1.00 73.50 383 ARG A N 1
ATOM 2936 C CA . ARG A 1 383 ? -0.374 -5.386 19.017 1.00 73.50 383 ARG A CA 1
ATOM 2937 C C . ARG A 1 383 ? -0.189 -3.927 18.593 1.00 73.50 383 ARG A C 1
ATOM 2939 O O . ARG A 1 383 ? -0.230 -3.638 17.400 1.00 73.50 383 ARG A O 1
ATOM 2946 N N . ASP A 1 384 ? -0.033 -3.015 19.550 1.00 76.44 384 ASP A N 1
ATOM 2947 C CA . ASP A 1 384 ? 0.212 -1.601 19.250 1.00 76.44 384 ASP A CA 1
ATOM 2948 C C . ASP A 1 384 ? 1.634 -1.399 18.711 1.00 76.44 384 ASP A C 1
ATOM 2950 O O . ASP A 1 384 ? 1.835 -0.587 17.811 1.00 76.44 384 ASP A O 1
ATOM 2954 N N . GLY A 1 385 ? 2.593 -2.190 19.204 1.00 80.38 385 GLY A N 1
ATOM 2955 C CA . GLY A 1 385 ? 3.946 -2.272 18.661 1.00 80.38 385 GLY A CA 1
ATOM 2956 C C . GLY A 1 385 ? 3.977 -2.693 17.192 1.00 80.38 385 GLY A C 1
ATOM 2957 O O . GLY A 1 385 ? 4.606 -2.008 16.389 1.00 80.38 385 GLY A O 1
ATOM 2958 N N . ASP A 1 386 ? 3.259 -3.763 16.831 1.00 82.06 386 ASP A N 1
ATOM 2959 C CA . ASP A 1 386 ? 3.122 -4.230 15.440 1.00 82.06 386 ASP A CA 1
ATOM 2960 C C . ASP A 1 386 ? 2.577 -3.123 14.538 1.00 82.06 386 ASP A C 1
ATOM 2962 O O . ASP A 1 386 ? 3.166 -2.796 13.514 1.00 82.06 386 ASP A O 1
ATOM 2966 N N . PHE A 1 387 ? 1.477 -2.494 14.960 1.00 83.12 387 PHE A N 1
ATOM 2967 C CA . PHE A 1 387 ? 0.859 -1.411 14.204 1.00 83.12 387 PHE A CA 1
ATOM 2968 C C . PHE A 1 387 ? 1.816 -0.231 13.983 1.00 83.12 387 PHE A C 1
ATOM 2970 O O . PHE A 1 387 ? 1.894 0.301 12.876 1.00 83.12 387 PHE A O 1
ATOM 2977 N N . LEU A 1 388 ? 2.542 0.186 15.026 1.00 85.31 388 LEU A N 1
ATOM 2978 C CA . LEU A 1 388 ? 3.502 1.286 14.939 1.00 85.31 388 LEU A CA 1
ATOM 2979 C C . LEU A 1 388 ? 4.620 0.986 13.944 1.00 85.31 388 LEU A C 1
ATOM 2981 O O . LEU A 1 388 ? 5.002 1.882 13.192 1.00 85.31 388 LEU A O 1
ATOM 2985 N N . ILE A 1 389 ? 5.135 -0.244 13.936 1.00 86.25 389 ILE A N 1
ATOM 2986 C CA . ILE A 1 389 ? 6.185 -0.676 13.008 1.00 86.25 389 ILE A CA 1
ATOM 2987 C C . ILE A 1 389 ? 5.633 -0.687 11.584 1.00 86.25 389 ILE A C 1
ATOM 2989 O O . ILE A 1 389 ? 6.117 0.081 10.751 1.00 86.25 389 ILE A O 1
ATOM 2993 N N . ASP A 1 390 ? 4.569 -1.455 11.338 1.00 81.94 390 ASP A N 1
ATOM 2994 C CA . ASP A 1 390 ? 3.989 -1.653 10.007 1.00 81.94 390 ASP A CA 1
ATOM 2995 C C . ASP A 1 390 ? 3.602 -0.317 9.362 1.00 81.94 390 ASP A C 1
ATOM 2997 O O . ASP A 1 390 ? 3.977 -0.016 8.223 1.00 81.94 390 ASP A O 1
ATOM 3001 N N . ARG A 1 391 ? 2.877 0.529 10.108 1.00 83.12 391 ARG A N 1
ATOM 3002 C CA . ARG A 1 391 ? 2.379 1.801 9.580 1.00 83.12 391 ARG A CA 1
ATOM 3003 C C . ARG A 1 391 ? 3.502 2.802 9.343 1.00 83.12 391 ARG A C 1
ATOM 3005 O O . ARG A 1 391 ? 3.474 3.527 8.347 1.00 83.12 391 ARG A O 1
ATOM 3012 N N . SER A 1 392 ? 4.487 2.859 10.237 1.00 89.50 392 SER A N 1
ATOM 3013 C CA . SER A 1 392 ? 5.613 3.781 10.076 1.00 89.50 392 SER A CA 1
ATOM 3014 C C . SER A 1 392 ? 6.529 3.346 8.931 1.00 89.50 392 SER A C 1
ATOM 3016 O O . SER A 1 392 ? 6.979 4.188 8.162 1.00 89.50 392 SER A O 1
ATOM 3018 N N . GLU A 1 393 ? 6.779 2.049 8.750 1.00 83.31 393 GLU A N 1
ATOM 3019 C CA . GLU A 1 393 ? 7.563 1.555 7.613 1.00 83.31 393 GLU A CA 1
ATOM 3020 C C . GLU A 1 393 ? 6.886 1.822 6.264 1.00 83.31 393 GLU A C 1
ATOM 3022 O O . GLU A 1 393 ? 7.552 2.267 5.322 1.00 83.31 393 GLU A O 1
ATOM 3027 N N . GLU A 1 394 ? 5.567 1.615 6.178 1.00 78.75 394 GLU A N 1
ATOM 3028 C CA . GLU A 1 394 ? 4.773 1.945 4.990 1.00 78.75 394 GLU A CA 1
ATOM 3029 C C . GLU A 1 394 ? 4.928 3.432 4.631 1.00 78.75 394 GLU A C 1
ATOM 3031 O O . GLU A 1 394 ? 5.352 3.772 3.520 1.00 78.75 394 GLU A O 1
ATOM 3036 N N . LEU A 1 395 ? 4.688 4.321 5.601 1.00 80.94 395 LEU A N 1
ATOM 3037 C CA . LEU A 1 395 ? 4.811 5.766 5.407 1.00 80.94 395 LEU A CA 1
ATOM 3038 C C . LEU A 1 395 ? 6.252 6.202 5.113 1.00 80.94 395 LEU A C 1
ATOM 3040 O O . LEU A 1 395 ? 6.459 7.136 4.336 1.00 80.94 395 LEU A O 1
ATOM 3044 N N . ALA A 1 396 ? 7.258 5.526 5.674 1.00 84.00 396 ALA A N 1
ATOM 3045 C CA . ALA A 1 396 ? 8.657 5.784 5.355 1.00 84.00 396 ALA A CA 1
ATOM 3046 C C . ALA A 1 396 ? 8.977 5.462 3.890 1.00 84.00 396 ALA A C 1
ATOM 3048 O O . ALA A 1 396 ? 9.671 6.230 3.221 1.00 84.00 396 ALA A O 1
ATOM 3049 N N . GLY A 1 397 ? 8.468 4.336 3.380 1.00 77.31 397 GLY A N 1
ATOM 3050 C CA . GLY A 1 397 ? 8.616 3.950 1.978 1.00 77.31 397 GLY A CA 1
ATOM 3051 C C . GLY A 1 397 ? 7.957 4.954 1.035 1.00 77.31 397 GLY A C 1
ATOM 3052 O O . GLY A 1 397 ? 8.574 5.390 0.062 1.00 77.31 397 GLY A O 1
ATOM 3053 N N . GLU A 1 398 ? 6.738 5.375 1.356 1.00 76.31 398 GLU A N 1
ATOM 3054 C CA . GLU A 1 398 ? 6.007 6.398 0.610 1.00 76.31 398 GLU A CA 1
ATOM 3055 C C . GLU A 1 398 ? 6.711 7.762 0.597 1.00 76.31 398 GLU A C 1
ATOM 3057 O O . GLU A 1 398 ? 6.866 8.377 -0.463 1.00 76.31 398 GLU A O 1
ATOM 3062 N N . ALA A 1 399 ? 7.173 8.224 1.759 1.00 80.19 399 ALA A N 1
ATOM 3063 C CA . ALA A 1 399 ? 7.929 9.463 1.890 1.00 80.19 399 ALA A CA 1
ATOM 3064 C C . ALA A 1 399 ? 9.224 9.404 1.073 1.00 80.19 399 ALA A C 1
ATOM 3066 O O . ALA A 1 399 ? 9.503 10.308 0.281 1.00 80.19 399 ALA A O 1
ATOM 3067 N N . ALA A 1 400 ? 9.963 8.294 1.162 1.00 79.88 400 ALA A N 1
ATOM 3068 C CA . ALA A 1 400 ? 11.164 8.082 0.364 1.00 79.88 400 ALA A CA 1
ATOM 3069 C C . ALA A 1 400 ? 10.860 8.106 -1.140 1.00 79.88 400 ALA A C 1
ATOM 3071 O O . ALA A 1 400 ? 11.623 8.709 -1.889 1.00 79.88 400 ALA A O 1
ATOM 3072 N N . LEU A 1 401 ? 9.737 7.536 -1.604 1.00 73.19 401 LEU A N 1
ATOM 3073 C CA . LEU A 1 401 ? 9.304 7.599 -3.010 1.00 73.19 401 LEU A CA 1
ATOM 3074 C C . LEU A 1 401 ? 8.967 9.020 -3.485 1.00 73.19 401 LEU A C 1
ATOM 3076 O O . LEU A 1 401 ? 9.152 9.307 -4.668 1.00 73.19 401 LEU A O 1
ATOM 3080 N N . ARG A 1 402 ? 8.582 9.925 -2.585 1.00 76.25 402 ARG A N 1
ATOM 3081 C CA . ARG A 1 402 ? 8.308 11.342 -2.887 1.00 76.25 402 ARG A CA 1
ATOM 3082 C C . ARG A 1 402 ? 9.493 12.281 -2.624 1.00 76.25 402 ARG A C 1
ATOM 3084 O O . ARG A 1 402 ? 9.330 13.490 -2.686 1.00 76.25 402 ARG A O 1
ATOM 3091 N N . ASP A 1 403 ? 10.677 11.723 -2.361 1.00 81.56 403 ASP A N 1
ATOM 3092 C CA . ASP A 1 403 ? 11.900 12.459 -2.007 1.00 81.56 403 ASP A CA 1
ATOM 3093 C C . ASP A 1 403 ? 11.822 13.226 -0.666 1.00 81.56 403 ASP A C 1
ATOM 3095 O O . ASP A 1 403 ? 12.684 14.053 -0.358 1.00 81.56 403 ASP A O 1
ATOM 3099 N N . GLU A 1 404 ? 10.832 12.900 0.170 1.00 85.25 404 GLU A N 1
ATOM 3100 C CA . GLU A 1 404 ? 10.622 13.441 1.520 1.00 85.25 404 GLU A CA 1
ATOM 3101 C C . GLU A 1 404 ? 11.463 12.648 2.537 1.00 85.25 404 GLU A C 1
ATOM 3103 O O . GLU A 1 404 ? 10.960 11.973 3.436 1.00 85.25 404 GLU A O 1
ATOM 3108 N N . TYR A 1 405 ? 12.786 12.658 2.359 1.00 88.50 405 TYR A N 1
ATOM 3109 C CA . TYR A 1 405 ? 13.691 11.777 3.109 1.00 88.50 405 TYR A CA 1
ATOM 3110 C C . TYR A 1 405 ? 13.780 12.073 4.606 1.00 88.50 405 TYR A C 1
ATOM 3112 O O . TYR A 1 405 ? 14.082 11.164 5.379 1.00 88.50 405 TYR A O 1
ATOM 3120 N N . ASP A 1 406 ? 13.527 13.313 5.020 1.00 90.75 406 ASP A N 1
ATOM 3121 C CA . ASP A 1 406 ? 13.503 13.663 6.440 1.00 90.75 406 ASP A CA 1
ATOM 3122 C C . ASP A 1 406 ? 12.284 13.026 7.120 1.00 90.75 406 ASP A C 1
ATOM 3124 O O . ASP A 1 406 ? 12.432 12.351 8.134 1.00 90.75 406 ASP A O 1
ATOM 3128 N N . VAL A 1 407 ? 11.108 13.090 6.483 1.00 89.44 407 VAL A N 1
ATOM 3129 C CA . VAL A 1 407 ? 9.907 12.366 6.933 1.00 89.44 407 VAL A CA 1
ATOM 3130 C C . VAL A 1 407 ? 10.154 10.858 6.951 1.00 89.44 407 VAL A C 1
ATOM 3132 O O . VAL A 1 407 ? 9.798 10.182 7.914 1.00 89.44 407 VAL A O 1
ATOM 3135 N N . ALA A 1 408 ? 10.780 10.317 5.904 1.00 88.69 408 ALA A N 1
ATOM 3136 C CA . ALA A 1 408 ? 11.069 8.890 5.830 1.00 88.69 408 ALA A CA 1
ATOM 3137 C C . ALA A 1 408 ? 11.983 8.428 6.977 1.00 88.69 408 ALA A C 1
ATOM 3139 O O . ALA A 1 408 ? 11.762 7.375 7.577 1.00 88.69 408 ALA A O 1
ATOM 3140 N N . GLU A 1 409 ? 13.000 9.225 7.313 1.00 94.31 409 GLU A N 1
ATOM 3141 C CA . GLU A 1 409 ? 13.876 8.954 8.449 1.00 94.31 409 GLU A CA 1
ATOM 3142 C C . GLU A 1 409 ? 13.126 9.050 9.787 1.00 94.31 409 GLU A C 1
ATOM 3144 O O . GLU A 1 409 ? 13.337 8.203 10.659 1.00 94.31 409 GLU A O 1
ATOM 3149 N N . ASP A 1 410 ? 12.238 10.031 9.949 1.00 94.00 410 ASP A N 1
ATOM 3150 C CA . ASP A 1 410 ? 11.411 10.212 11.149 1.00 94.00 410 ASP A CA 1
ATOM 3151 C C . ASP A 1 410 ? 10.489 9.018 11.382 1.00 94.00 410 ASP A C 1
ATOM 3153 O O . ASP A 1 410 ? 10.451 8.475 12.486 1.00 94.00 410 ASP A O 1
ATOM 3157 N N . MET A 1 411 ? 9.838 8.536 10.328 1.00 92.94 411 MET A N 1
ATOM 3158 C CA . MET A 1 411 ? 8.991 7.349 10.393 1.00 92.94 411 MET A CA 1
ATOM 3159 C C . MET A 1 411 ? 9.782 6.096 10.789 1.00 92.94 411 MET A C 1
ATOM 3161 O O . MET A 1 411 ? 9.376 5.376 11.698 1.00 92.94 411 MET A O 1
ATOM 3165 N N . ILE A 1 412 ? 10.969 5.861 10.216 1.00 94.81 412 ILE A N 1
ATOM 3166 C CA . ILE A 1 412 ? 11.807 4.733 10.662 1.00 94.81 412 ILE A CA 1
ATOM 3167 C C . ILE A 1 412 ? 12.266 4.902 12.117 1.00 94.81 412 ILE A C 1
ATOM 3169 O O . ILE A 1 412 ? 12.417 3.911 12.832 1.00 94.81 412 ILE A O 1
ATOM 3173 N N . ARG A 1 413 ? 12.471 6.132 12.608 1.00 94.94 413 ARG A N 1
ATOM 3174 C CA . ARG A 1 413 ? 12.755 6.353 14.036 1.00 94.94 413 ARG A CA 1
ATOM 3175 C C . ARG A 1 413 ? 11.576 5.950 14.921 1.00 94.94 413 ARG A C 1
ATOM 3177 O O . ARG A 1 413 ? 11.823 5.355 15.966 1.00 94.94 413 ARG A O 1
ATOM 3184 N N . ILE A 1 414 ? 10.343 6.224 14.500 1.00 93.62 414 ILE A N 1
ATOM 3185 C CA . ILE A 1 414 ? 9.131 5.795 15.213 1.00 93.62 414 ILE A CA 1
ATOM 3186 C C . ILE A 1 414 ? 9.013 4.265 15.193 1.00 93.62 414 ILE A C 1
ATOM 3188 O O . ILE A 1 414 ? 8.851 3.659 16.252 1.00 93.62 414 ILE A O 1
ATOM 3192 N N . ALA A 1 415 ? 9.209 3.629 14.032 1.00 92.56 415 ALA A N 1
ATOM 3193 C CA . ALA A 1 415 ? 9.237 2.168 13.915 1.00 92.56 415 ALA A CA 1
ATOM 3194 C C . ALA A 1 415 ? 10.288 1.543 14.852 1.00 92.56 415 ALA A C 1
ATOM 3196 O O . ALA A 1 415 ? 10.007 0.582 15.563 1.00 92.56 415 ALA A O 1
ATOM 3197 N N . LEU A 1 416 ? 11.489 2.133 14.926 1.00 92.94 416 LEU A N 1
ATOM 3198 C CA . LEU A 1 416 ? 12.552 1.698 15.839 1.00 92.94 416 LEU A CA 1
ATOM 3199 C C . LEU A 1 416 ? 12.154 1.816 17.315 1.00 92.94 416 LEU A C 1
ATOM 3201 O O . LEU A 1 416 ? 12.598 0.995 18.117 1.00 92.94 416 LEU A O 1
ATOM 3205 N N . THR A 1 417 ? 11.363 2.822 17.694 1.00 91.62 417 THR A N 1
ATOM 3206 C CA . THR A 1 417 ? 10.822 2.930 19.057 1.00 91.62 417 THR A CA 1
ATOM 3207 C C . THR A 1 417 ? 9.897 1.753 19.354 1.00 91.62 417 THR A C 1
ATOM 3209 O O . THR A 1 417 ? 10.130 1.048 20.336 1.00 91.62 417 THR A O 1
ATOM 3212 N N . GLY A 1 418 ? 8.943 1.464 18.460 1.00 89.12 418 GLY A N 1
ATOM 3213 C CA . GLY A 1 418 ? 8.055 0.304 18.586 1.00 89.12 418 GLY A CA 1
ATOM 3214 C C . GLY A 1 418 ? 8.824 -1.021 18.641 1.00 89.12 418 GLY A C 1
ATOM 3215 O O . GLY A 1 418 ? 8.628 -1.823 19.552 1.00 89.12 418 GLY A O 1
ATOM 3216 N N . ALA A 1 419 ? 9.786 -1.224 17.739 1.00 90.38 419 ALA A N 1
ATOM 3217 C CA . ALA A 1 419 ? 10.583 -2.447 17.694 1.00 90.38 419 ALA A CA 1
ATOM 3218 C C . ALA A 1 419 ? 11.439 -2.655 18.951 1.00 90.38 419 ALA A C 1
ATOM 3220 O O . ALA A 1 419 ? 11.547 -3.772 19.444 1.00 90.38 419 ALA A O 1
ATOM 3221 N N . ARG A 1 420 ? 12.030 -1.598 19.519 1.00 90.69 420 ARG A N 1
ATOM 3222 C CA . ARG A 1 420 ? 12.802 -1.718 20.770 1.00 90.69 420 ARG A CA 1
ATOM 3223 C C . ARG A 1 420 ? 11.935 -2.073 21.971 1.00 90.69 420 ARG A C 1
ATOM 3225 O O . ARG A 1 420 ? 12.444 -2.679 22.908 1.00 90.69 420 ARG A O 1
ATOM 3232 N N . GLN A 1 421 ? 10.678 -1.644 21.964 1.00 86.81 421 GLN A N 1
ATOM 3233 C CA . GLN A 1 421 ? 9.772 -1.835 23.088 1.00 86.81 421 GLN A CA 1
ATOM 3234 C C . GLN A 1 421 ? 9.042 -3.181 23.030 1.00 86.81 421 GLN A C 1
ATOM 3236 O O . GLN A 1 421 ? 8.848 -3.794 24.077 1.00 86.81 421 GLN A O 1
ATOM 3241 N N . TYR A 1 422 ? 8.672 -3.646 21.832 1.00 86.06 422 TYR A N 1
ATOM 3242 C CA . TYR A 1 422 ? 7.774 -4.795 21.651 1.00 86.06 422 TYR A CA 1
ATOM 3243 C C . TYR A 1 422 ? 8.357 -5.935 20.808 1.00 86.06 422 TYR A C 1
ATOM 3245 O O . TYR A 1 422 ? 7.744 -6.996 20.709 1.00 86.06 422 TYR A O 1
ATOM 3253 N N . LYS A 1 423 ? 9.525 -5.748 20.181 1.00 85.50 423 LYS A N 1
ATOM 3254 C CA . LYS A 1 423 ? 10.162 -6.749 19.309 1.00 85.50 423 LYS A CA 1
ATOM 3255 C C . LYS A 1 423 ? 11.552 -7.143 19.798 1.00 85.50 423 LYS A C 1
ATOM 3257 O O . LYS A 1 423 ? 12.075 -6.643 20.792 1.00 85.50 423 LYS A O 1
ATOM 3262 N N . GLY A 1 424 ? 12.149 -8.098 19.088 1.00 81.56 424 GLY A N 1
ATOM 3263 C CA . GLY A 1 424 ? 13.506 -8.574 19.334 1.00 81.56 424 GLY A CA 1
ATOM 3264 C C . GLY A 1 424 ? 14.582 -7.740 18.632 1.00 81.56 424 GLY A C 1
ATOM 3265 O O . GLY A 1 424 ? 14.309 -6.884 17.788 1.00 81.56 424 GLY A O 1
ATOM 3266 N N . SER A 1 425 ? 15.847 -8.050 18.932 1.00 84.56 425 SER A N 1
ATOM 3267 C CA . SER A 1 425 ? 17.012 -7.372 18.345 1.00 84.56 425 SER A CA 1
ATOM 3268 C C . SER A 1 425 ? 17.095 -7.474 16.824 1.00 84.56 425 SER A C 1
ATOM 3270 O O . SER A 1 425 ? 17.760 -6.648 16.203 1.00 84.56 425 SER A O 1
ATOM 3272 N N . ASP A 1 426 ? 16.461 -8.480 16.225 1.00 84.69 426 ASP A N 1
ATOM 3273 C CA . ASP A 1 426 ? 16.520 -8.707 14.781 1.00 84.69 426 ASP A CA 1
ATOM 3274 C C . ASP A 1 426 ? 15.702 -7.668 14.008 1.00 84.69 426 ASP A C 1
ATOM 3276 O O . ASP A 1 426 ? 16.252 -7.046 13.100 1.00 84.69 426 ASP A O 1
ATOM 3280 N N . HIS A 1 427 ? 14.484 -7.347 14.461 1.00 84.25 427 HIS A N 1
ATOM 3281 C CA . HIS A 1 427 ? 13.690 -6.249 13.890 1.00 84.25 427 HIS A CA 1
ATOM 3282 C C . HIS A 1 427 ? 14.420 -4.907 14.019 1.00 84.25 427 HIS A C 1
ATOM 3284 O O . HIS A 1 427 ? 14.459 -4.102 13.092 1.00 84.25 427 HIS A O 1
ATOM 3290 N N . VAL A 1 428 ? 15.064 -4.660 15.168 1.00 91.44 428 VAL A N 1
ATOM 3291 C CA . VAL A 1 428 ? 15.841 -3.427 15.373 1.00 91.44 428 VAL A CA 1
ATOM 3292 C C . VAL A 1 428 ? 17.001 -3.337 14.377 1.00 91.44 428 VAL A C 1
ATOM 3294 O O . VAL A 1 428 ? 17.235 -2.270 13.810 1.00 91.44 428 VAL A O 1
ATOM 3297 N N . ARG A 1 429 ? 17.720 -4.442 14.129 1.00 88.88 429 ARG A N 1
ATOM 3298 C CA . ARG A 1 429 ? 18.822 -4.484 13.151 1.00 88.88 429 ARG A CA 1
ATOM 3299 C C . ARG A 1 429 ? 18.336 -4.232 11.727 1.00 88.88 429 ARG A C 1
ATOM 3301 O O . ARG A 1 429 ? 19.024 -3.525 10.986 1.00 88.88 429 ARG A O 1
ATOM 3308 N N . GLU A 1 430 ? 17.193 -4.797 11.354 1.00 85.75 430 GLU A N 1
ATOM 3309 C CA . GLU A 1 430 ? 16.583 -4.592 10.041 1.00 85.75 430 GLU A CA 1
ATOM 3310 C C . GLU A 1 430 ? 16.161 -3.136 9.842 1.00 85.75 430 GLU A C 1
ATOM 3312 O O . GLU A 1 430 ? 16.583 -2.497 8.879 1.00 85.75 430 GLU A O 1
ATOM 3317 N N . LEU A 1 431 ? 15.436 -2.561 10.798 1.00 90.25 431 LEU A N 1
ATOM 3318 C CA . LEU A 1 431 ? 15.042 -1.154 10.760 1.00 90.25 431 LEU A CA 1
ATOM 3319 C C . LEU A 1 431 ? 16.252 -0.208 10.757 1.00 90.25 431 LEU A C 1
ATOM 3321 O O . LEU A 1 431 ? 16.259 0.812 10.065 1.00 90.25 431 LEU A O 1
ATOM 3325 N N . ASP A 1 432 ? 17.327 -0.546 11.474 1.00 92.81 432 ASP A N 1
ATOM 3326 C CA . ASP A 1 432 ? 18.582 0.204 11.408 1.00 92.81 432 ASP A CA 1
ATOM 3327 C C . ASP A 1 432 ? 19.248 0.105 10.030 1.00 92.81 432 ASP A C 1
ATOM 3329 O O . ASP A 1 432 ? 19.831 1.087 9.556 1.00 92.81 432 ASP A O 1
ATOM 3333 N N . GLN A 1 433 ? 19.166 -1.054 9.373 1.00 87.44 433 GLN A N 1
ATOM 3334 C CA . GLN A 1 433 ? 19.597 -1.214 7.986 1.00 87.44 433 GLN A CA 1
ATOM 3335 C C . GLN A 1 433 ? 18.737 -0.366 7.050 1.00 87.44 433 GLN A C 1
ATOM 3337 O O . GLN A 1 433 ? 19.285 0.395 6.249 1.00 87.44 433 GLN A O 1
ATOM 3342 N N . ARG A 1 434 ? 17.415 -0.393 7.220 1.00 87.00 434 ARG A N 1
ATOM 3343 C CA . ARG A 1 434 ? 16.482 0.414 6.435 1.00 87.00 434 ARG A CA 1
ATOM 3344 C C . ARG A 1 434 ? 16.751 1.910 6.577 1.00 87.00 434 ARG A C 1
ATOM 3346 O O . ARG A 1 434 ? 16.793 2.641 5.588 1.00 87.00 434 ARG A O 1
ATOM 3353 N N . ARG A 1 435 ? 17.039 2.370 7.795 1.00 93.38 435 ARG A N 1
ATOM 3354 C CA . ARG A 1 435 ? 17.427 3.759 8.069 1.00 93.38 435 ARG A CA 1
ATOM 3355 C C . ARG A 1 435 ? 18.715 4.160 7.348 1.00 93.38 435 ARG A C 1
ATOM 3357 O O . ARG A 1 435 ? 18.812 5.284 6.855 1.00 93.38 435 ARG A O 1
ATOM 3364 N N . ARG A 1 436 ? 19.718 3.273 7.286 1.00 90.44 436 ARG A N 1
ATOM 3365 C CA . ARG A 1 436 ? 20.964 3.530 6.538 1.00 90.44 436 ARG A CA 1
ATOM 3366 C C . ARG A 1 436 ? 20.690 3.701 5.046 1.00 90.44 436 ARG A C 1
ATOM 3368 O O . ARG A 1 436 ? 21.215 4.639 4.456 1.00 90.44 436 ARG A O 1
ATOM 3375 N N . GLU A 1 437 ? 19.830 2.864 4.473 1.00 85.50 437 GLU A N 1
ATOM 3376 C CA . GLU A 1 437 ? 19.433 2.956 3.061 1.00 85.50 437 GLU A CA 1
ATOM 3377 C C . GLU A 1 437 ? 18.715 4.274 2.742 1.00 85.50 437 GLU A C 1
ATOM 3379 O O . GLU A 1 437 ? 19.022 4.911 1.736 1.00 85.50 437 GLU A O 1
ATOM 3384 N N . ILE A 1 438 ? 17.804 4.729 3.610 1.00 88.25 438 ILE A N 1
ATOM 3385 C CA . ILE A 1 438 ? 17.122 6.027 3.454 1.00 88.25 438 ILE A CA 1
ATOM 3386 C C . ILE A 1 438 ? 18.127 7.184 3.503 1.00 88.25 438 ILE A C 1
ATOM 3388 O O . ILE A 1 438 ? 18.070 8.097 2.679 1.00 88.25 438 ILE A O 1
ATOM 3392 N N . ARG A 1 439 ? 19.091 7.146 4.431 1.00 92.81 439 ARG A N 1
ATOM 3393 C CA . ARG A 1 439 ? 20.138 8.178 4.531 1.00 92.81 439 ARG A CA 1
ATOM 3394 C C . ARG A 1 439 ? 21.052 8.204 3.310 1.00 92.81 439 ARG A C 1
ATOM 3396 O O . ARG A 1 439 ? 21.427 9.288 2.864 1.00 92.81 439 ARG A O 1
ATOM 3403 N N . GLU A 1 440 ? 21.405 7.036 2.778 1.00 89.56 440 GLU A N 1
ATOM 3404 C CA . GLU A 1 440 ? 22.160 6.922 1.529 1.00 89.56 440 GLU A CA 1
ATOM 3405 C C . GLU A 1 440 ? 21.381 7.560 0.374 1.00 89.56 440 GLU A C 1
ATOM 3407 O O . GLU A 1 440 ? 21.914 8.434 -0.311 1.00 89.56 440 GLU A O 1
ATOM 3412 N N . GLN A 1 441 ? 20.100 7.210 0.217 1.00 86.31 441 GLN A N 1
ATOM 3413 C CA . GLN A 1 441 ? 19.227 7.789 -0.807 1.00 86.31 441 GLN A CA 1
ATOM 3414 C C . GLN A 1 441 ? 19.106 9.310 -0.680 1.00 86.31 441 GLN A C 1
ATOM 3416 O O . GLN A 1 441 ? 19.249 10.004 -1.685 1.00 86.31 441 GLN A O 1
ATOM 3421 N N . ARG A 1 442 ? 18.951 9.845 0.540 1.00 93.69 442 ARG A N 1
ATOM 3422 C CA . ARG A 1 442 ? 18.967 11.297 0.791 1.00 93.69 442 ARG A CA 1
ATOM 3423 C C . ARG A 1 442 ? 20.265 11.941 0.309 1.00 93.69 442 ARG A C 1
ATOM 3425 O O . ARG A 1 442 ? 20.242 12.985 -0.341 1.00 93.69 442 ARG A O 1
ATOM 3432 N N . GLY A 1 443 ? 21.406 11.324 0.618 1.00 94.88 443 GLY A N 1
ATOM 3433 C CA . GLY A 1 443 ? 22.715 11.799 0.170 1.00 94.88 443 GLY A CA 1
ATOM 3434 C C . GLY A 1 443 ? 22.835 11.827 -1.355 1.00 94.88 443 GLY A C 1
ATOM 3435 O O . GLY A 1 443 ? 23.311 12.813 -1.920 1.00 94.88 443 GLY A O 1
ATOM 3436 N N . VAL A 1 444 ? 22.359 10.778 -2.031 1.00 92.50 444 VAL A N 1
ATOM 3437 C CA . VAL A 1 444 ? 22.329 10.706 -3.499 1.00 92.50 444 VAL A CA 1
ATOM 3438 C C . VAL A 1 444 ? 21.382 11.754 -4.080 1.00 92.50 444 VAL A C 1
ATOM 3440 O O . VAL A 1 444 ? 21.778 12.469 -4.994 1.00 92.50 444 VAL A O 1
ATOM 3443 N N . PHE A 1 445 ? 20.182 11.914 -3.526 1.00 93.69 445 PHE A N 1
ATOM 3444 C CA . PHE A 1 445 ? 19.203 12.906 -3.970 1.00 93.69 445 PHE A CA 1
ATOM 3445 C C . PHE A 1 445 ? 19.728 14.341 -3.884 1.00 93.69 445 PHE A C 1
ATOM 3447 O O . PHE A 1 445 ? 19.587 15.119 -4.826 1.00 93.69 445 PHE A O 1
ATOM 3454 N N . ASN A 1 446 ? 20.397 14.691 -2.783 1.00 94.81 446 ASN A N 1
ATOM 3455 C CA . ASN A 1 446 ? 21.004 16.013 -2.630 1.00 94.81 446 ASN A CA 1
ATOM 3456 C C . ASN A 1 446 ? 22.068 16.275 -3.701 1.00 94.81 446 ASN A C 1
ATOM 3458 O O . ASN A 1 446 ? 22.150 17.375 -4.243 1.00 94.81 446 ASN A O 1
ATOM 3462 N N . ARG A 1 447 ? 22.849 15.250 -4.056 1.00 96.81 447 ARG A N 1
ATOM 3463 C CA . ARG A 1 447 ? 23.796 15.339 -5.170 1.00 96.81 447 ARG A CA 1
ATOM 3464 C C . ARG A 1 447 ? 23.083 15.429 -6.516 1.00 96.81 447 ARG A C 1
ATOM 3466 O O . ARG A 1 447 ? 23.526 16.193 -7.356 1.00 96.81 447 ARG A O 1
ATOM 3473 N N . VAL A 1 448 ? 21.975 14.712 -6.717 1.00 94.31 448 VAL A N 1
ATOM 3474 C CA . VAL A 1 448 ? 21.160 14.799 -7.943 1.00 94.31 448 VAL A CA 1
ATOM 3475 C C . VAL A 1 448 ? 20.631 16.215 -8.141 1.00 94.31 448 VAL A C 1
ATOM 3477 O O . VAL A 1 448 ? 20.744 16.737 -9.244 1.00 94.31 448 VAL A O 1
ATOM 3480 N N . LYS A 1 449 ? 20.139 16.868 -7.080 1.00 93.50 449 LYS A N 1
ATOM 3481 C CA . LYS A 1 449 ? 19.744 18.285 -7.124 1.00 93.50 449 LYS A CA 1
ATOM 3482 C C . LYS A 1 449 ? 20.888 19.172 -7.615 1.00 93.50 449 LYS A C 1
ATOM 3484 O O . LYS A 1 449 ? 20.710 19.904 -8.581 1.00 93.50 449 LYS A O 1
ATOM 3489 N N . GLN A 1 450 ? 22.071 19.038 -7.013 1.00 94.75 450 GLN A N 1
ATOM 3490 C CA . GLN A 1 450 ? 23.261 19.797 -7.418 1.00 94.75 450 GLN A CA 1
ATOM 3491 C C . GLN A 1 450 ? 23.668 19.511 -8.872 1.00 94.75 450 GLN A C 1
ATOM 3493 O O . GLN A 1 450 ? 23.987 20.431 -9.617 1.00 94.75 450 GLN A O 1
ATOM 3498 N N . THR A 1 451 ? 23.636 18.245 -9.295 1.00 95.50 451 THR A N 1
ATOM 3499 C CA . THR A 1 451 ? 23.964 17.834 -10.666 1.00 95.50 451 THR A CA 1
ATOM 3500 C C . THR A 1 451 ? 22.973 18.400 -11.681 1.00 95.50 451 THR A C 1
ATOM 3502 O O . THR A 1 451 ? 23.391 18.875 -12.733 1.00 95.50 451 THR A O 1
ATOM 3505 N N . LEU A 1 452 ? 21.674 18.383 -11.374 1.00 91.00 452 LEU A N 1
ATOM 3506 C CA . LEU A 1 452 ? 20.647 18.974 -12.228 1.00 91.00 452 LEU A CA 1
ATOM 3507 C C . LEU A 1 452 ? 20.821 20.490 -12.332 1.00 91.00 452 LEU A C 1
ATOM 3509 O O . LEU A 1 452 ? 20.780 21.018 -13.437 1.00 91.00 452 LEU A O 1
ATOM 3513 N N . GLU A 1 453 ? 21.078 21.178 -11.217 1.00 92.62 453 GLU A N 1
ATOM 3514 C CA . GLU A 1 453 ? 21.371 22.616 -11.209 1.00 92.62 453 GLU A CA 1
ATOM 3515 C C . GLU A 1 453 ? 22.591 22.950 -12.077 1.00 92.62 453 GLU A C 1
ATOM 3517 O O . GLU A 1 453 ? 22.517 23.839 -12.921 1.00 92.62 453 GLU A O 1
ATOM 3522 N N . GLN A 1 454 ? 23.691 22.207 -11.949 1.00 91.69 454 GLN A N 1
ATOM 3523 C CA . GLN A 1 454 ? 24.885 22.401 -12.782 1.00 91.69 454 GLN A CA 1
ATOM 3524 C C . GLN A 1 454 ? 24.608 22.147 -14.268 1.00 91.69 454 GLN A C 1
ATOM 3526 O O . GLN A 1 454 ? 25.006 22.945 -15.114 1.00 91.69 454 GLN A O 1
ATOM 3531 N N . ALA A 1 455 ? 23.854 21.093 -14.594 1.00 92.06 455 ALA A N 1
ATOM 3532 C CA . ALA A 1 455 ? 23.485 20.774 -15.972 1.00 92.06 455 ALA A CA 1
ATOM 3533 C C . ALA A 1 455 ? 22.622 21.862 -16.633 1.00 92.06 455 ALA A C 1
ATOM 3535 O O . ALA A 1 455 ? 22.589 21.944 -17.861 1.00 92.06 455 ALA A O 1
ATOM 3536 N N . THR A 1 456 ? 21.949 22.719 -15.854 1.00 90.88 456 THR A N 1
ATOM 3537 C CA . THR A 1 456 ? 21.258 23.889 -16.415 1.00 90.88 456 THR A CA 1
ATOM 3538 C C . THR A 1 456 ? 22.197 25.002 -16.880 1.00 90.88 456 THR A C 1
ATOM 3540 O O . THR A 1 456 ? 21.823 25.789 -17.748 1.00 90.88 456 THR A O 1
ATOM 3543 N N . VAL A 1 457 ? 23.407 25.067 -16.319 1.00 92.88 457 VAL A N 1
ATOM 3544 C CA . VAL A 1 457 ? 24.422 26.074 -16.654 1.00 92.88 457 VAL A CA 1
ATOM 3545 C C . VAL A 1 457 ? 25.327 25.557 -17.769 1.00 92.88 457 VAL A C 1
ATOM 3547 O O . VAL A 1 457 ? 25.483 26.219 -18.793 1.00 92.88 457 VAL A O 1
ATOM 3550 N N . ASP A 1 458 ? 25.879 24.358 -17.584 1.00 92.12 458 ASP A N 1
ATOM 3551 C CA . ASP A 1 458 ? 26.945 23.813 -18.434 1.00 92.12 458 ASP A CA 1
ATOM 3552 C C . ASP A 1 458 ? 26.422 22.854 -19.522 1.00 92.12 458 ASP A C 1
ATOM 3554 O O . ASP A 1 458 ? 27.162 22.448 -20.419 1.00 92.12 458 ASP A O 1
ATOM 3558 N N . GLY A 1 459 ? 25.133 22.504 -19.465 1.00 92.62 459 GLY A N 1
ATOM 3559 C CA . GLY A 1 459 ? 24.532 21.429 -20.251 1.00 92.62 459 GLY A CA 1
ATOM 3560 C C . GLY A 1 459 ? 24.747 20.043 -19.617 1.00 92.62 459 GLY A C 1
ATOM 3561 O O . GLY A 1 459 ? 25.674 19.841 -18.831 1.00 92.62 459 GLY A O 1
ATOM 3562 N N . PRO A 1 460 ? 23.889 19.053 -19.924 1.00 94.44 460 PRO A N 1
ATOM 3563 C CA . PRO A 1 460 ? 24.026 17.710 -19.370 1.00 94.44 460 PRO A CA 1
ATOM 3564 C C . PRO A 1 460 ? 25.182 16.938 -20.031 1.00 94.44 460 PRO A C 1
ATOM 3566 O O . PRO A 1 460 ? 25.221 16.797 -21.253 1.00 94.44 460 PRO A O 1
ATOM 3569 N N . THR A 1 461 ? 26.078 16.363 -19.226 1.00 96.94 461 THR A N 1
ATOM 3570 C CA . THR A 1 461 ? 27.115 15.419 -19.678 1.00 96.94 461 THR A CA 1
ATOM 3571 C C . THR A 1 461 ? 26.625 13.970 -19.598 1.00 96.94 461 THR A C 1
ATOM 3573 O O . THR A 1 461 ? 25.614 13.670 -18.959 1.00 96.94 461 THR A O 1
ATOM 3576 N N . ALA A 1 462 ? 27.351 13.035 -20.215 1.00 97.12 462 ALA A N 1
ATOM 3577 C CA . ALA A 1 462 ? 27.023 11.610 -20.126 1.00 97.12 462 ALA A CA 1
ATOM 3578 C C . ALA A 1 462 ? 27.092 11.088 -18.674 1.00 97.12 462 ALA A C 1
ATOM 3580 O O . ALA A 1 462 ? 26.276 10.264 -18.259 1.00 97.12 462 ALA A O 1
ATOM 3581 N N . GLU A 1 463 ? 28.026 11.601 -17.868 1.00 97.06 463 GLU A N 1
ATOM 3582 C CA . GLU A 1 463 ? 28.156 11.276 -16.445 1.00 97.06 463 GLU A CA 1
ATOM 3583 C C . GLU A 1 463 ? 27.002 11.854 -15.625 1.00 97.06 463 GLU A C 1
ATOM 3585 O O . GLU A 1 463 ? 26.472 11.167 -14.749 1.00 97.06 463 GLU A O 1
ATOM 3590 N N . SER A 1 464 ? 26.583 13.095 -15.908 1.00 96.69 464 SER A N 1
ATOM 3591 C CA . SER A 1 464 ? 25.446 13.697 -15.209 1.00 96.69 464 SER A CA 1
ATOM 3592 C C . SER A 1 464 ? 24.149 12.958 -15.539 1.00 96.69 464 SER A C 1
ATOM 3594 O O . SER A 1 464 ? 23.357 12.680 -14.640 1.00 96.69 464 SER A O 1
ATOM 3596 N N . GLN A 1 465 ? 23.946 12.585 -16.808 1.00 96.88 465 GLN A N 1
ATOM 3597 C CA . GLN A 1 465 ? 22.777 11.812 -17.230 1.00 96.88 465 GLN A CA 1
ATOM 3598 C C . GLN A 1 465 ? 22.779 10.401 -16.643 1.00 96.88 465 GLN A C 1
ATOM 3600 O O . GLN A 1 465 ? 21.750 9.960 -16.133 1.00 96.88 465 GLN A O 1
ATOM 3605 N N . GLU A 1 466 ? 23.927 9.717 -16.614 1.00 98.19 466 GLU A N 1
ATOM 3606 C CA . GLU A 1 466 ? 24.035 8.425 -15.936 1.00 98.19 466 GLU A CA 1
ATOM 3607 C C . GLU A 1 466 ? 23.686 8.550 -14.448 1.00 98.19 466 GLU A C 1
ATOM 3609 O O . GLU A 1 466 ? 22.893 7.764 -13.932 1.00 98.19 466 GLU A O 1
ATOM 3614 N N . PHE A 1 467 ? 24.255 9.534 -13.748 1.00 97.69 467 PHE A N 1
ATOM 3615 C CA . PHE A 1 467 ? 24.052 9.694 -12.311 1.00 97.69 467 PHE A CA 1
ATOM 3616 C C . PHE A 1 467 ? 22.579 9.948 -11.960 1.00 97.69 467 PHE A C 1
ATOM 3618 O O . PHE A 1 467 ? 22.023 9.267 -11.094 1.00 97.69 467 PHE A O 1
ATOM 3625 N N . VAL A 1 468 ? 21.926 10.871 -12.671 1.00 95.56 468 VAL A N 1
ATOM 3626 C CA . VAL A 1 468 ? 20.502 11.185 -12.473 1.00 95.56 468 VAL A CA 1
ATOM 3627 C C . VAL A 1 468 ? 19.612 10.025 -12.936 1.00 95.56 468 VAL A C 1
ATOM 3629 O O . VAL A 1 468 ? 18.674 9.643 -12.237 1.00 95.56 468 VAL A O 1
ATOM 3632 N N . GLY A 1 469 ? 19.927 9.393 -14.068 1.00 96.00 469 GLY A N 1
ATOM 3633 C CA . GLY A 1 469 ? 19.182 8.239 -14.571 1.00 96.00 469 GLY A CA 1
ATOM 3634 C C . GLY A 1 469 ? 19.224 7.051 -13.611 1.00 96.00 469 GLY A C 1
ATOM 3635 O O . GLY A 1 469 ? 18.199 6.413 -13.367 1.00 96.00 469 GLY A O 1
ATOM 3636 N N . ARG A 1 470 ? 20.380 6.790 -12.986 1.00 96.88 470 ARG A N 1
ATOM 3637 C CA . ARG A 1 470 ? 20.539 5.749 -11.959 1.00 96.88 470 ARG A CA 1
ATOM 3638 C C . ARG A 1 470 ? 19.754 6.064 -10.696 1.00 96.88 470 ARG A C 1
ATOM 3640 O O . ARG A 1 470 ? 19.257 5.139 -10.060 1.00 96.88 470 ARG A O 1
ATOM 3647 N N . TYR A 1 471 ? 19.616 7.333 -10.324 1.00 90.69 471 TYR A N 1
ATOM 3648 C CA . TYR A 1 471 ? 18.748 7.713 -9.215 1.00 90.69 471 TYR A CA 1
ATOM 3649 C C . TYR A 1 471 ? 17.300 7.281 -9.475 1.00 90.69 471 TYR A C 1
ATOM 3651 O O . TYR A 1 471 ? 16.758 6.461 -8.731 1.00 90.69 471 TYR A O 1
ATOM 3659 N N . TYR A 1 472 ? 16.711 7.723 -10.585 1.00 84.75 472 TYR A N 1
ATOM 3660 C CA . TYR A 1 472 ? 15.329 7.378 -10.918 1.00 84.75 472 TYR A CA 1
ATOM 3661 C C . TYR A 1 472 ? 15.133 5.878 -11.174 1.00 84.75 472 TYR A C 1
ATOM 3663 O O . TYR A 1 472 ? 14.243 5.257 -10.596 1.00 84.75 472 TYR A O 1
ATOM 3671 N N . ALA A 1 473 ? 15.988 5.245 -11.975 1.00 85.50 473 ALA A N 1
ATOM 3672 C CA . ALA A 1 473 ? 15.824 3.832 -12.303 1.00 85.50 473 ALA A CA 1
ATOM 3673 C C . ALA A 1 473 ? 16.232 2.905 -11.146 1.00 85.50 473 ALA A C 1
ATOM 3675 O O . ALA A 1 473 ? 15.464 2.033 -10.744 1.00 85.50 473 ALA A O 1
ATOM 3676 N N . PHE A 1 474 ? 17.437 3.070 -10.591 1.00 90.50 474 PHE A N 1
ATOM 3677 C CA . PHE A 1 474 ? 18.012 2.069 -9.686 1.00 90.50 474 PHE A CA 1
ATOM 3678 C C . PHE A 1 474 ? 17.609 2.327 -8.233 1.00 90.50 474 PHE A C 1
ATOM 3680 O O . PHE A 1 474 ? 17.340 1.374 -7.511 1.00 90.50 474 PHE A O 1
ATOM 3687 N N . TYR A 1 475 ? 17.494 3.580 -7.783 1.00 81.50 475 TYR A N 1
ATOM 3688 C CA . TYR A 1 475 ? 17.036 3.857 -6.414 1.00 81.50 475 TYR A CA 1
ATOM 3689 C C . TYR A 1 475 ? 15.516 3.931 -6.297 1.00 81.50 475 TYR A C 1
ATOM 3691 O O . TYR A 1 475 ? 14.971 3.391 -5.338 1.00 81.50 475 TYR A O 1
ATOM 3699 N N . LYS A 1 476 ? 14.830 4.546 -7.267 1.00 77.38 476 LYS A N 1
ATOM 3700 C CA . LYS A 1 476 ? 13.379 4.796 -7.187 1.00 77.38 476 LYS A CA 1
ATOM 3701 C C . LYS A 1 476 ? 12.524 3.768 -7.929 1.00 77.38 476 LYS A C 1
ATOM 3703 O O . LYS A 1 476 ? 11.332 3.679 -7.661 1.00 77.38 476 LYS A O 1
ATOM 3708 N N . GLY A 1 477 ? 13.106 3.001 -8.854 1.00 80.19 477 GLY A N 1
ATOM 3709 C CA . GLY A 1 477 ? 12.353 2.078 -9.712 1.00 80.19 477 GLY A CA 1
ATOM 3710 C C . GLY A 1 477 ? 11.482 2.786 -10.759 1.00 80.19 477 GLY A C 1
ATOM 3711 O O . GLY A 1 477 ? 10.637 2.149 -11.383 1.00 80.19 477 GLY A O 1
ATOM 3712 N N . GLN A 1 478 ? 11.680 4.091 -10.963 1.00 81.25 478 GLN A N 1
ATOM 3713 C CA . GLN A 1 478 ? 10.940 4.943 -11.894 1.00 81.25 478 GLN A CA 1
ATOM 3714 C C . GLN A 1 478 ? 11.603 4.893 -13.275 1.00 81.25 478 GLN A C 1
ATOM 3716 O O . GLN A 1 478 ? 12.307 5.814 -13.697 1.00 81.25 478 GLN A O 1
ATOM 3721 N N . TRP A 1 479 ? 11.409 3.769 -13.966 1.00 83.25 479 TRP A N 1
ATOM 3722 C CA . TRP A 1 479 ? 12.042 3.498 -15.259 1.00 83.25 479 TRP A CA 1
ATOM 3723 C C . TRP A 1 479 ? 11.672 4.522 -16.332 1.00 83.25 479 TRP A C 1
ATOM 3725 O O . TRP A 1 479 ? 12.548 4.904 -17.096 1.00 83.25 479 TRP A O 1
ATOM 3735 N N . ASP A 1 480 ? 10.452 5.058 -16.330 1.00 81.75 480 ASP A N 1
ATOM 3736 C CA . ASP A 1 480 ? 10.027 6.062 -17.318 1.00 81.75 480 ASP A CA 1
ATOM 3737 C C . ASP A 1 480 ? 10.842 7.362 -17.237 1.00 81.75 480 ASP A C 1
ATOM 3739 O O . ASP A 1 480 ? 11.110 7.998 -18.254 1.00 81.75 480 ASP A O 1
ATOM 3743 N N . GLN A 1 481 ? 11.286 7.741 -16.033 1.00 82.06 481 GLN A N 1
ATOM 3744 C CA . GLN A 1 481 ? 12.132 8.920 -15.822 1.00 82.06 481 GLN A CA 1
ATOM 3745 C C . GLN A 1 481 ? 13.619 8.597 -15.994 1.00 82.06 481 GLN A C 1
ATOM 3747 O O . GLN A 1 481 ? 14.376 9.396 -16.542 1.00 82.06 481 GLN A O 1
ATOM 3752 N N . GLY A 1 482 ? 14.056 7.423 -15.528 1.00 89.06 482 GLY A N 1
ATOM 3753 C CA . GLY A 1 482 ? 15.465 7.040 -15.563 1.00 89.06 482 GLY A CA 1
ATOM 3754 C C . GLY A 1 482 ? 15.948 6.581 -16.938 1.00 89.06 482 GLY A C 1
ATOM 3755 O O . GLY A 1 482 ? 17.035 6.962 -17.363 1.00 89.06 482 GLY A O 1
ATOM 3756 N N . LEU A 1 483 ? 15.152 5.785 -17.653 1.00 92.38 483 LEU A N 1
ATOM 3757 C CA . LEU A 1 483 ? 15.558 5.121 -18.893 1.00 92.38 483 LEU A CA 1
ATOM 3758 C C . LEU A 1 483 ? 15.999 6.095 -20.001 1.00 92.38 483 LEU A C 1
ATOM 3760 O O . LEU A 1 483 ? 17.047 5.837 -20.601 1.00 92.38 483 LEU A O 1
ATOM 3764 N N . PRO A 1 484 ? 15.304 7.225 -20.258 1.00 95.00 484 PRO A N 1
ATOM 3765 C CA . PRO A 1 484 ? 15.754 8.198 -21.252 1.00 95.00 484 PRO A CA 1
ATOM 3766 C C . PRO A 1 484 ? 17.141 8.773 -20.943 1.00 95.00 484 PRO A C 1
ATOM 3768 O O . PRO A 1 484 ? 17.946 8.921 -21.856 1.00 95.00 484 PRO A O 1
ATOM 3771 N N . LEU A 1 485 ? 17.440 9.031 -19.666 1.00 96.88 485 LEU A N 1
ATOM 3772 C CA . LEU A 1 485 ? 18.738 9.547 -19.218 1.00 96.88 485 LEU A CA 1
ATOM 3773 C C . LEU A 1 485 ? 19.829 8.475 -19.315 1.00 96.88 485 LEU A C 1
ATOM 3775 O O . LEU A 1 485 ? 20.946 8.736 -19.756 1.00 96.88 485 LEU A O 1
ATOM 3779 N N . LEU A 1 486 ? 19.497 7.233 -18.954 1.00 98.25 486 LEU A N 1
ATOM 3780 C CA . LEU A 1 486 ? 20.430 6.112 -19.051 1.00 98.25 486 LEU A CA 1
ATOM 3781 C C . LEU A 1 486 ? 20.814 5.787 -20.501 1.00 98.25 486 LEU A C 1
ATOM 3783 O O . LEU A 1 486 ? 21.906 5.277 -20.729 1.00 98.25 486 LEU A O 1
ATOM 3787 N N . CYS A 1 487 ? 19.982 6.129 -21.489 1.00 98.25 487 CYS A N 1
ATOM 3788 C CA . CYS A 1 487 ? 20.326 5.987 -22.909 1.00 98.25 487 CYS A CA 1
ATOM 3789 C C . CYS A 1 487 ? 21.490 6.882 -23.363 1.00 98.25 487 CYS A C 1
ATOM 3791 O O . CYS A 1 487 ? 22.048 6.637 -24.436 1.00 98.25 487 CYS A O 1
ATOM 3793 N N . GLU A 1 488 ? 21.872 7.875 -22.561 1.00 97.44 488 GLU A N 1
ATOM 3794 C CA . GLU A 1 488 ? 23.042 8.731 -22.777 1.00 97.44 488 GLU A CA 1
ATOM 3795 C C . GLU A 1 488 ? 24.109 8.533 -21.688 1.00 97.44 488 GLU A C 1
ATOM 3797 O O . GLU A 1 488 ? 25.013 9.354 -21.541 1.00 97.44 488 GLU A O 1
ATOM 3802 N N . ALA A 1 489 ? 24.029 7.440 -20.920 1.00 97.81 489 ALA A N 1
ATOM 3803 C CA . ALA A 1 489 ? 24.978 7.151 -19.853 1.00 97.81 489 ALA A CA 1
ATOM 3804 C C . ALA A 1 489 ? 26.423 7.048 -20.367 1.00 97.81 489 ALA A C 1
ATOM 3806 O O . ALA A 1 489 ? 26.673 6.548 -21.469 1.00 97.81 489 ALA A O 1
ATOM 3807 N N . ALA A 1 490 ? 27.391 7.456 -19.545 1.00 97.88 490 ALA A N 1
ATOM 3808 C CA . ALA A 1 490 ? 28.814 7.310 -19.851 1.00 97.88 490 ALA A CA 1
ATOM 3809 C C . ALA A 1 490 ? 29.214 5.826 -19.962 1.00 97.88 490 ALA A C 1
ATOM 3811 O O . ALA A 1 490 ? 29.880 5.415 -20.920 1.00 97.88 490 ALA A O 1
ATOM 3812 N N . SER A 1 491 ? 28.738 4.996 -19.031 1.00 98.06 491 SER A N 1
ATOM 3813 C CA . SER A 1 491 ? 28.917 3.546 -19.032 1.00 98.06 491 SER A CA 1
ATOM 3814 C C . SER A 1 491 ? 28.247 2.896 -20.241 1.00 98.06 491 SER A C 1
ATOM 3816 O O . SER A 1 491 ? 27.025 2.923 -20.381 1.00 98.06 491 SER A O 1
ATOM 3818 N N . ALA A 1 492 ? 29.047 2.242 -21.089 1.00 97.81 492 ALA A N 1
ATOM 3819 C CA . ALA A 1 492 ? 28.543 1.528 -22.261 1.00 97.81 492 ALA A CA 1
ATOM 3820 C C . ALA A 1 492 ? 27.542 0.426 -21.887 1.00 97.81 492 ALA A C 1
ATOM 3822 O O . ALA A 1 492 ? 26.489 0.335 -22.502 1.00 97.81 492 ALA A O 1
ATOM 3823 N N . ALA A 1 493 ? 27.810 -0.340 -20.825 1.00 97.81 493 ALA A N 1
ATOM 3824 C CA . ALA A 1 493 ? 26.914 -1.409 -20.389 1.00 97.81 493 ALA A CA 1
ATOM 3825 C C . ALA A 1 493 ? 25.530 -0.881 -19.976 1.00 97.81 493 ALA A C 1
ATOM 3827 O O . ALA A 1 493 ? 24.513 -1.462 -20.342 1.00 97.81 493 ALA A O 1
ATOM 3828 N N . ILE A 1 494 ? 25.485 0.237 -19.241 1.00 98.56 494 ILE A N 1
ATOM 3829 C CA . ILE A 1 494 ? 24.222 0.870 -18.836 1.00 98.56 494 ILE A CA 1
ATOM 3830 C C . ILE A 1 494 ? 23.516 1.470 -20.051 1.00 98.56 494 ILE A C 1
ATOM 3832 O O . ILE A 1 494 ? 22.314 1.282 -20.220 1.00 98.56 494 ILE A O 1
ATOM 3836 N N . ARG A 1 495 ? 24.271 2.165 -20.904 1.00 98.56 495 ARG A N 1
ATOM 3837 C CA . ARG A 1 495 ? 23.752 2.829 -22.094 1.00 98.56 495 ARG A CA 1
ATOM 3838 C C . ARG A 1 495 ? 23.139 1.850 -23.086 1.00 98.56 495 ARG A C 1
ATOM 3840 O O . ARG A 1 495 ? 22.044 2.095 -23.582 1.00 98.56 495 ARG A O 1
ATOM 3847 N N . ASP A 1 496 ? 23.823 0.747 -23.358 1.00 98.00 496 ASP A N 1
ATOM 3848 C CA . ASP A 1 496 ? 23.373 -0.255 -24.318 1.00 98.00 496 ASP A CA 1
ATOM 3849 C C . ASP A 1 496 ? 22.158 -1.018 -23.775 1.00 98.00 496 ASP A C 1
ATOM 3851 O O . ASP A 1 496 ? 21.166 -1.158 -24.490 1.00 98.00 496 ASP A O 1
ATOM 3855 N N . ALA A 1 497 ? 22.171 -1.401 -22.490 1.00 98.44 497 ALA A N 1
ATOM 3856 C CA . ALA A 1 497 ? 21.007 -1.992 -21.827 1.00 98.44 497 ALA A CA 1
ATOM 3857 C C . ALA A 1 497 ? 19.786 -1.061 -21.891 1.00 98.44 497 ALA A C 1
ATOM 3859 O O . ALA A 1 497 ? 18.700 -1.493 -22.275 1.00 98.44 497 ALA A O 1
ATOM 3860 N N . ALA A 1 498 ? 19.973 0.227 -21.582 1.00 98.31 498 ALA A N 1
ATOM 3861 C CA . ALA A 1 498 ? 18.911 1.225 -21.625 1.00 98.31 498 ALA A CA 1
ATOM 3862 C C . ALA A 1 498 ? 18.370 1.459 -23.040 1.00 98.31 498 ALA A C 1
ATOM 3864 O O . ALA A 1 498 ? 17.161 1.585 -23.220 1.00 98.31 498 ALA A O 1
ATOM 3865 N N . ARG A 1 499 ? 19.243 1.485 -24.051 1.00 98.25 499 ARG A N 1
ATOM 3866 C CA . ARG A 1 499 ? 18.831 1.638 -25.451 1.00 98.25 499 ARG A CA 1
ATOM 3867 C C . ARG A 1 499 ? 18.034 0.432 -25.928 1.00 98.25 499 ARG A C 1
ATOM 3869 O O . ARG A 1 499 ? 16.952 0.629 -26.460 1.00 98.25 499 ARG A O 1
ATOM 3876 N N . TRP A 1 500 ? 18.498 -0.790 -25.665 1.00 97.94 500 TRP A N 1
ATOM 3877 C CA . TRP A 1 500 ? 17.746 -1.991 -26.039 1.00 97.94 500 TRP A CA 1
ATOM 3878 C C . TRP A 1 500 ? 16.406 -2.100 -25.313 1.00 97.94 500 TRP A C 1
ATOM 3880 O O . TRP A 1 500 ? 15.432 -2.539 -25.910 1.00 97.94 500 TRP A O 1
ATOM 3890 N N . ASP A 1 501 ? 16.350 -1.698 -24.045 1.00 96.56 501 ASP A N 1
ATOM 3891 C CA . ASP A 1 501 ? 15.107 -1.626 -23.280 1.00 96.56 501 ASP A CA 1
ATOM 3892 C C . ASP A 1 501 ? 14.137 -0.599 -23.896 1.00 96.56 501 ASP A C 1
ATOM 3894 O O . ASP A 1 501 ? 12.983 -0.919 -24.179 1.00 96.56 501 ASP A O 1
ATOM 3898 N N . ARG A 1 502 ? 14.627 0.604 -24.220 1.00 94.56 502 ARG A N 1
ATOM 3899 C CA . ARG A 1 502 ? 13.836 1.665 -24.861 1.00 94.56 502 ARG A CA 1
ATOM 3900 C C . ARG A 1 502 ? 13.353 1.291 -26.263 1.00 94.56 502 ARG A C 1
ATOM 3902 O O . ARG A 1 502 ? 12.261 1.703 -26.646 1.00 94.56 502 ARG A O 1
ATOM 3909 N N . ASP A 1 503 ? 14.148 0.536 -27.016 1.00 94.12 503 ASP A N 1
ATOM 3910 C CA . ASP A 1 503 ? 13.783 0.050 -28.352 1.00 94.12 503 ASP A CA 1
ATOM 3911 C C . ASP A 1 503 ? 12.581 -0.910 -28.307 1.00 94.12 503 ASP A C 1
ATOM 3913 O O . ASP A 1 503 ? 11.934 -1.123 -29.331 1.00 94.12 503 ASP A O 1
ATOM 3917 N N . ASN A 1 504 ? 12.263 -1.449 -27.123 1.00 88.12 504 ASN A N 1
ATOM 3918 C CA . ASN A 1 504 ? 11.113 -2.302 -26.846 1.00 88.12 504 ASN A CA 1
ATOM 3919 C C . ASN A 1 504 ? 10.969 -3.472 -27.840 1.00 88.12 504 ASN A C 1
ATOM 3921 O O . ASN A 1 504 ? 10.013 -3.511 -28.622 1.00 88.12 504 ASN A O 1
ATOM 3925 N N . PRO A 1 505 ? 11.933 -4.414 -27.857 1.00 89.25 505 PRO A N 1
ATOM 3926 C CA . PRO A 1 505 ? 11.955 -5.495 -28.833 1.00 89.25 505 PRO A CA 1
ATOM 3927 C C . PRO A 1 505 ? 10.692 -6.357 -28.747 1.00 89.25 505 PRO A C 1
ATOM 3929 O O . PRO A 1 505 ? 10.269 -6.780 -27.669 1.00 89.25 505 PRO A O 1
ATOM 3932 N N . ALA A 1 506 ? 10.112 -6.648 -29.911 1.00 86.69 506 ALA A N 1
ATOM 3933 C CA . ALA A 1 506 ? 8.948 -7.522 -30.028 1.00 86.69 506 ALA A CA 1
ATOM 3934 C C . ALA A 1 506 ? 9.328 -9.011 -30.073 1.00 86.69 506 ALA A C 1
ATOM 3936 O O . ALA A 1 506 ? 8.488 -9.861 -29.789 1.00 86.69 506 ALA A O 1
ATOM 3937 N N . ASP A 1 507 ? 10.571 -9.339 -30.448 1.00 92.69 507 ASP A N 1
ATOM 3938 C CA . ASP A 1 507 ? 11.024 -10.722 -30.549 1.00 92.69 507 ASP A CA 1
ATOM 3939 C C . ASP A 1 507 ? 11.472 -11.283 -29.179 1.00 92.69 507 ASP A C 1
ATOM 3941 O O . ASP A 1 507 ? 12.167 -10.593 -28.422 1.00 92.69 507 ASP A O 1
ATOM 3945 N N . PRO A 1 508 ? 11.124 -12.542 -28.847 1.00 88.75 508 PRO A N 1
ATOM 3946 C CA . PRO A 1 508 ? 11.433 -13.136 -27.542 1.00 88.75 508 PRO A CA 1
ATOM 3947 C C . PRO A 1 508 ? 12.931 -13.191 -27.214 1.00 88.75 508 PRO A C 1
ATOM 3949 O O . PRO A 1 508 ? 13.328 -13.060 -26.054 1.00 88.75 508 PRO A O 1
ATOM 3952 N N . GLN A 1 509 ? 13.789 -13.371 -28.223 1.00 95.06 509 GLN A N 1
ATOM 3953 C CA . GLN A 1 509 ? 15.240 -13.399 -28.046 1.00 95.06 509 GLN A CA 1
ATOM 3954 C C . GLN A 1 509 ? 15.783 -12.014 -27.672 1.00 95.06 509 GLN A C 1
ATOM 3956 O O . GLN A 1 509 ? 16.611 -11.906 -26.764 1.00 95.06 509 GLN A O 1
ATOM 3961 N N . GLY A 1 510 ? 15.296 -10.958 -28.323 1.00 94.81 510 GLY A N 1
ATOM 3962 C CA . GLY A 1 510 ? 15.586 -9.565 -28.006 1.00 94.81 510 GLY A CA 1
ATOM 3963 C C . GLY A 1 510 ? 15.139 -9.199 -26.595 1.00 94.81 510 GLY A C 1
ATOM 3964 O O . GLY A 1 510 ? 15.932 -8.652 -25.832 1.00 94.81 510 GLY A O 1
ATOM 3965 N N . GLN A 1 511 ? 13.925 -9.585 -26.201 1.00 93.44 511 GLN A N 1
ATOM 3966 C CA . GLN A 1 511 ? 13.416 -9.380 -24.839 1.00 93.44 511 GLN A CA 1
ATOM 3967 C C . GLN A 1 511 ? 14.290 -10.089 -23.796 1.00 93.44 511 GLN A C 1
ATOM 3969 O O . GLN A 1 511 ? 14.731 -9.471 -22.826 1.00 93.44 511 GLN A O 1
ATOM 3974 N N . ALA A 1 512 ? 14.642 -11.359 -24.029 1.00 94.94 512 ALA A N 1
ATOM 3975 C CA . ALA A 1 512 ? 15.548 -12.092 -23.148 1.00 94.94 512 ALA A CA 1
ATOM 3976 C C . ALA A 1 512 ? 16.931 -11.424 -23.051 1.00 94.94 512 ALA A C 1
ATOM 3978 O O . ALA A 1 512 ? 17.501 -11.372 -21.963 1.00 94.94 512 ALA A O 1
ATOM 3979 N N . ARG A 1 513 ? 17.451 -10.862 -24.153 1.00 97.31 513 ARG A N 1
ATOM 3980 C CA . ARG A 1 513 ? 18.719 -10.113 -24.168 1.00 97.31 513 ARG A CA 1
ATOM 3981 C C . ARG A 1 513 ? 18.659 -8.859 -23.297 1.00 97.31 513 ARG A C 1
ATOM 3983 O O . ARG A 1 513 ? 19.622 -8.575 -22.590 1.00 97.31 513 ARG A O 1
ATOM 3990 N N . VAL A 1 514 ? 17.554 -8.110 -23.327 1.00 96.75 514 VAL A N 1
ATOM 3991 C CA . VAL A 1 514 ? 17.376 -6.948 -22.437 1.00 96.75 514 VAL A CA 1
ATOM 3992 C C . VAL A 1 514 ? 17.340 -7.400 -20.976 1.00 96.75 514 VAL A C 1
ATOM 3994 O O . VAL A 1 514 ? 18.013 -6.813 -20.126 1.00 96.75 514 VAL A O 1
ATOM 3997 N N . GLY A 1 515 ? 16.610 -8.482 -20.692 1.00 94.12 515 GLY A N 1
ATOM 3998 C CA . GLY A 1 515 ? 16.582 -9.093 -19.366 1.00 94.12 515 GLY A CA 1
ATOM 3999 C C . GLY A 1 515 ? 17.977 -9.489 -18.874 1.00 94.12 515 GLY A C 1
ATOM 4000 O O . GLY A 1 515 ? 18.347 -9.160 -17.745 1.00 94.12 515 GLY A O 1
ATOM 4001 N N . ASP A 1 516 ? 18.774 -10.133 -19.732 1.00 97.88 516 ASP A N 1
ATOM 4002 C CA . ASP A 1 516 ? 20.157 -10.525 -19.445 1.00 97.88 516 ASP A CA 1
ATOM 4003 C C . ASP A 1 516 ? 21.025 -9.305 -19.112 1.00 97.88 516 ASP A C 1
ATOM 4005 O O . ASP A 1 516 ? 21.723 -9.306 -18.100 1.00 97.88 516 ASP A O 1
ATOM 4009 N N . ALA A 1 517 ? 20.929 -8.236 -19.905 1.00 98.44 517 ALA A N 1
ATOM 4010 C CA . ALA A 1 517 ? 21.720 -7.027 -19.700 1.00 98.44 517 ALA A CA 1
ATOM 4011 C C . ALA A 1 517 ? 21.456 -6.384 -18.324 1.00 98.44 517 ALA A C 1
ATOM 4013 O O . ALA A 1 517 ? 22.395 -6.054 -17.593 1.00 98.44 517 ALA A O 1
ATOM 4014 N N . TRP A 1 518 ? 20.186 -6.258 -17.923 1.00 97.06 518 TRP A N 1
ATOM 4015 C CA . TRP A 1 518 ? 19.839 -5.738 -16.595 1.00 97.06 518 TRP A CA 1
ATOM 4016 C C . TRP A 1 518 ? 20.208 -6.695 -15.461 1.00 97.06 518 TRP A C 1
ATOM 4018 O O . TRP A 1 518 ? 20.622 -6.248 -14.388 1.00 97.06 518 TRP A O 1
ATOM 4028 N N . TRP A 1 519 ? 20.092 -8.003 -15.692 1.00 96.94 519 TRP A N 1
ATOM 4029 C CA . TRP A 1 519 ? 20.483 -9.030 -14.730 1.00 96.94 519 TRP A CA 1
ATOM 4030 C C . TRP A 1 519 ? 21.983 -9.007 -14.432 1.00 96.94 519 TRP A C 1
ATOM 4032 O O . TRP A 1 519 ? 22.391 -9.082 -13.269 1.00 96.94 519 TRP A O 1
ATOM 4042 N N . ASP A 1 520 ? 22.798 -8.891 -15.476 1.00 97.69 520 ASP A N 1
ATOM 4043 C CA . ASP A 1 520 ? 24.251 -8.863 -15.367 1.00 97.69 520 ASP A CA 1
ATOM 4044 C C . ASP A 1 520 ? 24.710 -7.559 -14.707 1.00 97.69 520 ASP A C 1
ATOM 4046 O O . ASP A 1 520 ? 25.542 -7.582 -13.796 1.00 97.69 520 ASP A O 1
ATOM 4050 N N . LEU A 1 521 ? 24.091 -6.424 -15.062 1.00 98.12 521 LEU A N 1
ATOM 4051 C CA . LEU A 1 521 ? 24.314 -5.159 -14.363 1.00 98.12 521 LEU A CA 1
ATOM 4052 C C . LEU A 1 521 ? 24.010 -5.283 -12.867 1.00 98.12 521 LEU A C 1
ATOM 4054 O O . LEU A 1 521 ? 24.816 -4.819 -12.062 1.00 98.12 521 LEU A O 1
ATOM 4058 N N . ALA A 1 522 ? 22.913 -5.947 -12.481 1.00 95.44 522 ALA A N 1
ATOM 4059 C CA . ALA A 1 522 ? 22.509 -6.105 -11.081 1.00 95.44 522 ALA A CA 1
ATOM 4060 C C . ALA A 1 522 ? 23.584 -6.746 -10.186 1.00 95.44 522 ALA A C 1
ATOM 4062 O O . ALA A 1 522 ? 23.609 -6.474 -8.984 1.00 95.44 522 ALA A O 1
ATOM 4063 N N . GLN A 1 523 ? 24.492 -7.552 -10.747 1.00 95.12 523 GLN A N 1
ATOM 4064 C CA . GLN A 1 523 ? 25.569 -8.209 -9.992 1.00 95.12 523 GLN A CA 1
ATOM 4065 C C . GLN A 1 523 ? 26.581 -7.212 -9.406 1.00 95.12 523 GLN A C 1
ATOM 4067 O O . GLN A 1 523 ? 27.201 -7.485 -8.372 1.00 95.12 523 GLN A O 1
ATOM 4072 N N . ASN A 1 524 ? 26.696 -6.033 -10.023 1.00 96.38 524 ASN A N 1
ATOM 4073 C CA . ASN A 1 524 ? 27.600 -4.959 -9.609 1.00 96.38 524 ASN A CA 1
ATOM 4074 C C . ASN A 1 524 ? 26.986 -4.017 -8.563 1.00 96.38 524 ASN A C 1
ATOM 4076 O O . ASN A 1 524 ? 27.662 -3.116 -8.072 1.00 96.38 524 ASN A O 1
ATOM 4080 N N . TYR A 1 525 ? 25.716 -4.221 -8.207 1.00 92.00 525 TYR A N 1
ATOM 4081 C CA . TYR A 1 525 ? 24.994 -3.393 -7.246 1.00 92.00 525 TYR A CA 1
ATOM 4082 C C . TYR A 1 525 ? 24.602 -4.197 -6.006 1.00 92.00 525 TYR A C 1
ATOM 4084 O O . TYR A 1 525 ? 24.711 -5.426 -5.954 1.00 92.00 525 TYR A O 1
ATOM 4092 N N . ARG A 1 526 ? 24.150 -3.493 -4.966 1.00 86.38 526 ARG A N 1
ATOM 4093 C CA . ARG A 1 526 ? 23.658 -4.071 -3.707 1.00 86.38 526 ARG A CA 1
ATOM 4094 C C . ARG A 1 526 ? 22.364 -3.371 -3.279 1.00 86.38 526 ARG A C 1
ATOM 4096 O O . ARG A 1 526 ? 21.975 -2.361 -3.868 1.00 86.38 526 ARG A O 1
ATOM 4103 N N . GLY A 1 527 ? 21.685 -3.928 -2.277 1.00 79.31 527 GLY A N 1
ATOM 4104 C CA . GLY A 1 527 ? 20.502 -3.322 -1.660 1.00 79.31 527 GLY A CA 1
ATOM 4105 C C . GLY A 1 527 ? 19.355 -3.056 -2.643 1.00 79.31 527 GLY A C 1
ATOM 4106 O O . GLY A 1 527 ? 18.959 -3.936 -3.419 1.00 79.31 527 GLY A O 1
ATOM 4107 N N . VAL A 1 528 ? 18.810 -1.837 -2.594 1.00 77.44 528 VAL A N 1
ATOM 4108 C CA . VAL A 1 528 ? 17.674 -1.399 -3.424 1.00 77.44 528 VAL A CA 1
ATOM 4109 C C . VAL A 1 528 ? 18.017 -1.350 -4.919 1.00 77.44 528 VAL A C 1
ATOM 4111 O O . VAL A 1 528 ? 17.220 -1.802 -5.737 1.00 77.44 528 VAL A O 1
ATOM 4114 N N . GLN A 1 529 ? 19.237 -0.929 -5.275 1.00 86.00 529 GLN A N 1
ATOM 4115 C CA . GLN A 1 529 ? 19.681 -0.814 -6.671 1.00 86.00 529 GLN A CA 1
ATOM 4116 C C . GLN A 1 529 ? 19.695 -2.168 -7.384 1.00 86.00 529 GLN A C 1
ATOM 4118 O O . GLN A 1 529 ? 19.109 -2.316 -8.456 1.00 86.00 529 GLN A O 1
ATOM 4123 N N . ALA A 1 530 ? 20.310 -3.181 -6.761 1.00 86.94 530 ALA A N 1
ATOM 4124 C CA . ALA A 1 530 ? 20.334 -4.538 -7.310 1.00 86.94 530 ALA A CA 1
ATOM 4125 C C . ALA A 1 530 ? 18.920 -5.109 -7.483 1.00 86.94 530 ALA A C 1
ATOM 4127 O O . ALA A 1 530 ? 18.630 -5.764 -8.480 1.00 86.94 530 ALA A O 1
ATOM 4128 N N . SER A 1 531 ? 18.030 -4.834 -6.529 1.00 80.56 531 SER A N 1
ATOM 4129 C CA . SER A 1 531 ? 16.645 -5.304 -6.576 1.00 80.56 531 SER A CA 1
ATOM 4130 C C . SER A 1 531 ? 15.847 -4.665 -7.704 1.00 80.56 531 SER A C 1
ATOM 4132 O O . SER A 1 531 ? 15.175 -5.382 -8.440 1.00 80.56 531 SER A O 1
ATOM 4134 N N . HIS A 1 532 ? 15.949 -3.350 -7.904 1.00 82.25 532 HIS A N 1
ATOM 4135 C CA . HIS A 1 532 ? 15.266 -2.691 -9.015 1.00 82.25 532 HIS A CA 1
ATOM 4136 C C . HIS A 1 532 ? 15.786 -3.166 -10.375 1.00 82.25 532 HIS A C 1
ATOM 4138 O O . HIS A 1 532 ? 14.977 -3.454 -11.257 1.00 82.25 532 HIS A O 1
ATOM 4144 N N . LEU A 1 533 ? 17.101 -3.359 -10.522 1.00 89.56 533 LEU A N 1
ATOM 4145 C CA . LEU A 1 533 ? 17.694 -3.952 -11.725 1.00 89.56 533 LEU A CA 1
ATOM 4146 C C . LEU A 1 533 ? 17.176 -5.375 -11.986 1.00 89.56 533 LEU A C 1
ATOM 4148 O O . LEU A 1 533 ? 16.730 -5.673 -13.093 1.00 89.56 533 LEU A O 1
ATOM 4152 N N . ARG A 1 534 ? 17.144 -6.239 -10.961 1.00 87.19 534 ARG A N 1
ATOM 4153 C CA . ARG A 1 534 ? 16.576 -7.597 -11.057 1.00 87.19 534 ARG A CA 1
ATOM 4154 C C . ARG A 1 534 ? 15.089 -7.583 -11.414 1.00 87.19 534 ARG A C 1
ATOM 4156 O O . ARG A 1 534 ? 14.656 -8.381 -12.240 1.00 87.19 534 ARG A O 1
ATOM 4163 N N . ARG A 1 535 ? 14.300 -6.659 -10.857 1.00 80.12 535 ARG A N 1
ATOM 4164 C CA . ARG A 1 535 ? 12.873 -6.503 -11.193 1.00 80.12 535 ARG A CA 1
ATOM 4165 C C . ARG A 1 535 ? 12.656 -6.039 -12.636 1.00 80.12 535 ARG A C 1
ATOM 4167 O O . ARG A 1 535 ? 11.713 -6.507 -13.274 1.00 80.12 535 ARG A O 1
ATOM 4174 N N . ARG A 1 536 ? 13.522 -5.170 -13.171 1.00 91.56 536 ARG A N 1
ATOM 4175 C CA . ARG A 1 536 ? 13.483 -4.789 -14.594 1.00 91.56 536 ARG A CA 1
ATOM 4176 C C . ARG A 1 536 ? 13.907 -5.936 -15.497 1.00 91.56 536 ARG A C 1
ATOM 4178 O O . ARG A 1 536 ? 13.244 -6.178 -16.497 1.00 91.56 536 ARG A O 1
ATOM 4185 N N . ALA A 1 537 ? 14.927 -6.699 -15.106 1.00 92.38 537 ALA A N 1
ATOM 4186 C CA . ALA A 1 537 ? 15.301 -7.924 -15.805 1.00 92.38 537 ALA A CA 1
ATOM 4187 C C . ALA A 1 537 ? 14.129 -8.916 -15.861 1.00 92.38 537 ALA A C 1
ATOM 4189 O O . ALA A 1 537 ? 13.783 -9.412 -16.928 1.00 92.38 537 ALA A O 1
ATOM 4190 N N . ARG A 1 538 ? 13.461 -9.137 -14.720 1.00 88.12 538 ARG A N 1
ATOM 4191 C CA . ARG A 1 538 ? 12.268 -9.984 -14.612 1.00 88.12 538 ARG A CA 1
ATOM 4192 C C . ARG A 1 538 ? 11.139 -9.538 -15.539 1.00 88.12 538 ARG A C 1
ATOM 4194 O O . ARG A 1 538 ? 10.547 -10.400 -16.168 1.00 88.12 538 ARG A O 1
ATOM 4201 N N . TYR A 1 539 ? 10.859 -8.238 -15.637 1.00 83.56 539 TYR A N 1
ATOM 4202 C CA . TYR A 1 539 ? 9.849 -7.717 -16.568 1.00 83.56 539 TYR A CA 1
ATOM 4203 C C . TYR A 1 539 ? 10.116 -8.186 -18.008 1.00 83.56 539 TYR A C 1
ATOM 4205 O O . TYR A 1 539 ? 9.241 -8.761 -18.645 1.00 83.56 539 TYR A O 1
ATOM 4213 N N . TRP A 1 540 ? 11.353 -8.041 -18.484 1.00 86.44 540 TRP A N 1
ATOM 4214 C CA . TRP A 1 540 ? 11.736 -8.479 -19.829 1.00 86.44 540 TRP A CA 1
ATOM 4215 C C . TRP A 1 540 ? 11.736 -9.995 -20.007 1.00 86.44 540 TRP A C 1
ATOM 4217 O O . TRP A 1 540 ? 11.380 -10.501 -21.068 1.00 86.44 540 TRP A O 1
ATOM 4227 N N . TYR A 1 541 ? 12.108 -10.729 -18.963 1.00 89.38 541 TYR A N 1
ATOM 4228 C CA . TYR A 1 541 ? 12.023 -12.184 -18.936 1.00 89.38 541 TYR A CA 1
ATOM 4229 C C . TYR A 1 541 ? 10.585 -12.697 -19.005 1.00 89.38 541 TYR A C 1
ATOM 4231 O O . TYR A 1 541 ? 10.327 -13.647 -19.740 1.00 89.38 541 TYR A O 1
ATOM 4239 N N . GLU A 1 542 ? 9.660 -12.078 -18.272 1.00 81.06 542 GLU A N 1
ATOM 4240 C CA . GLU A 1 542 ? 8.232 -12.408 -18.310 1.00 81.06 542 GLU A CA 1
ATOM 4241 C C . GLU A 1 542 ? 7.676 -12.203 -19.727 1.00 81.06 542 GLU A C 1
ATOM 4243 O O . GLU A 1 542 ? 7.051 -13.121 -20.254 1.00 81.06 542 GLU A O 1
ATOM 4248 N N . SER A 1 543 ? 8.016 -11.089 -20.388 1.00 78.00 543 SER A N 1
ATOM 4249 C CA . SER A 1 543 ? 7.668 -10.859 -21.798 1.00 78.00 543 SER A CA 1
ATOM 4250 C C . SER A 1 543 ? 8.269 -11.921 -22.726 1.00 78.00 543 SER A C 1
ATOM 4252 O O . SER A 1 543 ? 7.554 -12.521 -23.528 1.00 78.00 543 SER A O 1
ATOM 4254 N N . ALA A 1 544 ? 9.562 -12.229 -22.570 1.00 84.81 544 ALA A N 1
ATOM 4255 C CA . ALA A 1 544 ? 10.249 -13.211 -23.408 1.00 84.81 544 ALA A CA 1
ATOM 4256 C C . ALA A 1 544 ? 9.627 -14.615 -23.299 1.00 84.81 544 ALA A C 1
ATOM 4258 O O . ALA A 1 544 ? 9.518 -15.333 -24.294 1.00 84.81 544 ALA A O 1
ATOM 4259 N N . LEU A 1 545 ? 9.188 -15.028 -22.104 1.00 86.12 545 LEU A N 1
ATOM 4260 C CA . LEU A 1 545 ? 8.595 -16.353 -21.889 1.00 86.12 545 LEU A CA 1
ATOM 4261 C C . LEU A 1 545 ? 7.304 -16.597 -22.670 1.00 86.12 545 LEU A C 1
ATOM 4263 O O . LEU A 1 545 ? 6.958 -17.765 -22.879 1.00 86.12 545 LEU A O 1
ATOM 4267 N N . LEU A 1 546 ? 6.615 -15.543 -23.108 1.00 81.25 546 LEU A N 1
ATOM 4268 C CA . LEU A 1 546 ? 5.402 -15.671 -23.913 1.00 81.25 546 LEU A CA 1
ATOM 4269 C C . LEU A 1 546 ? 5.685 -16.262 -25.300 1.00 81.25 546 LEU A C 1
ATOM 4271 O O . LEU A 1 546 ? 4.814 -16.921 -25.860 1.00 81.25 546 LEU A O 1
ATOM 4275 N N . GLY A 1 547 ? 6.895 -16.068 -25.838 1.00 80.06 547 GLY A N 1
ATOM 4276 C CA . GLY A 1 547 ? 7.257 -16.526 -27.185 1.00 80.06 547 GLY A CA 1
ATOM 4277 C C . GLY A 1 547 ? 8.528 -17.372 -27.285 1.00 80.06 547 GLY A C 1
ATOM 4278 O O . GLY A 1 547 ? 8.861 -17.816 -28.379 1.00 80.06 547 GLY A O 1
ATOM 4279 N N . LEU A 1 548 ? 9.260 -17.607 -26.191 1.00 89.00 548 LEU A N 1
ATOM 4280 C CA . LEU A 1 548 ? 10.420 -18.504 -26.207 1.00 89.00 548 LEU A CA 1
ATOM 4281 C C . LEU A 1 548 ? 9.992 -19.973 -26.337 1.00 89.00 548 LEU A C 1
ATOM 4283 O O . LEU A 1 548 ? 9.301 -20.506 -25.458 1.00 89.00 548 LEU A O 1
ATOM 4287 N N . ASP A 1 549 ? 10.502 -20.637 -27.377 1.00 88.62 549 ASP A N 1
ATOM 4288 C CA . ASP A 1 549 ? 10.372 -22.081 -27.570 1.00 88.62 549 ASP A CA 1
ATOM 4289 C C . ASP A 1 549 ? 10.934 -22.874 -26.371 1.00 88.62 549 ASP A C 1
ATOM 4291 O O . ASP A 1 549 ? 11.871 -22.424 -25.694 1.00 88.62 549 ASP A O 1
ATOM 4295 N N . PRO A 1 550 ? 10.411 -24.084 -26.100 1.00 90.94 550 PRO A N 1
ATOM 4296 C CA . PRO A 1 550 ? 10.996 -24.987 -25.116 1.00 90.94 550 PRO A CA 1
ATOM 4297 C C . PRO A 1 550 ? 12.491 -25.240 -25.387 1.00 90.94 550 PRO A C 1
ATOM 4299 O O . PRO A 1 550 ? 12.873 -25.725 -26.450 1.00 90.94 550 PRO A O 1
ATOM 4302 N N . GLY A 1 551 ? 13.352 -24.931 -24.414 1.00 92.56 551 GLY A N 1
ATOM 4303 C CA . GLY A 1 551 ? 14.804 -25.078 -24.543 1.00 92.56 551 GLY A CA 1
ATOM 4304 C C . GLY A 1 551 ? 15.580 -24.406 -23.407 1.00 92.56 551 GLY A C 1
ATOM 4305 O O . GLY A 1 551 ? 14.994 -23.800 -22.510 1.00 92.56 551 GLY A O 1
ATOM 4306 N N . LEU A 1 552 ? 16.917 -24.482 -23.449 1.00 93.31 552 LEU A N 1
ATOM 4307 C CA . LEU A 1 552 ? 17.782 -24.000 -22.357 1.00 93.31 552 LEU A CA 1
ATOM 4308 C C . LEU A 1 552 ? 17.630 -22.499 -22.073 1.00 93.31 552 LEU A C 1
ATOM 4310 O O . LEU A 1 552 ? 17.709 -22.085 -20.917 1.00 93.31 552 LEU A O 1
ATOM 4314 N N . GLN A 1 553 ? 17.392 -21.680 -23.103 1.00 91.56 553 GLN A N 1
ATOM 4315 C CA . GLN A 1 553 ? 17.167 -20.244 -22.924 1.00 91.56 553 GLN A CA 1
ATOM 4316 C C . GLN A 1 553 ? 15.896 -19.987 -22.108 1.00 91.56 553 GLN A C 1
ATOM 4318 O O . GLN A 1 553 ? 15.945 -19.239 -21.134 1.00 91.56 553 GLN A O 1
ATOM 4323 N N . ARG A 1 554 ? 14.794 -20.670 -22.443 1.00 92.19 554 ARG A N 1
ATOM 4324 C CA . ARG A 1 554 ? 13.540 -20.615 -21.686 1.00 92.19 554 ARG A CA 1
ATOM 4325 C C . ARG A 1 554 ? 13.744 -21.066 -20.238 1.00 92.19 554 ARG A C 1
ATOM 4327 O O . ARG A 1 554 ? 13.387 -20.332 -19.322 1.00 92.19 554 ARG A O 1
ATOM 4334 N N . THR A 1 555 ? 14.401 -22.209 -20.024 1.00 93.06 555 THR A N 1
ATOM 4335 C CA . THR A 1 555 ? 14.694 -22.727 -18.675 1.00 93.06 555 THR A CA 1
ATOM 4336 C C . THR A 1 555 ? 15.501 -21.732 -17.840 1.00 93.06 555 THR A C 1
ATOM 4338 O O . THR A 1 555 ? 15.191 -21.504 -16.673 1.00 93.06 555 THR A O 1
ATOM 4341 N N . ARG A 1 556 ? 16.520 -21.092 -18.426 1.00 94.75 556 ARG A N 1
ATOM 4342 C CA . ARG A 1 556 ? 17.328 -20.077 -17.734 1.00 94.75 556 ARG A CA 1
ATOM 4343 C C . ARG A 1 556 ? 16.490 -18.865 -17.322 1.00 94.75 556 ARG A C 1
ATOM 4345 O O . ARG A 1 556 ? 16.635 -18.378 -16.204 1.00 94.75 556 ARG A O 1
ATOM 4352 N N . VAL A 1 557 ? 15.628 -18.383 -18.215 1.00 91.56 557 VAL A N 1
ATOM 4353 C CA . VAL A 1 557 ? 14.719 -17.258 -17.955 1.00 91.56 557 VAL A CA 1
ATOM 4354 C C . VAL A 1 557 ? 13.738 -17.604 -16.825 1.00 91.56 557 VAL A C 1
ATOM 4356 O O . VAL A 1 557 ? 13.588 -16.822 -15.888 1.00 91.56 557 VAL A O 1
ATOM 4359 N N . GLU A 1 558 ? 13.152 -18.805 -16.833 1.00 87.81 558 GLU A N 1
ATOM 4360 C CA . GLU A 1 558 ? 12.272 -19.297 -15.759 1.00 87.81 558 GLU A CA 1
ATOM 4361 C C . GLU A 1 558 ? 12.979 -19.362 -14.393 1.00 87.81 558 GLU A C 1
ATOM 4363 O O . GLU A 1 558 ? 12.393 -18.976 -13.379 1.00 87.81 558 GLU A O 1
ATOM 4368 N N . ILE A 1 559 ? 14.239 -19.819 -14.350 1.00 91.00 559 ILE A N 1
ATOM 4369 C CA . ILE A 1 559 ? 15.054 -19.835 -13.122 1.00 91.00 559 ILE A CA 1
ATOM 4370 C C . ILE A 1 559 ? 15.250 -18.409 -12.599 1.00 91.00 559 ILE A C 1
ATOM 4372 O O . ILE A 1 559 ? 14.958 -18.137 -11.435 1.00 91.00 559 ILE A O 1
ATOM 4376 N N . ARG A 1 560 ? 15.665 -17.478 -13.465 1.00 91.56 560 ARG A N 1
ATOM 4377 C CA . ARG A 1 560 ? 15.910 -16.081 -13.077 1.00 91.56 560 ARG A CA 1
ATOM 4378 C C . ARG A 1 560 ? 14.650 -15.391 -12.556 1.00 91.56 560 ARG A C 1
ATOM 4380 O O . ARG A 1 560 ? 14.726 -14.670 -11.568 1.00 91.56 560 ARG A O 1
ATOM 4387 N N . ILE A 1 561 ? 13.479 -15.637 -13.149 1.00 81.19 561 ILE A N 1
ATOM 4388 C CA . ILE A 1 561 ? 12.204 -15.099 -12.637 1.00 81.19 561 ILE A CA 1
ATOM 4389 C C . ILE A 1 561 ? 11.919 -15.608 -11.218 1.00 81.19 561 ILE A C 1
ATOM 4391 O O . ILE A 1 561 ? 11.532 -14.818 -10.352 1.00 81.19 561 ILE A O 1
ATOM 4395 N N . LYS A 1 562 ? 12.132 -16.907 -10.964 1.00 81.56 562 LYS A N 1
ATOM 4396 C CA . LYS A 1 562 ? 11.937 -17.511 -9.636 1.00 81.56 562 LYS A CA 1
ATOM 4397 C C . LYS A 1 562 ? 12.892 -16.930 -8.594 1.00 81.56 562 LYS A C 1
ATOM 4399 O O . LYS A 1 562 ? 12.459 -16.667 -7.477 1.00 81.56 562 LYS A O 1
ATOM 4404 N N . GLU A 1 563 ? 14.149 -16.682 -8.959 1.00 83.69 563 GLU A N 1
ATOM 4405 C CA . GLU A 1 563 ? 15.134 -16.053 -8.068 1.00 83.69 563 GLU A CA 1
ATOM 4406 C C . GLU A 1 563 ? 14.691 -14.649 -7.627 1.00 83.69 563 GLU A C 1
ATOM 4408 O O . GLU A 1 563 ? 14.710 -14.347 -6.437 1.00 83.69 563 GLU A O 1
ATOM 4413 N N . VAL A 1 564 ? 14.194 -13.813 -8.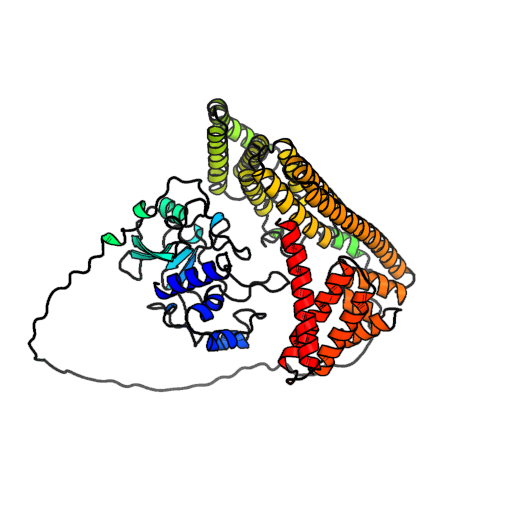549 1.00 73.50 564 VAL A N 1
ATOM 4414 C CA . VAL A 1 564 ? 13.672 -12.480 -8.182 1.00 73.50 564 VAL A CA 1
ATOM 4415 C C . VAL A 1 564 ? 12.422 -12.576 -7.305 1.00 73.50 564 VAL A C 1
ATOM 4417 O O . VAL A 1 564 ? 12.263 -11.781 -6.383 1.00 73.50 564 VAL A O 1
ATOM 4420 N N . ALA A 1 565 ? 11.524 -13.530 -7.573 1.00 56.94 565 ALA A N 1
ATOM 4421 C CA . ALA A 1 565 ? 10.332 -13.735 -6.747 1.00 56.94 565 ALA A CA 1
ATOM 4422 C C . ALA A 1 565 ? 10.694 -14.133 -5.305 1.00 56.94 565 ALA A C 1
ATOM 4424 O O . ALA A 1 565 ? 10.114 -13.605 -4.360 1.00 56.94 565 ALA A O 1
ATOM 4425 N N . HIS A 1 566 ? 11.694 -15.000 -5.138 1.00 51.44 566 HIS A N 1
ATOM 4426 C CA . HIS A 1 566 ? 12.190 -15.404 -3.825 1.00 51.44 566 HIS A CA 1
ATOM 4427 C C . HIS A 1 566 ? 12.844 -14.244 -3.054 1.00 51.44 566 HIS A C 1
ATOM 4429 O O . HIS A 1 566 ? 12.613 -14.103 -1.853 1.00 51.44 566 HIS A O 1
ATOM 4435 N N . ASP A 1 567 ? 13.610 -13.382 -3.732 1.00 57.56 567 ASP A N 1
ATOM 4436 C CA . ASP A 1 567 ? 14.190 -12.167 -3.134 1.00 57.56 567 ASP A CA 1
ATOM 4437 C C . ASP A 1 567 ? 13.109 -11.178 -2.645 1.00 57.56 567 ASP A C 1
ATOM 4439 O O . ASP A 1 567 ? 13.278 -10.511 -1.621 1.00 57.56 567 ASP A O 1
ATOM 4443 N N . ASP A 1 568 ? 11.994 -11.064 -3.373 1.00 49.28 568 ASP A N 1
ATOM 4444 C CA . ASP A 1 568 ? 10.873 -10.197 -2.997 1.00 49.28 568 ASP A CA 1
ATOM 4445 C C . ASP A 1 568 ? 10.066 -10.779 -1.820 1.00 49.28 568 ASP A C 1
ATOM 4447 O O . ASP A 1 568 ? 9.667 -10.030 -0.924 1.00 49.28 568 ASP A O 1
ATOM 4451 N N . ASP A 1 569 ? 9.864 -12.099 -1.785 1.00 34.41 569 ASP A N 1
ATOM 4452 C CA . ASP A 1 569 ? 9.157 -12.785 -0.696 1.00 34.41 569 ASP A CA 1
ATOM 4453 C C . ASP A 1 569 ? 9.985 -12.848 0.588 1.00 34.41 569 ASP A C 1
ATOM 4455 O O . ASP A 1 569 ? 9.442 -12.667 1.673 1.00 34.41 569 ASP A O 1
ATOM 4459 N N . THR A 1 570 ? 11.301 -13.049 0.503 1.00 39.47 570 THR A N 1
ATOM 4460 C CA . THR A 1 570 ? 12.181 -12.980 1.681 1.00 39.47 570 THR A CA 1
ATOM 4461 C C . THR A 1 570 ? 12.179 -11.581 2.286 1.00 39.47 570 THR A C 1
ATOM 4463 O O . THR A 1 570 ? 12.019 -11.460 3.492 1.00 39.47 570 THR A O 1
ATOM 4466 N N . ARG A 1 571 ? 12.218 -10.511 1.485 1.00 46.28 571 ARG A N 1
ATOM 4467 C CA . ARG A 1 571 ? 12.084 -9.141 2.018 1.00 46.28 571 ARG A CA 1
ATOM 4468 C C . ARG A 1 571 ? 10.718 -8.842 2.632 1.00 46.28 571 ARG A C 1
ATOM 4470 O O . ARG A 1 571 ? 10.655 -8.074 3.579 1.00 46.28 571 ARG A O 1
ATOM 4477 N N . LYS A 1 572 ? 9.633 -9.428 2.120 1.00 37.38 572 LYS A N 1
ATOM 4478 C CA . LYS A 1 572 ? 8.301 -9.304 2.740 1.00 37.38 572 LYS A CA 1
ATOM 4479 C C . LYS A 1 572 ? 8.156 -10.145 4.010 1.00 37.38 572 LYS A C 1
ATOM 4481 O O . LYS A 1 572 ? 7.452 -9.734 4.920 1.00 37.38 572 LYS A O 1
ATOM 4486 N N . ASN A 1 573 ? 8.796 -11.313 4.062 1.00 26.45 573 ASN A N 1
ATOM 4487 C CA . ASN A 1 573 ? 8.715 -12.231 5.197 1.00 26.45 573 ASN A CA 1
ATOM 4488 C C . ASN A 1 573 ? 9.591 -11.807 6.378 1.00 26.45 573 ASN A C 1
ATOM 4490 O O . ASN A 1 573 ? 9.240 -12.139 7.501 1.00 26.45 573 ASN A O 1
ATOM 4494 N N . VAL A 1 574 ? 10.688 -11.076 6.154 1.00 30.61 574 VAL A N 1
ATOM 4495 C CA . VAL A 1 574 ? 11.509 -10.536 7.254 1.00 30.61 574 VAL A CA 1
ATOM 4496 C C . VAL A 1 574 ? 10.777 -9.384 7.972 1.00 30.61 574 VAL A C 1
ATOM 4498 O O . VAL A 1 574 ? 10.842 -9.304 9.187 1.00 30.61 574 VAL A O 1
ATOM 4501 N N . VAL A 1 575 ? 9.930 -8.623 7.266 1.00 29.64 575 VAL A N 1
ATOM 4502 C CA . VAL A 1 575 ? 9.041 -7.595 7.855 1.00 29.64 575 VAL A CA 1
ATOM 4503 C C . VAL A 1 575 ? 7.853 -8.199 8.637 1.00 29.64 575 VAL A C 1
ATOM 4505 O O . VAL A 1 575 ? 7.207 -7.514 9.421 1.00 29.64 575 VAL A O 1
ATOM 4508 N N . LEU A 1 576 ? 7.541 -9.488 8.446 1.00 26.30 576 LEU A N 1
ATOM 4509 C CA . LEU A 1 576 ? 6.366 -10.158 9.034 1.00 26.30 576 LEU A CA 1
ATOM 4510 C C . LEU A 1 576 ? 6.707 -11.291 10.026 1.00 26.30 576 LEU A C 1
ATOM 4512 O O . LEU A 1 576 ? 5.791 -11.989 10.477 1.00 26.30 576 LEU A O 1
ATOM 4516 N N . GLN A 1 577 ? 7.985 -11.492 10.361 1.00 24.36 577 GLN A N 1
ATOM 4517 C CA . GLN A 1 577 ? 8.458 -12.453 11.372 1.00 24.36 577 GLN A CA 1
ATOM 4518 C C . GLN A 1 577 ? 9.121 -11.725 12.525 1.00 24.36 577 GLN A C 1
ATOM 4520 O O . GLN A 1 577 ? 8.723 -11.984 13.686 1.00 24.36 577 GLN A O 1
#

Foldseek 3Di:
DQLVLQLQLVCCVVVQWGDAQADAAPLRDGAWGPLLVSCVSSVNPVLNVQDPNRHHCPDPSNVVSLQVDDPVQDDPPAHSWGQKFFAEDCFACHPHHDIGGQVLLQCHQQQAWGIWGFANVPTGRNTHSDGDHLVNCVVHRHQPRPPQKIWTAGSNSDIWIFGRPPDSVQVSVRRGSDPPDPHGPVSTTDDPVVPPDDDDDDDDDDDDDDDDDDDDDDDDDDDDDDDDDDDDDDDDDDDDDDDDDDDDPCVVVVVVVVVFDDDRDPQDPDGLVQAAEQDDPVQLVVLLVVCCVVCVVQCVPQPDLVSLVVSLVVLLVVLVVDDQNGSNSQNSLVVSLVSCLQSLPLVSVVSSLSVDVVHHNDDNLVSCLVSLQSSLVRHDDLVSLLSLQVVLCSVLLVCLLVLVLVSNLSSLVSNLSSCVVRHDPLSNVVSVVVNVLSVVLNVLVVVLVVLVVVCVPVNDALCNLQSNLLSCQQVNVNCVRNLVSQCSHPDPLSNVLSVLVVVPDQALVSLLVSLVSLQVVLVVDDDRRSLSSLVSSLVSLVSSLVPDDPDDSVVVSVVSNVVSVVVVVVVVVSSVD

Solvent-accessible surface area (backbone atoms only — not comparable to full-atom values): 31830 Å² total; per-residue (Å²): 99,68,68,57,24,52,17,50,43,53,45,26,71,74,67,62,25,44,64,26,40,24,45,59,44,98,82,68,47,72,17,33,10,37,63,52,73,38,23,60,62,68,71,34,48,74,63,43,72,66,51,58,85,83,41,39,33,78,35,79,75,34,44,69,48,50,83,69,65,54,74,81,49,59,34,84,91,27,88,73,21,17,24,68,27,43,31,24,39,90,54,22,48,22,42,36,80,48,63,34,40,70,89,63,35,58,51,35,42,74,31,16,36,37,33,35,41,44,19,55,93,72,40,37,53,58,45,40,64,69,54,47,44,59,76,75,44,72,94,48,65,42,10,73,85,51,86,44,27,31,48,34,25,26,60,67,34,50,75,42,48,31,54,55,83,55,59,63,69,59,57,51,54,26,33,29,26,63,68,83,63,102,74,53,42,75,79,57,26,72,60,85,80,79,66,74,77,80,88,74,78,93,80,84,88,81,91,88,89,87,79,92,86,79,85,90,83,91,80,84,87,85,89,84,89,80,89,88,83,90,81,86,76,96,80,89,86,80,88,85,84,94,85,87,87,82,87,64,88,62,51,68,61,45,56,68,59,52,78,55,84,82,93,71,82,86,60,82,92,63,59,78,87,73,30,27,67,69,58,54,73,67,50,35,52,55,29,43,57,50,50,47,72,69,43,48,63,56,57,71,65,34,83,48,73,64,46,44,48,51,52,38,52,49,40,51,57,50,32,73,73,40,65,86,71,36,33,53,28,53,37,39,36,54,53,28,25,55,52,21,27,71,67,21,36,53,68,53,26,49,58,29,48,51,51,48,59,65,47,29,64,60,65,59,64,67,50,46,53,51,51,52,47,53,26,64,73,40,42,84,48,57,72,33,22,50,50,40,27,56,54,20,48,52,51,15,53,52,26,46,75,70,69,38,39,68,59,15,48,51,23,41,52,42,17,43,52,21,24,68,74,56,50,54,72,64,58,38,52,50,48,53,50,53,47,50,53,49,53,51,50,44,55,51,49,56,49,42,52,53,49,53,58,48,27,72,75,77,48,77,45,35,60,53,27,27,55,47,11,43,44,30,25,26,67,65,56,39,46,88,72,4,37,71,29,19,47,47,21,64,52,60,72,56,13,51,34,27,41,52,50,71,66,57,55,87,49,31,68,53,20,37,48,35,13,48,44,29,42,60,53,20,71,81,46,58,74,61,36,18,49,34,26,36,53,53,11,35,52,26,28,59,59,10,61,76,65,48,62,94,48,72,69,41,54,51,43,56,50,54,42,50,53,49,51,50,57,53,50,51,61,54,47,64,78,71,108

Secondary structure (DSSP, 8-state):
-HHHHHHHHHHHHHHSSPPPSEEE-TT--EEEEHHHHTGGGGT-HHHHTTS-TTS-TTSHHHHTTGGG--GGG-BTTBTTEE-EEEEESTTSSB-SSSBPPGGG-TT-GGG-EEEEE--GGG-EETTSS--EEGGGGTT--SSTTBTTEEEEEETTS-EEEEETTS-HHHHHHHH--STTS---GGGTB--GGG------------------------------------PPP------------S--TTHHHHHHHTTS----SSS-S--GGGSBPPPPHHHHHHHHHHHHHHHHHHHHH--SHHHHHHHHHHHHHHHTTSPTT-HHHHHHHHHHHHHHHHTT-HHHHHHHHHHHHHHB---HHHHHHHHHHHHHHH--SHHHHHHHHHHHHHHHHHHHHTT-HHHHHHHHHHHHHHHHHHS-HHHHHHHHHHHHHHHHHHHHHHHHHHHHHHHHHH---HHHHHHHHHIIIIIT--HHHHHHHHTT-SSHHHHHHHHHHHT---SHHHHHHHHHHHHHHHTT--HHHHHHHHHHHHHHHHHHHTTPPSSHHHHHHHHHHHHHHHHHHHHHHHTT-

Radius of gyration: 29.22 Å; Cα contacts (8 Å, |Δi|>4): 788; chains: 1; bounding box: 86×72×79 Å

Nearest PDB structures (foldseek):
  5a6c-assembly2_A  TM=2.785E-01  e=1.092E-01  Homo sapiens
  4wnd-assembly1_A  TM=2.551E-01  e=4.337E-01  Homo sapiens
  7v6p-assembly1_A-2  TM=2.793E-01  e=9.240E-01  Homo sapiens
  2ifu-assembly4_D  TM=3.564E-01  e=3.838E+00  Danio rerio

pLDDT: mean 78.82, std 23.24, range [20.47, 98.56]

Sequence (577 aa):
MQAIATALRSYVTKNGRFPTAWTKNRLGQPLLSWRVELLPYLGHNELYARFQTDEPWDSPANQALLQWIPEVYQSRGAVGMTCIQGAFGTMTAFTGDRAVIPKRVEDGLSDTIVVLEVDADRAVPWTKPADCDATSLEGGGYGSLHNGEFFVIWADGIVGRIDANVPFQQFMAAMTIDRGEAFRASMISASPEDTQVPIAGNTNAMLTPATESAAAKKTEPTARSSSDASVLTRSDIRTASATKQWMDRDDREALKRRRTSTNHAGIRSYEAADRMPVPDDDARRRAMSLVESIYADQFRNAKSANDRRAVVQGMLREAKKMQHGSADEYVLLQVALKAAVRLGNSRLCEGCLDAILSSYDVDAYATSVKVLSELAESSSSDRDGDFLIDRSEELAGEAALRDEYDVAEDMIRIALTGARQYKGSDHVRELDQRRREIREQRGVFNRVKQTLEQATVDGPTAESQEFVGRYYAFYKGQWDQGLPLLCEAASAAIRDAARWDRDNPADPQGQARVGDAWWDLAQNYRGVQASHLRRRARYWYESALLGLDPGLQRTRVEIRIKEVAHDDDTRKNVVLQ

Mean predicted aligned error: 18.23 Å